Protein AF-0000000083947382 (afdb_homodimer)

Organism: NCBI:txid28139

Secondary structure (DSSP, 8-state):
--EEEEEEEEE-THHHHTTTPPP-BGGGTEETTEEHHHHSSHHHHHH-HHHHHHHHHHHHHHHTT----HHHHHHHHGGGTEEEEEEEE---S-HHHHHT---EEETTEEEEEEEESS-TT-EEE-SS---TT-B-TTSSBEEEEE--TTS--TTHHHHHHHHHT-SEEEEES--S-STTGGGGGGGS-TTS-EEEE-SSPPP---SS-EEEE-S-HHHHHHHHHHHHHHHHHT-/--EEEEEEEEE-THHHHTTTPPP-BGGGTEETTEEHHHHSSHHHHHH-HHHHHHHHHHHHHHHTT----HHHHHHHHGGGTEEEEEEEE---S-HHHHHT---EEETTEEEEEEEESS-TT-EEE-SS---TT-B-TTSSBEEEEE--TTS--TTHHHHHHHHHT-SEEEEES--S-STTGGGGGGGS-TTS-EEEE-SSPPP---SS-EEEE-S-HHHHHHHHHHHHHHHHHT-

Solvent-accessible surface area (backbone atoms only — not comparable to full-atom values): 24370 Å² total; per-residue (Å²): 132,58,40,82,54,27,35,32,37,37,35,21,40,38,45,40,37,79,31,71,41,80,49,74,37,69,73,64,45,31,42,91,89,32,52,42,56,53,54,39,24,65,64,17,40,73,74,36,46,66,59,25,35,51,53,52,35,50,54,42,54,48,55,78,76,44,55,58,36,53,20,33,39,36,58,24,51,44,54,77,50,23,72,37,53,38,36,38,27,54,38,35,71,63,40,50,53,72,34,55,40,84,40,75,45,51,43,33,29,35,55,55,27,25,17,21,72,80,45,76,85,48,65,43,86,26,92,61,78,68,48,92,80,41,54,37,97,86,69,31,49,46,37,72,28,53,54,30,48,44,42,55,49,84,42,46,64,62,48,49,55,52,40,51,62,34,51,33,38,37,38,30,15,52,68,60,75,56,70,54,67,38,38,52,77,75,52,44,53,56,80,32,44,35,38,39,31,17,69,75,62,54,69,78,90,66,85,31,54,73,47,79,42,75,24,49,27,46,71,40,38,36,63,48,48,51,50,53,50,27,68,72,70,73,99,132,58,40,80,54,28,34,31,38,38,34,22,40,38,46,39,37,78,33,72,42,79,49,73,38,70,74,65,45,32,43,91,90,32,50,43,55,54,53,38,24,64,63,17,40,73,73,35,46,64,58,27,37,51,52,51,34,51,54,42,55,45,54,76,74,42,54,57,39,51,20,33,36,36,58,25,52,44,53,75,49,24,72,38,51,38,36,38,27,54,38,35,71,64,40,50,54,74,32,55,41,84,42,74,46,49,42,33,28,35,56,54,26,26,17,21,71,80,43,76,82,48,64,43,85,25,93,60,78,68,50,93,81,41,53,36,98,86,68,31,50,46,37,72,29,56,54,30,48,42,42,55,50,84,43,46,64,62,48,49,56,51,41,50,62,34,50,31,39,38,39,31,14,51,67,61,73,56,68,53,68,38,38,51,76,75,51,45,54,56,81,31,42,35,37,40,32,16,68,74,62,55,68,76,88,66,86,32,54,73,45,78,42,76,24,48,27,47,72,40,38,36,62,49,48,51,52,53,50,26,68,73,71,73,98

Radius of gyration: 23.51 Å; Cα contacts (8 Å, |Δi|>4): 1035; chains: 2; bounding box: 47×74×56 Å

Structure (mmCIF, N/CA/C/O backbone):
data_AF-0000000083947382-model_v1
#
loop_
_entity.id
_entity.type
_entity.pdbx_description
1 polymer 'NAD-dependent protein deacylase'
#
loop_
_atom_site.group_PDB
_atom_site.id
_atom_site.type_symbol
_atom_site.label_atom_id
_atom_site.label_alt_id
_atom_site.label_comp_id
_atom_site.label_asym_id
_atom_site.label_entity_id
_atom_site.label_seq_id
_atom_site.pdbx_PDB_ins_code
_atom_site.Cartn_x
_atom_site.Cartn_y
_atom_site.Cartn_z
_atom_site.occupancy
_atom_site.B_iso_or_equiv
_atom_site.auth_seq_id
_atom_site.auth_comp_id
_atom_site.auth_asym_id
_atom_site.auth_atom_id
_atom_site.pdbx_PDB_model_num
ATOM 1 N N . MET A 1 1 ? -13.328 35.75 18.078 1 81.12 1 MET A N 1
ATOM 2 C CA . MET A 1 1 ? -13.414 34.406 18.609 1 81.12 1 MET A CA 1
ATOM 3 C C . MET A 1 1 ? -13.141 33.375 17.516 1 81.12 1 MET A C 1
ATOM 5 O O . MET A 1 1 ? -13.586 33.531 16.375 1 81.12 1 MET A O 1
ATOM 9 N N . LYS A 1 2 ? -12.273 32.406 17.859 1 91.06 2 LYS A N 1
ATOM 10 C CA . LYS A 1 2 ? -11.953 31.391 16.844 1 91.06 2 LYS A CA 1
ATOM 11 C C . LYS A 1 2 ? -13.148 30.484 16.562 1 91.06 2 LYS A C 1
ATOM 13 O O . LYS A 1 2 ? -13.977 30.266 17.453 1 91.06 2 LYS A O 1
ATOM 18 N N . SER A 1 3 ? -13.227 30.172 15.32 1 93.88 3 SER A N 1
ATOM 19 C CA . SER A 1 3 ? -14.25 29.203 14.953 1 93.88 3 SER A CA 1
ATOM 20 C C . SER A 1 3 ? -14.062 27.875 15.703 1 93.88 3 SER A C 1
ATOM 22 O O . SER A 1 3 ? -12.93 27.438 15.914 1 93.88 3 SER A O 1
ATOM 24 N N . GLN A 1 4 ? -15.148 27.234 16.078 1 94.44 4 GLN A N 1
ATOM 25 C CA . GLN A 1 4 ? -15.102 25.953 16.797 1 94.44 4 GLN A CA 1
ATOM 26 C C . GLN A 1 4 ? -15.062 24.781 15.828 1 94.44 4 GLN A C 1
ATOM 28 O O . GLN A 1 4 ? -14.945 23.625 16.25 1 94.44 4 GLN A O 1
ATOM 33 N N . LYS A 1 5 ? -15.156 25.094 14.578 1 97 5 LYS A N 1
ATOM 34 C CA . LYS A 1 5 ? -15.078 24.031 13.57 1 97 5 LYS A CA 1
ATOM 35 C C . LYS A 1 5 ? -13.703 23.359 13.586 1 97 5 LYS A C 1
ATOM 37 O O . LYS A 1 5 ? -12.68 24.047 13.742 1 97 5 LYS A O 1
ATOM 42 N N . LYS A 1 6 ? -13.734 22.047 13.438 1 98.25 6 LYS A N 1
ATOM 43 C CA . LYS A 1 6 ? -12.492 21.281 13.367 1 98.25 6 LYS A CA 1
ATOM 44 C C . LYS A 1 6 ? -12 21.172 11.922 1 98.25 6 LYS A C 1
ATOM 46 O O . LYS A 1 6 ? -12.695 20.625 11.062 1 98.25 6 LYS A O 1
ATOM 51 N N . VAL A 1 7 ? -10.766 21.656 11.703 1 98.69 7 VAL A N 1
ATOM 52 C CA . VAL A 1 7 ? -10.125 21.562 10.391 1 98.69 7 VAL A CA 1
ATOM 53 C C . VAL A 1 7 ? -9.086 20.438 10.406 1 98.69 7 VAL A C 1
ATOM 55 O O . VAL A 1 7 ? -8.188 20.438 11.258 1 98.69 7 VAL A O 1
ATOM 58 N N . VAL A 1 8 ? -9.242 19.5 9.547 1 98.94 8 VAL A N 1
ATOM 59 C CA . VAL A 1 8 ? -8.227 18.453 9.391 1 98.94 8 VAL A CA 1
ATOM 60 C C . VAL A 1 8 ? -7.523 18.625 8.047 1 98.94 8 VAL A C 1
ATOM 62 O O . VAL A 1 8 ? -8.172 18.703 7.004 1 98.94 8 VAL A O 1
ATOM 65 N N . VAL A 1 9 ? -6.211 18.781 8.094 1 98.94 9 VAL A N 1
ATOM 66 C CA . VAL A 1 9 ? -5.367 18.906 6.906 1 98.94 9 VAL A CA 1
ATOM 67 C C . VAL A 1 9 ? -4.602 17.594 6.684 1 98.94 9 VAL A C 1
ATOM 69 O O . VAL A 1 9 ? -3.764 17.219 7.504 1 98.94 9 VAL A O 1
ATOM 72 N N . PHE A 1 10 ? -4.906 16.922 5.605 1 98.88 10 PHE A N 1
ATOM 73 C CA . PHE A 1 10 ? -4.277 15.648 5.238 1 98.88 10 PHE A CA 1
ATOM 74 C C . PHE A 1 10 ? -3.236 15.859 4.145 1 98.88 10 PHE A C 1
ATOM 76 O O . PHE A 1 10 ? -3.566 16.281 3.039 1 98.88 10 PHE A O 1
ATOM 83 N N . THR A 1 11 ? -1.948 15.562 4.5 1 98.75 11 THR A N 1
ATOM 84 C CA . THR A 1 11 ? -0.912 15.93 3.541 1 98.75 11 THR A CA 1
ATOM 85 C C . THR A 1 11 ? -0.05 14.719 3.191 1 98.75 11 THR A C 1
ATOM 87 O O . THR A 1 11 ? 0.007 13.75 3.953 1 98.75 11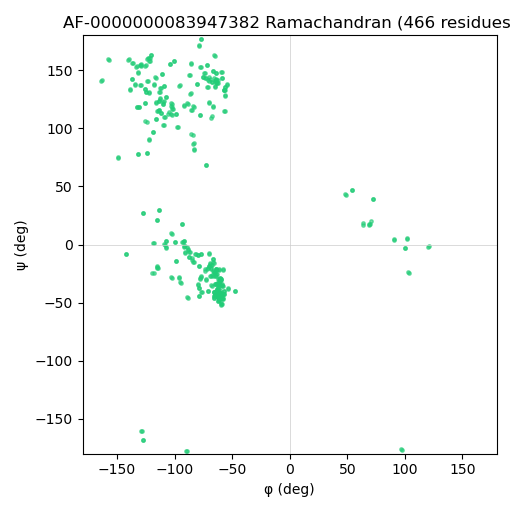 THR A O 1
ATOM 90 N N . GLY A 1 12 ? 0.521 14.758 2.023 1 96.75 12 GLY A N 1
ATOM 91 C CA . GLY A 1 12 ? 1.534 13.828 1.555 1 96.75 12 GLY A CA 1
ATOM 92 C C . GLY A 1 12 ? 2.771 14.516 1.007 1 96.75 12 GLY A C 1
ATOM 93 O O . GLY A 1 12 ? 3.043 15.672 1.337 1 96.75 12 GLY A O 1
ATOM 94 N N . ALA A 1 13 ? 3.527 13.758 0.221 1 95 13 ALA A N 1
ATOM 95 C CA . ALA A 1 13 ? 4.844 14.219 -0.217 1 95 13 ALA A CA 1
ATOM 96 C C . ALA A 1 13 ? 4.73 15.508 -1.024 1 95 13 ALA A C 1
ATOM 98 O O . ALA A 1 13 ? 5.629 16.359 -0.987 1 95 13 ALA A O 1
ATOM 99 N N . GLY A 1 14 ? 3.613 15.703 -1.694 1 96.19 14 GLY A N 1
ATOM 100 C CA . GLY A 1 14 ? 3.428 16.891 -2.498 1 96.19 14 GLY A CA 1
ATOM 101 C 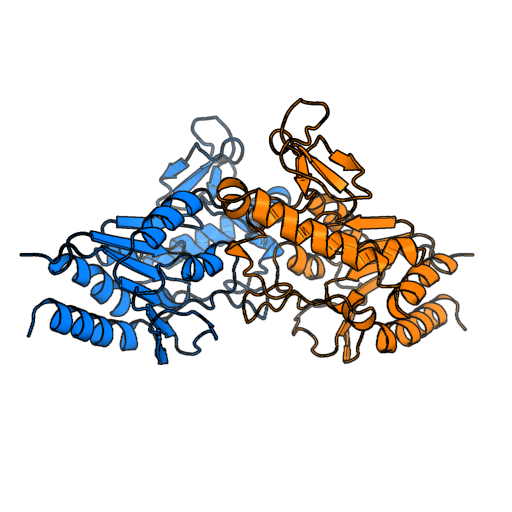C . GLY A 1 14 ? 3.408 18.172 -1.674 1 96.19 14 GLY A C 1
ATOM 102 O O . GLY A 1 14 ? 3.715 19.25 -2.184 1 96.19 14 GLY A O 1
ATOM 103 N N . MET A 1 15 ? 3.059 18.094 -0.45 1 98.06 15 MET A N 1
ATOM 104 C CA . MET A 1 15 ? 3.053 19.234 0.459 1 98.06 15 MET A CA 1
ATOM 105 C C . MET A 1 15 ? 4.441 19.844 0.566 1 98.06 15 MET A C 1
ATOM 107 O O . MET A 1 15 ? 4.574 21.062 0.706 1 98.06 15 MET A O 1
ATOM 111 N N . SER A 1 16 ? 5.441 18.969 0.491 1 97.81 16 SER A N 1
ATOM 112 C CA . SER A 1 16 ? 6.797 19.422 0.776 1 97.81 16 SER A CA 1
ATOM 113 C C . SER A 1 16 ? 7.629 19.516 -0.5 1 97.81 16 SER A C 1
ATOM 115 O O . SER A 1 16 ? 8.812 19.859 -0.452 1 97.81 16 SER A O 1
ATOM 117 N N . ALA A 1 17 ? 6.965 19.234 -1.636 1 95.62 17 ALA A N 1
ATOM 118 C CA . ALA A 1 17 ? 7.699 19.25 -2.9 1 95.62 17 ALA A CA 1
ATOM 119 C C . ALA A 1 17 ? 8.273 20.641 -3.189 1 95.62 17 ALA A C 1
ATOM 121 O O . ALA A 1 17 ? 9.438 20.766 -3.578 1 95.62 17 ALA A O 1
ATOM 122 N N . ASP A 1 18 ? 7.484 21.641 -2.904 1 97.12 18 ASP A N 1
ATOM 123 C CA . ASP A 1 18 ? 7.895 23 -3.184 1 97.12 18 ASP A CA 1
ATOM 124 C C . ASP A 1 18 ? 9.031 23.438 -2.258 1 97.12 18 ASP A C 1
ATOM 126 O O . ASP A 1 18 ? 9.68 24.469 -2.494 1 97.12 18 ASP A O 1
ATOM 130 N N . SER A 1 19 ? 9.258 22.734 -1.201 1 97.5 19 SER A N 1
ATOM 131 C CA . SER A 1 19 ? 10.344 23.031 -0.276 1 97.5 19 SER A CA 1
ATOM 132 C C . SER A 1 19 ? 11.641 22.344 -0.709 1 97.5 19 SER A C 1
ATOM 134 O O . SER A 1 19 ? 12.688 22.547 -0.089 1 97.5 19 SER A O 1
ATOM 136 N N . GLY A 1 20 ? 11.531 21.516 -1.749 1 93.88 20 GLY A N 1
ATOM 137 C CA . GLY A 1 20 ? 12.711 20.828 -2.244 1 93.88 20 GLY A CA 1
ATOM 138 C C . GLY A 1 20 ? 12.789 19.391 -1.794 1 93.88 20 GLY A C 1
ATOM 139 O O . GLY A 1 20 ? 13.812 18.719 -1.991 1 93.88 20 GLY A O 1
ATOM 140 N N . VAL A 1 21 ? 11.781 18.891 -1.135 1 91.94 21 VAL A N 1
ATOM 141 C CA . VAL A 1 21 ? 11.742 17.5 -0.717 1 91.94 21 VAL A CA 1
ATOM 142 C C . VAL A 1 21 ? 11.172 16.641 -1.841 1 91.94 21 VAL A C 1
ATOM 144 O O . VAL A 1 21 ? 10.109 16.953 -2.389 1 91.94 21 VAL A O 1
ATOM 147 N N . SER A 1 22 ? 11.844 15.562 -2.197 1 86.62 22 SER A N 1
ATOM 148 C CA . SER A 1 22 ? 11.422 14.695 -3.297 1 86.62 22 SER A CA 1
ATOM 149 C C . SER A 1 22 ? 10.164 13.914 -2.936 1 86.62 22 SER A C 1
ATOM 151 O O . SER A 1 22 ? 10.008 13.477 -1.797 1 86.62 22 SER A O 1
ATOM 153 N N . THR A 1 23 ? 9.328 13.797 -3.91 1 81.38 23 THR A N 1
ATOM 154 C CA . THR A 1 23 ? 8.125 12.984 -3.723 1 81.38 23 THR A CA 1
ATOM 155 C C . THR A 1 23 ? 8.406 11.516 -4.027 1 81.38 23 THR A C 1
ATOM 157 O O . THR A 1 23 ? 9.461 11.18 -4.578 1 81.38 23 THR A O 1
ATOM 160 N N . PHE A 1 24 ? 7.516 10.688 -3.385 1 70.5 24 PHE A N 1
ATOM 161 C CA . PHE A 1 24 ? 7.555 9.266 -3.703 1 70.5 24 PHE A CA 1
ATOM 162 C C . PHE A 1 24 ? 7.109 9.016 -5.141 1 70.5 24 PHE A C 1
ATOM 164 O O . PHE A 1 24 ? 6.074 9.531 -5.57 1 70.5 24 PHE A O 1
ATOM 171 N N . ARG A 1 25 ? 8.062 8.625 -5.914 1 56.25 25 ARG A N 1
ATOM 172 C CA . ARG A 1 25 ? 7.652 8.32 -7.277 1 56.25 25 ARG A CA 1
ATOM 173 C C . ARG A 1 25 ? 7.117 6.891 -7.379 1 56.25 25 ARG A C 1
ATOM 175 O O . ARG A 1 25 ? 7.891 5.938 -7.441 1 56.25 25 ARG A O 1
ATOM 182 N N . ASP A 1 26 ? 5.805 6.816 -7.09 1 53.47 26 ASP A N 1
ATOM 183 C CA . ASP A 1 26 ? 5.109 5.535 -7.07 1 53.47 26 ASP A CA 1
ATOM 184 C C . ASP A 1 26 ? 5.434 4.715 -8.32 1 53.47 26 ASP A C 1
ATOM 186 O O . ASP A 1 26 ? 5.707 3.516 -8.227 1 53.47 26 ASP A O 1
ATOM 190 N N . ALA A 1 27 ? 5.496 5.477 -9.461 1 50.5 27 ALA A N 1
ATOM 191 C CA . ALA A 1 27 ? 5.5 4.723 -10.711 1 50.5 27 ALA A CA 1
ATOM 192 C C . ALA A 1 27 ? 6.816 3.971 -10.898 1 50.5 27 ALA A C 1
ATOM 194 O O . ALA A 1 27 ? 6.852 2.916 -11.539 1 50.5 27 ALA A O 1
ATOM 195 N N . ASP A 1 28 ? 7.723 4.426 -10.18 1 60.16 28 ASP A N 1
ATOM 196 C CA . ASP A 1 28 ? 9.016 3.803 -10.453 1 60.16 28 ASP A CA 1
ATOM 197 C C . ASP A 1 28 ? 9.547 3.08 -9.219 1 60.16 28 ASP A C 1
ATOM 199 O O . ASP A 1 28 ? 10.602 2.443 -9.273 1 60.16 28 ASP A O 1
ATOM 203 N N . GLY A 1 29 ? 8.742 3.141 -8.227 1 65.06 29 GLY A N 1
ATOM 204 C CA . GLY A 1 29 ? 9.18 2.477 -7.012 1 65.06 29 GLY A CA 1
ATOM 205 C C . GLY A 1 29 ? 10.438 3.09 -6.418 1 65.06 29 GLY A C 1
ATOM 206 O O . GLY A 1 29 ? 11.195 2.412 -5.719 1 65.06 29 GLY A O 1
ATOM 207 N N . LEU A 1 30 ? 10.727 4.254 -6.809 1 68.44 30 LEU A N 1
ATOM 208 C CA . LEU A 1 30 ? 11.945 4.898 -6.344 1 68.44 30 LEU A CA 1
ATOM 209 C C . LEU A 1 30 ? 11.625 6.043 -5.387 1 68.44 30 LEU A C 1
ATOM 211 O O . LEU A 1 30 ? 10.625 6.738 -5.555 1 68.44 30 LEU A O 1
ATOM 215 N N . TRP A 1 31 ? 12.414 6.047 -4.336 1 72.81 31 TRP A N 1
ATOM 216 C CA . TRP A 1 31 ? 12.461 7.199 -3.443 1 72.81 31 TRP A CA 1
ATOM 217 C C . TRP A 1 31 ? 13.891 7.711 -3.279 1 72.81 31 TRP A C 1
ATOM 219 O O . TRP A 1 31 ? 14.773 6.969 -2.84 1 72.81 31 TRP A O 1
ATOM 229 N N . GLU A 1 32 ? 14.086 8.977 -3.631 1 74.19 32 GLU A N 1
ATOM 230 C CA . GLU A 1 32 ? 15.414 9.586 -3.574 1 74.19 32 GLU A CA 1
ATOM 231 C C . GLU A 1 32 ? 16.453 8.703 -4.246 1 74.19 32 GLU A C 1
ATOM 233 O O . GLU A 1 32 ? 17.5 8.391 -3.652 1 74.19 32 GLU A O 1
ATOM 238 N N . ASN A 1 33 ? 16.109 8.156 -5.363 1 76.88 33 ASN A N 1
ATOM 239 C CA . ASN A 1 33 ? 16.984 7.355 -6.211 1 76.88 33 ASN A CA 1
ATOM 240 C C . ASN A 1 33 ? 17.328 6.016 -5.562 1 76.88 33 ASN A C 1
ATOM 242 O O . ASN A 1 33 ? 18.375 5.434 -5.844 1 76.88 33 ASN A O 1
ATOM 246 N N . HIS A 1 34 ? 16.609 5.633 -4.625 1 85.44 34 HIS A N 1
ATOM 247 C CA . HIS A 1 34 ? 16.734 4.316 -4.016 1 85.44 34 HIS A CA 1
ATOM 248 C C . HIS A 1 34 ? 15.461 3.5 -4.211 1 85.44 34 HIS A C 1
ATOM 250 O O . HIS A 1 34 ? 14.359 4.043 -4.152 1 85.44 34 HIS A O 1
ATOM 256 N N . ARG A 1 35 ? 15.719 2.25 -4.398 1 83.94 35 ARG A N 1
ATOM 257 C CA . ARG A 1 35 ? 14.555 1.364 -4.469 1 83.94 35 ARG A CA 1
ATOM 258 C C . ARG A 1 35 ? 13.914 1.195 -3.096 1 83.94 35 ARG A C 1
ATOM 260 O O . ARG A 1 35 ? 14.609 0.999 -2.098 1 83.94 35 ARG A O 1
ATOM 267 N N . ILE A 1 36 ? 12.57 1.28 -3.08 1 84.81 36 ILE A N 1
ATOM 268 C CA . ILE A 1 36 ? 11.789 1.13 -1.857 1 84.81 36 ILE A CA 1
ATOM 269 C C . ILE A 1 36 ? 12.148 -0.183 -1.169 1 84.81 36 ILE A C 1
ATOM 271 O O . ILE A 1 36 ? 12.367 -0.215 0.044 1 84.81 36 ILE A O 1
ATOM 275 N N . GLU A 1 37 ? 12.375 -1.195 -1.893 1 84 37 GLU A N 1
ATOM 276 C CA . GLU A 1 37 ? 12.633 -2.535 -1.372 1 84 37 GLU A CA 1
ATOM 277 C C . GLU A 1 37 ? 13.969 -2.598 -0.642 1 84 37 GLU A C 1
ATOM 279 O O . GLU A 1 37 ? 14.203 -3.496 0.168 1 84 37 GLU A O 1
ATOM 284 N N . ASP A 1 38 ? 14.781 -1.612 -0.911 1 87.88 38 ASP A N 1
ATOM 285 C CA . ASP A 1 38 ? 16.125 -1.658 -0.346 1 87.88 38 ASP A CA 1
ATOM 286 C C . ASP A 1 38 ? 16.219 -0.801 0.915 1 87.88 38 ASP A C 1
ATOM 288 O O . ASP A 1 38 ? 17.172 -0.928 1.687 1 87.88 38 ASP A O 1
ATOM 292 N N . VAL A 1 39 ? 15.219 0.047 1.11 1 91.88 39 VAL A N 1
ATOM 293 C CA . VAL A 1 39 ? 15.477 0.993 2.191 1 91.88 39 VAL A CA 1
ATOM 294 C C . VAL A 1 39 ? 14.195 1.239 2.979 1 91.88 39 VAL A C 1
ATOM 296 O O . VAL A 1 39 ? 14.219 1.876 4.035 1 91.88 39 VAL A O 1
ATOM 299 N N . CYS A 1 40 ? 13.055 0.747 2.539 1 92.81 40 CYS A N 1
ATOM 300 C CA . CYS A 1 40 ? 11.789 1.139 3.156 1 92.81 40 CYS A CA 1
ATOM 301 C C . CYS A 1 40 ? 10.977 -0.086 3.561 1 92.81 40 CYS A C 1
ATOM 303 O O . CYS A 1 40 ? 9.75 -0.041 3.576 1 92.81 40 CYS A O 1
ATOM 305 N N . THR A 1 41 ? 11.664 -1.209 3.846 1 91.38 41 THR A N 1
ATOM 306 C CA . THR A 1 41 ? 10.969 -2.416 4.273 1 91.38 41 THR A CA 1
ATOM 307 C C . THR A 1 41 ? 11.695 -3.078 5.438 1 91.38 41 THR A C 1
ATOM 309 O O . THR A 1 41 ? 12.898 -2.879 5.617 1 91.38 41 THR A O 1
ATOM 312 N N . PRO A 1 42 ? 10.93 -3.869 6.223 1 92.38 42 PRO A N 1
ATOM 313 C CA . PRO A 1 42 ? 11.602 -4.617 7.289 1 92.38 42 PRO A CA 1
ATOM 314 C C . PRO A 1 42 ? 12.664 -5.578 6.754 1 92.38 42 PRO A C 1
ATOM 316 O O . PRO A 1 42 ? 13.688 -5.797 7.402 1 92.38 42 PRO A O 1
ATOM 319 N N . GLN A 1 43 ? 12.406 -6.121 5.648 1 88.31 43 GLN A N 1
ATOM 320 C CA . GLN A 1 43 ? 13.352 -7.051 5.035 1 88.31 43 GLN A CA 1
ATOM 321 C C . GLN A 1 43 ? 14.641 -6.34 4.629 1 88.31 43 GLN A C 1
ATOM 323 O O . GLN A 1 43 ? 15.727 -6.902 4.754 1 88.31 43 GLN A O 1
ATOM 328 N N . ALA A 1 44 ? 14.461 -5.129 4.078 1 91.5 44 ALA A N 1
ATOM 329 C CA . ALA A 1 44 ? 15.648 -4.328 3.775 1 91.5 44 ALA A CA 1
ATOM 330 C C . ALA A 1 44 ? 16.484 -4.102 5.023 1 91.5 44 ALA A C 1
ATOM 332 O O . ALA A 1 44 ? 17.719 -4.219 4.984 1 91.5 44 ALA A O 1
ATOM 333 N N . TRP A 1 45 ? 15.859 -3.803 6.145 1 96 45 TRP A N 1
ATOM 334 C CA . TRP A 1 45 ? 16.547 -3.59 7.418 1 96 45 TRP A CA 1
ATOM 335 C C . TRP A 1 45 ? 17.266 -4.852 7.867 1 96 45 TRP A C 1
ATOM 337 O O . TRP A 1 45 ? 18.422 -4.793 8.289 1 96 45 TRP A O 1
ATOM 347 N N . ALA A 1 46 ? 16.609 -5.945 7.773 1 93.25 46 ALA A N 1
ATOM 348 C CA . ALA A 1 46 ? 17.203 -7.215 8.18 1 93.25 46 ALA A CA 1
ATOM 349 C C . ALA A 1 46 ? 18.406 -7.551 7.312 1 93.25 46 ALA A C 1
ATOM 351 O O . ALA A 1 46 ? 19.422 -8.062 7.812 1 93.25 46 ALA A O 1
ATOM 352 N N . ARG A 1 47 ? 18.328 -7.258 6.07 1 91.75 47 ARG A N 1
ATOM 353 C CA . ARG A 1 47 ? 19.344 -7.652 5.105 1 91.75 47 ARG A CA 1
ATOM 354 C C . ARG A 1 47 ? 20.547 -6.727 5.176 1 91.75 47 ARG A C 1
ATOM 356 O O . ARG A 1 47 ? 21.703 -7.184 5.113 1 91.75 47 ARG A O 1
ATOM 363 N N . ASN A 1 48 ? 20.281 -5.426 5.254 1 95.56 48 ASN A N 1
ATOM 364 C CA . ASN A 1 48 ? 21.359 -4.438 5.207 1 95.56 48 ASN A CA 1
ATOM 365 C C . ASN A 1 48 ? 21.016 -3.197 6.027 1 95.56 48 ASN A C 1
ATOM 367 O O . ASN A 1 48 ? 20.781 -2.125 5.465 1 95.56 48 ASN A O 1
ATOM 371 N N . PRO A 1 49 ? 21.094 -3.334 7.348 1 97.62 49 PRO A N 1
ATOM 372 C CA . PRO A 1 49 ? 20.719 -2.209 8.211 1 97.62 49 PRO A CA 1
ATOM 373 C C . PRO A 1 49 ? 21.578 -0.971 7.961 1 97.62 49 PRO A C 1
ATOM 375 O O . PRO A 1 49 ? 21.094 0.156 8.109 1 97.62 49 PRO A O 1
ATOM 378 N N . GLN A 1 50 ? 22.812 -1.172 7.562 1 97.56 50 GLN A N 1
ATOM 379 C CA . GLN A 1 50 ? 23.672 -0.033 7.285 1 97.56 50 GLN A CA 1
ATOM 380 C C . GLN A 1 50 ? 23.125 0.818 6.145 1 97.56 50 GLN A C 1
ATOM 382 O O . GLN A 1 50 ? 23.094 2.047 6.242 1 97.56 50 GLN A O 1
ATOM 387 N N . ALA A 1 51 ? 22.703 0.146 5.078 1 96.44 51 ALA A N 1
ATOM 388 C CA . ALA A 1 51 ? 22.156 0.86 3.928 1 96.44 51 ALA A CA 1
ATOM 389 C C . ALA A 1 51 ? 20.891 1.632 4.312 1 96.44 51 ALA A C 1
ATOM 391 O O . ALA A 1 51 ? 20.688 2.76 3.855 1 96.44 51 ALA A O 1
ATOM 392 N N . VAL A 1 52 ? 20.078 1.021 5.117 1 97.56 52 VAL A N 1
ATOM 393 C CA . VAL A 1 52 ? 18.844 1.664 5.559 1 97.56 52 VAL A CA 1
ATOM 394 C C . VAL A 1 52 ? 19.172 2.875 6.426 1 97.56 52 VAL A C 1
ATOM 396 O O . VAL A 1 52 ? 18.625 3.959 6.227 1 97.56 52 VAL A O 1
ATOM 399 N N . LEU A 1 53 ? 20.109 2.709 7.316 1 98.06 53 LEU A N 1
ATOM 400 C CA . LEU A 1 53 ? 20.516 3.814 8.172 1 98.06 53 LEU A CA 1
ATOM 401 C C . LEU A 1 53 ? 21.109 4.953 7.34 1 98.06 53 LEU A C 1
ATOM 403 O O . LEU A 1 53 ? 20.766 6.121 7.555 1 98.06 53 LEU A O 1
ATOM 407 N N . ASP A 1 54 ? 21.922 4.598 6.387 1 97.44 54 ASP A N 1
ATOM 408 C CA . ASP A 1 54 ? 22.531 5.613 5.527 1 97.44 54 ASP A CA 1
ATOM 409 C C . ASP A 1 54 ? 21.453 6.398 4.77 1 97.44 54 ASP A C 1
ATOM 411 O O . ASP A 1 54 ? 21.562 7.621 4.641 1 97.44 54 ASP A O 1
ATOM 415 N N . PHE A 1 55 ? 20.516 5.715 4.273 1 97.19 55 PHE A N 1
ATOM 416 C CA . PHE A 1 55 ? 19.438 6.328 3.508 1 97.19 55 PHE A CA 1
ATOM 417 C C . PHE A 1 55 ? 18.688 7.348 4.355 1 97.19 55 PHE A C 1
ATOM 419 O O . PHE A 1 55 ? 18.531 8.5 3.955 1 97.19 55 PHE A O 1
ATOM 426 N N . TYR A 1 56 ? 18.266 6.973 5.508 1 97 56 TYR A N 1
ATOM 427 C CA . TYR A 1 56 ? 17.438 7.848 6.328 1 97 56 TYR A CA 1
ATOM 428 C C . TYR A 1 56 ? 18.281 8.922 7.004 1 97 56 TYR A C 1
ATOM 430 O O . TYR A 1 56 ? 17.797 10.023 7.277 1 97 56 TYR A O 1
ATOM 438 N N . ASN A 1 57 ? 19.562 8.617 7.25 1 97.38 57 ASN A N 1
ATOM 439 C CA . ASN A 1 57 ? 20.484 9.672 7.688 1 97.38 57 ASN A CA 1
ATOM 440 C C . ASN A 1 57 ? 20.594 10.781 6.645 1 97.38 57 ASN A C 1
ATOM 442 O O . ASN A 1 57 ? 20.625 11.961 6.992 1 97.38 57 ASN A O 1
ATOM 446 N N . ALA A 1 58 ? 20.688 10.352 5.441 1 95.56 58 ALA A N 1
ATOM 447 C CA . ALA A 1 58 ? 20.766 11.336 4.363 1 95.56 58 ALA A CA 1
ATOM 448 C C . ALA A 1 58 ? 19.484 12.164 4.285 1 95.56 58 ALA A C 1
ATOM 450 O O . ALA A 1 58 ? 19.547 13.375 4.059 1 95.56 58 ALA A O 1
ATOM 451 N N . ARG A 1 59 ? 18.344 11.531 4.422 1 94.5 59 ARG A N 1
ATOM 452 C CA . ARG A 1 59 ? 17.078 12.266 4.441 1 94.5 59 ARG A CA 1
ATOM 453 C C . ARG A 1 59 ? 17.047 13.258 5.602 1 94.5 59 ARG A C 1
ATOM 455 O O . ARG A 1 59 ? 16.594 14.391 5.441 1 94.5 59 ARG A O 1
ATOM 462 N N . ARG A 1 60 ? 17.516 12.789 6.75 1 95.44 60 ARG A N 1
ATOM 463 C CA . ARG A 1 60 ? 17.562 13.641 7.934 1 95.44 60 ARG A CA 1
ATOM 464 C C . ARG A 1 60 ? 18.453 14.859 7.699 1 95.44 60 ARG A C 1
ATOM 466 O O . ARG A 1 60 ? 18.078 15.984 8.047 1 95.44 60 ARG A O 1
ATOM 473 N N . ALA A 1 61 ? 19.531 14.602 7.129 1 95.31 61 ALA A N 1
ATOM 474 C CA . ALA A 1 61 ? 20.453 15.688 6.832 1 95.31 61 ALA A CA 1
ATOM 475 C C . ALA A 1 61 ? 19.828 16.688 5.867 1 95.31 61 ALA A C 1
ATOM 477 O O . ALA A 1 61 ? 20.031 17.906 6 1 95.31 61 ALA A O 1
ATOM 478 N N . GLN A 1 62 ? 19.109 16.203 4.98 1 94.06 62 GLN A N 1
ATOM 479 C CA . GLN A 1 62 ? 18.453 17.062 3.99 1 94.06 62 GLN A CA 1
ATOM 480 C C . GLN A 1 62 ? 17.438 17.984 4.645 1 94.06 62 GLN A C 1
ATOM 482 O O . GLN A 1 62 ? 17.156 19.078 4.129 1 94.06 62 GLN A O 1
ATOM 487 N N . LEU A 1 63 ? 16.891 17.578 5.766 1 94.81 63 LEU A N 1
ATOM 488 C CA . LEU A 1 63 ? 15.906 18.406 6.469 1 94.81 63 LEU A CA 1
ATOM 489 C C . LEU A 1 63 ? 16.516 19.75 6.875 1 94.81 63 LEU A C 1
ATOM 491 O O . LEU A 1 63 ? 15.805 20.75 6.973 1 94.81 63 LEU A O 1
ATOM 495 N N . ASP A 1 64 ? 17.781 19.719 7.086 1 95 64 ASP A N 1
ATOM 496 C CA . ASP A 1 64 ? 18.453 20.938 7.512 1 95 64 ASP A CA 1
ATOM 497 C C . ASP A 1 64 ? 18.656 21.891 6.34 1 95 64 ASP A C 1
ATOM 499 O O . ASP A 1 64 ? 19.016 23.062 6.535 1 95 64 ASP A O 1
ATOM 503 N N . GLU A 1 65 ? 18.359 21.406 5.152 1 96.25 65 GLU A N 1
ATOM 504 C CA . GLU A 1 65 ? 18.625 22.203 3.951 1 96.25 65 GLU A CA 1
ATOM 505 C C . GLU A 1 65 ? 17.328 22.734 3.346 1 96.25 65 GLU A C 1
ATOM 507 O O . GLU A 1 65 ? 17.344 23.438 2.338 1 96.25 65 GLU A O 1
ATOM 512 N N . VAL A 1 66 ? 16.25 22.359 3.943 1 97.31 66 VAL A N 1
ATOM 513 C CA . VAL A 1 66 ? 14.969 22.766 3.385 1 97.31 66 VAL A CA 1
ATOM 514 C C . VAL A 1 66 ? 14.18 23.562 4.422 1 97.31 66 VAL A C 1
ATOM 516 O O . VAL A 1 66 ? 14.484 23.516 5.617 1 97.31 66 VAL A O 1
ATOM 519 N N . GLU A 1 67 ? 13.195 24.328 3.932 1 98.38 67 GLU A N 1
ATOM 520 C CA . GLU A 1 67 ? 12.344 25.172 4.777 1 98.38 67 GLU A CA 1
ATOM 521 C C . GLU A 1 67 ? 10.875 25 4.418 1 98.38 67 GLU A C 1
ATOM 523 O O . GLU A 1 67 ? 10.547 24.625 3.291 1 98.38 67 GLU A O 1
ATOM 528 N N . PRO A 1 68 ? 10.039 25.25 5.441 1 98.75 68 PRO A N 1
ATOM 529 C CA . PRO A 1 68 ? 8.617 25.25 5.094 1 98.75 68 PRO A CA 1
ATOM 530 C C . PRO A 1 68 ? 8.289 26.203 3.955 1 98.75 68 PRO A C 1
ATOM 532 O O . PRO A 1 68 ? 8.875 27.297 3.869 1 98.75 68 PRO A O 1
ATOM 535 N N . ASN A 1 69 ? 7.449 25.797 3.037 1 98.75 69 ASN A N 1
ATOM 536 C CA . ASN A 1 69 ? 6.98 26.688 1.972 1 98.75 69 ASN A CA 1
ATOM 537 C C . ASN A 1 69 ? 5.707 27.422 2.375 1 98.75 69 ASN A C 1
ATOM 539 O O . ASN A 1 69 ? 5.254 27.312 3.514 1 98.75 69 ASN A O 1
ATOM 543 N N . ALA A 1 70 ? 5.172 28.219 1.456 1 98.81 70 ALA A N 1
ATOM 544 C CA . ALA A 1 70 ? 4.012 29.062 1.736 1 98.81 70 ALA A CA 1
ATOM 545 C C . ALA A 1 70 ? 2.797 28.203 2.109 1 98.81 70 ALA A C 1
ATOM 547 O O . ALA A 1 70 ? 1.964 28.625 2.916 1 98.81 70 ALA A O 1
ATOM 548 N N . GLY A 1 71 ? 2.748 26.984 1.561 1 98.88 71 GLY A N 1
ATOM 549 C CA . GLY A 1 71 ? 1.657 26.094 1.909 1 98.88 71 GLY A CA 1
ATOM 550 C C . GLY A 1 71 ? 1.669 25.672 3.369 1 98.88 71 GLY A C 1
ATOM 551 O O . GLY A 1 71 ? 0.633 25.703 4.035 1 98.88 71 GLY A O 1
ATOM 552 N N . HIS A 1 72 ? 2.828 25.297 3.854 1 98.94 72 HIS A N 1
ATOM 553 C CA . HIS A 1 72 ? 2.961 24.938 5.262 1 98.94 72 HIS A CA 1
ATOM 554 C C . HIS A 1 72 ? 2.541 26.094 6.164 1 98.94 72 HIS A C 1
ATOM 556 O O . HIS A 1 72 ? 1.795 25.906 7.129 1 98.94 72 HIS A O 1
ATOM 562 N N . ARG A 1 73 ? 3.045 27.297 5.84 1 98.88 73 ARG A N 1
ATOM 563 C CA . ARG A 1 73 ? 2.764 28.469 6.652 1 98.88 73 ARG A CA 1
ATOM 564 C C . ARG A 1 73 ? 1.277 28.812 6.633 1 98.88 73 ARG A C 1
ATOM 566 O O . ARG A 1 73 ? 0.714 29.219 7.648 1 98.88 73 ARG A O 1
ATOM 573 N N . ALA A 1 74 ? 0.676 28.672 5.457 1 98.88 74 ALA A N 1
ATOM 574 C CA . ALA A 1 74 ? -0.761 28.906 5.352 1 98.88 74 ALA A CA 1
ATOM 575 C C . ALA A 1 74 ? -1.543 27.953 6.242 1 98.88 74 ALA A C 1
ATOM 577 O O . ALA A 1 74 ? -2.479 28.359 6.938 1 98.88 74 ALA A O 1
ATOM 578 N N . VAL A 1 75 ? -1.173 26.672 6.27 1 98.88 75 VAL A N 1
ATOM 579 C CA . VAL A 1 75 ? -1.832 25.672 7.094 1 98.88 75 VAL A CA 1
ATOM 580 C C . VAL A 1 75 ? -1.696 26.047 8.57 1 98.88 75 VAL A C 1
ATOM 582 O O . VAL A 1 75 ? -2.678 26.016 9.312 1 98.88 75 VAL A O 1
ATOM 585 N N . ALA A 1 76 ? -0.48 26.375 8.93 1 98.81 76 ALA A N 1
ATOM 586 C CA . ALA A 1 76 ? -0.261 26.797 10.312 1 98.81 76 ALA A CA 1
ATOM 587 C C . ALA A 1 76 ? -1.117 28 10.664 1 98.81 76 ALA A C 1
ATOM 589 O O . ALA A 1 76 ? -1.607 28.125 11.789 1 98.81 76 ALA A O 1
ATOM 590 N N . GLY A 1 77 ? -1.294 28.891 9.68 1 98.31 77 GLY A N 1
ATOM 591 C CA . GLY A 1 77 ? -2.053 30.125 9.867 1 98.31 77 GLY A CA 1
ATOM 592 C C . GLY A 1 77 ? -3.518 29.875 10.18 1 98.31 77 GLY A C 1
ATOM 593 O O . GLY A 1 77 ? -4.188 30.734 10.758 1 98.31 77 GLY A O 1
ATOM 594 N N . LEU A 1 78 ? -4.043 28.703 9.844 1 98.38 78 LEU A N 1
ATOM 595 C CA . LEU A 1 78 ? -5.43 28.359 10.133 1 98.38 78 LEU A CA 1
ATOM 596 C C . LEU A 1 78 ? -5.703 28.406 11.633 1 98.38 78 LEU A C 1
ATOM 598 O O . LEU A 1 78 ? -6.828 28.672 12.055 1 98.38 78 LEU A O 1
ATOM 602 N N . GLU A 1 79 ? -4.648 28.109 12.398 1 97.88 79 GLU A N 1
ATOM 603 C CA . GLU A 1 79 ? -4.809 28.016 13.844 1 97.88 79 GLU A CA 1
ATOM 604 C C . GLU A 1 79 ? -5.152 29.375 14.453 1 97.88 79 GLU A C 1
ATOM 606 O O . GLU A 1 79 ? -5.617 29.453 15.594 1 97.88 79 GLU A O 1
ATOM 611 N N . LYS A 1 80 ? -4.93 30.484 13.656 1 97.19 80 LYS A N 1
ATOM 612 C CA . LYS A 1 80 ? -5.316 31.812 14.117 1 97.19 80 LYS A CA 1
ATOM 613 C C . LYS A 1 80 ? -6.832 31.984 14.062 1 97.19 80 LYS A C 1
ATOM 615 O O . LYS A 1 80 ? -7.387 32.812 14.789 1 97.19 80 LYS A O 1
ATOM 620 N N . TYR A 1 81 ? -7.52 31.219 13.289 1 97.12 81 TYR A N 1
ATOM 621 C CA . TYR A 1 81 ? -8.938 31.469 13.023 1 97.12 81 TYR A CA 1
ATOM 622 C C . TYR A 1 81 ? -9.781 30.281 13.492 1 97.12 81 TYR A C 1
ATOM 624 O O . TYR A 1 81 ? -10.984 30.422 13.711 1 97.12 81 TYR A O 1
ATOM 632 N N . PHE A 1 82 ? -9.188 29.125 13.562 1 97.62 82 PHE A N 1
ATOM 633 C CA . PHE A 1 82 ? -9.875 27.906 13.992 1 97.62 82 PHE A CA 1
ATOM 634 C C . PHE A 1 82 ? -9.234 27.344 15.258 1 97.62 82 PHE A C 1
ATOM 636 O O . PHE A 1 82 ? -8.008 27.312 15.375 1 97.62 82 PHE A O 1
ATOM 643 N N . ASP A 1 83 ? -10.016 26.906 16.203 1 93.94 83 ASP A N 1
ATOM 644 C CA . ASP A 1 83 ? -9.508 26.406 17.484 1 93.94 83 ASP A CA 1
ATOM 645 C C . ASP A 1 83 ? -8.961 24.984 17.344 1 93.94 83 ASP A C 1
ATOM 647 O O . ASP A 1 83 ? -8.094 24.562 18.125 1 93.94 83 ASP A O 1
ATOM 651 N N . ARG A 1 84 ? -9.516 24.266 16.422 1 96.94 84 ARG A N 1
ATOM 652 C CA . ARG A 1 84 ? -9.133 22.859 16.266 1 96.94 84 ARG A CA 1
ATOM 653 C C . ARG A 1 84 ? -8.609 22.594 14.859 1 96.94 84 ARG A C 1
ATOM 655 O O . ARG A 1 84 ? -9.391 22.297 13.953 1 96.94 84 ARG A O 1
ATOM 662 N N . VAL A 1 85 ? -7.336 22.75 14.695 1 98.56 85 VAL A N 1
ATOM 663 C CA . VAL A 1 85 ? -6.672 22.422 13.445 1 98.56 85 VAL A CA 1
ATOM 664 C C . VAL A 1 85 ? -5.73 21.234 13.648 1 98.56 85 VAL A C 1
ATOM 666 O O . VAL A 1 85 ? -4.82 21.297 14.477 1 98.56 85 VAL A O 1
ATOM 669 N N . VAL A 1 86 ? -5.992 20.125 13.016 1 98.88 86 VAL A N 1
ATOM 670 C CA . VAL A 1 86 ? -5.168 18.922 13.117 1 98.88 86 VAL A CA 1
ATOM 671 C C . VAL A 1 86 ? -4.559 18.594 11.758 1 98.88 86 VAL A C 1
ATOM 673 O O . VAL A 1 86 ? -5.277 18.469 10.766 1 98.88 86 VAL A O 1
ATOM 676 N N . VAL A 1 87 ? -3.213 18.531 11.734 1 98.94 87 VAL A N 1
ATOM 677 C CA . VAL A 1 87 ? -2.52 18.062 10.539 1 98.94 87 VAL A CA 1
ATOM 678 C C . VAL A 1 87 ? -2.277 16.562 10.625 1 98.94 87 VAL A C 1
ATOM 680 O O . VAL A 1 87 ? -1.676 16.078 11.586 1 98.94 87 VAL A O 1
ATOM 683 N N . VAL A 1 88 ? -2.814 15.82 9.711 1 98.88 88 VAL A N 1
ATOM 684 C CA . VAL A 1 88 ? -2.502 14.414 9.5 1 98.88 88 VAL A CA 1
ATOM 685 C C . VAL A 1 88 ? -1.574 14.258 8.297 1 98.88 88 VAL A C 1
ATOM 687 O O . VAL A 1 88 ? -1.987 14.477 7.156 1 98.88 88 VAL A O 1
ATOM 690 N N . THR A 1 89 ? -0.345 13.859 8.547 1 98.88 89 THR A N 1
ATOM 691 C CA . THR A 1 89 ? 0.599 13.875 7.438 1 98.88 89 THR A CA 1
ATOM 692 C C . THR A 1 89 ? 1.203 12.492 7.223 1 98.88 89 THR A C 1
ATOM 694 O O . THR A 1 89 ? 1.483 11.773 8.18 1 98.88 89 THR A O 1
ATOM 697 N N . GLN A 1 90 ? 1.348 12.172 5.93 1 97.25 90 GLN A N 1
ATOM 698 C CA . GLN A 1 90 ? 2.064 10.969 5.523 1 97.25 90 GLN A CA 1
ATOM 699 C C . GLN A 1 90 ? 3.57 11.211 5.477 1 97.25 90 GLN A C 1
ATOM 701 O O . GLN A 1 90 ? 4.355 10.273 5.387 1 97.25 90 GLN A O 1
ATOM 706 N N . ASN A 1 91 ? 3.941 12.469 5.488 1 96.94 91 ASN A N 1
ATOM 707 C CA . ASN A 1 91 ? 5.352 12.844 5.402 1 96.94 91 ASN A CA 1
ATOM 708 C C . ASN A 1 91 ? 6.094 12.531 6.695 1 96.94 91 ASN A C 1
ATOM 710 O O . ASN A 1 91 ? 5.488 12.484 7.77 1 96.94 91 ASN A O 1
ATOM 714 N N . VAL A 1 92 ? 7.398 12.336 6.512 1 96.94 92 VAL A N 1
ATOM 715 C CA . VAL A 1 92 ? 8.211 12.031 7.684 1 96.94 92 VAL A CA 1
ATOM 716 C C . VAL A 1 92 ? 9.094 13.234 8.023 1 96.94 92 VAL A C 1
ATOM 718 O O . VAL A 1 92 ? 9.859 13.188 8.992 1 96.94 92 VAL A O 1
ATOM 721 N N . ASP A 1 93 ? 8.984 14.328 7.223 1 97.44 93 ASP A N 1
ATOM 722 C CA . ASP A 1 93 ? 9.703 15.555 7.543 1 97.44 93 ASP A CA 1
ATOM 723 C C . ASP A 1 93 ? 8.992 16.328 8.648 1 97.44 93 ASP A C 1
ATOM 725 O O . ASP A 1 93 ? 7.891 15.961 9.07 1 97.44 93 ASP A O 1
ATOM 729 N N . ASP A 1 94 ? 9.664 17.391 9.133 1 98.12 94 ASP A N 1
ATOM 730 C CA . ASP A 1 94 ? 9.102 18.156 10.242 1 98.12 94 ASP A CA 1
ATOM 731 C C . ASP A 1 94 ? 8.734 19.562 9.805 1 98.12 94 ASP A C 1
ATOM 733 O O . ASP A 1 94 ? 8.781 20.5 10.609 1 98.12 94 ASP A O 1
ATOM 737 N N . LEU A 1 95 ? 8.383 19.688 8.523 1 98.75 95 LEU A N 1
ATOM 738 C CA . LEU A 1 95 ? 8.195 21.031 7.992 1 98.75 95 LEU A CA 1
ATOM 739 C C . LEU A 1 95 ? 6.902 21.656 8.523 1 98.75 95 LEU A C 1
ATOM 741 O O . LEU A 1 95 ? 6.824 22.875 8.719 1 98.75 95 LEU A O 1
ATOM 745 N N . HIS A 1 96 ? 5.891 20.812 8.812 1 98.88 96 HIS A N 1
ATOM 746 C CA . HIS A 1 96 ? 4.668 21.344 9.414 1 98.88 96 HIS A CA 1
ATOM 747 C C . HIS A 1 96 ? 4.953 21.969 10.781 1 98.88 96 HIS A C 1
ATOM 749 O O . HIS A 1 96 ? 4.473 23.062 11.078 1 98.88 96 HIS A O 1
ATOM 755 N N . GLU A 1 97 ? 5.738 21.281 11.602 1 98.56 97 GLU A N 1
ATOM 756 C CA . GLU A 1 97 ? 6.125 21.797 12.914 1 98.56 97 GLU A CA 1
ATOM 757 C C . GLU A 1 97 ? 6.891 23.109 12.789 1 98.56 97 GLU A C 1
ATOM 759 O O . GLU A 1 97 ? 6.59 24.078 13.484 1 98.56 97 GLU A O 1
ATOM 764 N N . ARG A 1 98 ? 7.773 23.125 11.883 1 98.56 98 ARG A N 1
ATOM 765 C CA . ARG A 1 98 ? 8.625 24.297 11.711 1 98.56 98 ARG A CA 1
ATOM 766 C C . ARG A 1 98 ? 7.836 25.484 11.18 1 98.56 98 ARG A C 1
ATOM 768 O O . ARG A 1 98 ? 8.195 26.625 11.422 1 98.56 98 ARG A O 1
ATOM 775 N N . ALA A 1 99 ? 6.781 25.156 10.477 1 98.75 99 ALA A N 1
ATOM 776 C CA . ALA A 1 99 ? 5.926 26.234 9.953 1 98.75 99 ALA A CA 1
ATOM 777 C C . ALA A 1 99 ? 5.016 26.781 11.047 1 98.75 99 ALA A C 1
ATOM 779 O O . ALA A 1 99 ? 4.418 27.844 10.883 1 98.75 99 ALA A O 1
ATOM 780 N N . GLY A 1 100 ? 4.836 26.016 12.133 1 98.69 100 GLY A N 1
ATOM 781 C CA . GLY A 1 100 ? 4.078 26.547 13.258 1 98.69 100 GLY A CA 1
ATOM 782 C C . GLY A 1 100 ? 2.85 25.719 13.586 1 98.69 100 GLY A C 1
ATOM 783 O O . GLY A 1 100 ? 2.135 26.016 14.547 1 98.69 100 GLY A O 1
ATOM 784 N N . SER A 1 101 ? 2.566 24.656 12.828 1 98.75 101 SER A N 1
ATOM 785 C CA . SER A 1 101 ? 1.451 23.781 13.195 1 98.75 101 SER A CA 1
ATOM 786 C C . SER A 1 101 ? 1.688 23.125 14.547 1 98.75 101 SER A C 1
ATOM 788 O O . SER A 1 101 ? 2.807 22.703 14.852 1 98.75 101 SER A O 1
ATOM 790 N N . THR A 1 102 ? 0.603 23 15.344 1 98.44 102 THR A N 1
ATOM 791 C CA . THR A 1 102 ? 0.832 22.578 16.719 1 98.44 102 THR A CA 1
ATOM 792 C C . THR A 1 102 ? 0.199 21.203 16.969 1 98.44 102 THR A C 1
ATOM 794 O O . THR A 1 102 ? 0.499 20.562 17.984 1 98.44 102 THR A O 1
ATOM 797 N N . ARG A 1 103 ? -0.69 20.766 16.25 1 98.5 103 ARG A N 1
ATOM 798 C CA . ARG A 1 103 ? -1.328 19.453 16.359 1 98.5 103 ARG A CA 1
ATOM 799 C C . ARG A 1 103 ? -1.107 18.625 15.102 1 98.5 103 ARG A C 1
ATOM 801 O O . ARG A 1 10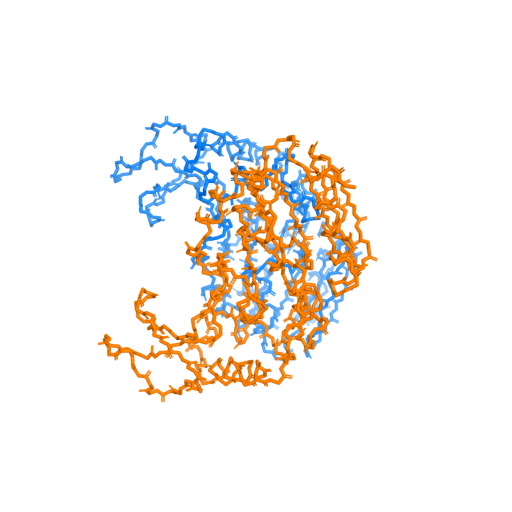3 ? -1.861 18.75 14.133 1 98.5 103 ARG A O 1
ATOM 808 N N . ILE A 1 104 ? -0.081 17.766 15.188 1 98.81 104 ILE A N 1
ATOM 809 C CA . ILE A 1 104 ? 0.318 17.016 14.008 1 98.81 104 ILE A CA 1
ATOM 810 C C . ILE A 1 104 ? 0.317 15.516 14.32 1 98.81 104 ILE A C 1
ATOM 812 O O . ILE A 1 104 ? 0.831 15.094 15.359 1 98.81 104 ILE A O 1
ATOM 816 N N . ILE A 1 105 ? -0.272 14.719 13.5 1 98.75 105 ILE A N 1
ATOM 817 C CA . ILE A 1 105 ? -0.224 13.266 13.539 1 98.75 105 ILE A CA 1
ATOM 818 C C . ILE A 1 105 ? 0.616 12.742 12.375 1 98.75 105 ILE A C 1
ATOM 820 O O . ILE A 1 105 ? 0.211 12.844 11.219 1 98.75 105 ILE A O 1
ATOM 824 N N . HIS A 1 106 ? 1.786 12.211 12.68 1 98.75 106 HIS A N 1
ATOM 825 C CA . HIS A 1 106 ? 2.637 11.586 11.672 1 98.75 106 HIS A CA 1
ATOM 826 C C . HIS A 1 106 ? 2.254 10.125 11.461 1 98.75 106 HIS A C 1
ATOM 828 O O . HIS A 1 106 ? 2.51 9.281 12.32 1 98.75 106 HIS A O 1
ATOM 834 N N . LEU A 1 107 ? 1.795 9.836 10.258 1 97.88 107 LEU A N 1
ATOM 835 C CA . LEU A 1 107 ? 1.3 8.484 10 1 97.88 107 LEU A CA 1
ATOM 836 C C . LEU A 1 107 ? 2.453 7.523 9.758 1 97.88 107 LEU A C 1
ATOM 838 O O . LEU A 1 107 ? 2.359 6.34 10.086 1 97.88 107 LEU A O 1
ATOM 842 N N . HIS A 1 108 ? 3.516 8.039 9.117 1 97 108 HIS A N 1
ATOM 843 C CA . HIS A 1 108 ? 4.535 7.117 8.625 1 97 108 HIS A CA 1
ATOM 844 C C . HIS A 1 108 ? 5.863 7.328 9.344 1 97 108 HIS A C 1
ATOM 846 O O . HIS A 1 108 ? 6.922 6.973 8.82 1 97 108 HIS A O 1
ATOM 852 N N . GLY A 1 109 ? 5.789 7.969 10.57 1 97.81 109 GLY A N 1
ATOM 853 C CA . GLY A 1 109 ? 6.996 8.156 11.359 1 97.81 109 GLY A CA 1
ATOM 854 C C . GLY A 1 109 ? 7.617 9.531 11.18 1 97.81 109 GLY A C 1
ATOM 855 O O . GLY A 1 109 ? 7.023 10.414 10.555 1 97.81 109 GLY A O 1
ATOM 856 N N . GLU A 1 110 ? 8.75 9.703 11.828 1 98.25 110 GLU A N 1
ATOM 857 C CA . GLU A 1 110 ? 9.43 10.992 11.859 1 98.25 110 GLU A CA 1
ATOM 858 C C . GLU A 1 110 ? 10.938 10.828 11.695 1 98.25 110 GLU A C 1
ATOM 860 O O . GLU A 1 110 ? 11.562 10.023 12.391 1 98.25 110 GLU A O 1
ATOM 865 N N . LEU A 1 111 ? 11.492 11.664 10.828 1 97.56 111 LEU A N 1
ATOM 866 C CA . LEU A 1 111 ? 12.906 11.539 10.492 1 97.56 111 LEU A CA 1
ATOM 867 C C . LEU A 1 111 ? 13.781 11.891 11.695 1 97.56 111 LEU A C 1
ATOM 869 O O . LEU A 1 111 ? 14.883 11.352 11.844 1 97.56 111 LEU A O 1
ATOM 873 N N . ARG A 1 112 ? 13.312 12.703 12.609 1 97.81 112 ARG A N 1
ATOM 874 C CA . ARG A 1 112 ? 14.148 13.188 13.711 1 97.81 112 ARG A CA 1
ATOM 875 C C . ARG A 1 112 ? 13.992 12.305 14.938 1 97.81 112 ARG A C 1
ATOM 877 O O . ARG A 1 112 ? 14.32 12.719 16.047 1 97.81 112 ARG A O 1
ATOM 884 N N . LYS A 1 113 ? 13.5 11.156 14.789 1 98.44 113 LYS A N 1
ATOM 885 C CA . LYS A 1 113 ? 13.391 10.156 15.844 1 98.44 11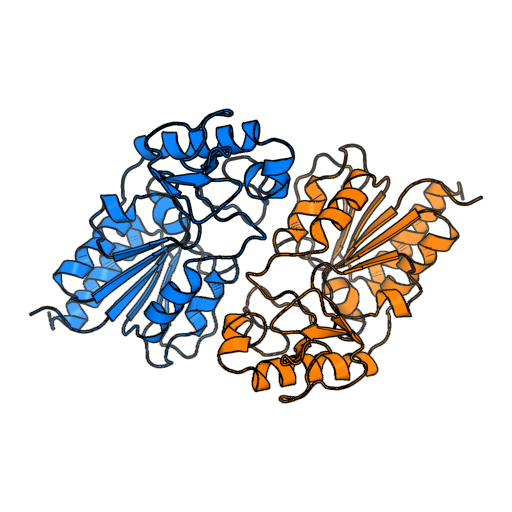3 LYS A CA 1
ATOM 886 C C . LYS A 1 113 ? 13.945 8.812 15.391 1 98.44 113 LYS A C 1
ATOM 888 O O . LYS A 1 113 ? 14.07 8.562 14.188 1 98.44 113 LYS A O 1
ATOM 893 N N . ALA A 1 114 ? 14.383 8.008 16.281 1 98.56 114 ALA A N 1
ATOM 894 C CA . ALA A 1 114 ? 14.766 6.605 16.109 1 98.56 114 ALA A CA 1
ATOM 895 C C . ALA A 1 114 ? 13.984 5.703 17.062 1 98.56 114 ALA A C 1
ATOM 897 O O . ALA A 1 114 ? 13.367 6.184 18.016 1 98.56 114 ALA A O 1
ATOM 898 N N . ARG A 1 115 ? 13.945 4.465 16.719 1 98.5 115 ARG A N 1
ATOM 899 C CA . ARG A 1 115 ? 13.273 3.516 17.609 1 98.5 115 ARG A CA 1
ATOM 900 C C . ARG A 1 115 ? 14.055 2.207 17.703 1 98.5 115 ARG A C 1
ATOM 902 O O . ARG A 1 115 ? 14.891 1.916 16.844 1 98.5 115 ARG A O 1
ATOM 909 N N . SER A 1 116 ? 13.758 1.491 18.797 1 98.38 116 SER A N 1
ATOM 910 C CA . SER A 1 116 ? 14.375 0.183 18.984 1 98.38 116 SER A CA 1
ATOM 911 C C . SER A 1 116 ? 13.914 -0.799 17.906 1 98.38 116 SER A C 1
ATOM 913 O O . SER A 1 116 ? 12.727 -0.836 17.562 1 98.38 116 SER A O 1
ATOM 915 N N . GLU A 1 117 ? 14.836 -1.596 17.328 1 97.44 117 GLU A N 1
ATOM 916 C CA . GLU A 1 117 ? 14.445 -2.623 16.375 1 97.44 117 GLU A CA 1
ATOM 917 C C . GLU A 1 117 ? 13.672 -3.75 17.047 1 97.44 117 GLU A C 1
ATOM 919 O O . GLU A 1 117 ? 12.961 -4.512 16.391 1 97.44 117 GLU A O 1
ATOM 924 N N . ARG A 1 118 ? 13.852 -3.877 18.406 1 96.19 118 ARG A N 1
ATOM 925 C CA . ARG A 1 118 ? 13.219 -4.945 19.172 1 96.19 118 ARG A CA 1
ATOM 926 C C . ARG A 1 118 ? 11.844 -4.523 19.656 1 96.19 118 ARG A C 1
ATOM 928 O O . ARG A 1 118 ? 10.875 -5.285 19.562 1 96.19 118 ARG A O 1
ATOM 935 N N . ASP A 1 119 ? 11.656 -3.338 20.219 1 96.75 119 ASP A N 1
ATOM 936 C CA . ASP A 1 119 ? 10.43 -2.787 20.766 1 96.75 119 ASP A CA 1
ATOM 937 C C . ASP A 1 119 ? 10.086 -1.447 20.125 1 96.75 119 ASP A C 1
ATOM 939 O O . ASP A 1 119 ? 10.688 -0.423 20.453 1 96.75 119 ASP A O 1
ATOM 943 N N . PRO A 1 120 ? 9.125 -1.44 19.281 1 95.56 120 PRO A N 1
ATOM 944 C CA . PRO A 1 120 ? 8.812 -0.233 18.516 1 95.56 120 PRO A CA 1
ATOM 945 C C . PRO A 1 120 ? 8.297 0.906 19.391 1 95.56 120 PRO A C 1
ATOM 947 O O . PRO A 1 120 ? 8.18 2.043 18.938 1 95.56 120 PRO A O 1
ATOM 950 N N . THR A 1 121 ? 7.953 0.611 20.641 1 96 121 THR A N 1
ATOM 951 C CA . THR A 1 121 ? 7.434 1.649 21.516 1 96 121 THR A CA 1
ATOM 952 C C . THR A 1 121 ? 8.578 2.416 22.188 1 96 121 THR A C 1
ATOM 954 O O . THR A 1 121 ? 8.359 3.469 22.781 1 96 121 THR A O 1
ATOM 957 N N . VAL A 1 122 ? 9.727 1.86 22.047 1 97.88 122 VAL A N 1
ATOM 958 C CA . VAL A 1 122 ? 10.906 2.559 22.547 1 97.88 122 VAL A CA 1
ATOM 959 C C . VAL A 1 122 ? 11.414 3.537 21.484 1 97.88 122 VAL A C 1
ATOM 961 O O . VAL A 1 122 ? 12.18 3.158 20.594 1 97.88 122 VAL A O 1
ATOM 964 N N . ILE A 1 123 ? 11.023 4.738 21.562 1 98.31 123 ILE A N 1
ATOM 965 C CA . ILE A 1 123 ? 11.344 5.797 20.609 1 98.31 123 ILE A CA 1
ATOM 966 C C . ILE A 1 123 ? 12.242 6.836 21.281 1 98.31 123 ILE A C 1
ATOM 968 O O . ILE A 1 123 ? 12 7.234 22.422 1 98.31 123 ILE A O 1
ATOM 972 N N . VAL A 1 124 ? 13.25 7.238 20.625 1 98.25 124 VAL A N 1
ATOM 973 C CA . VAL A 1 124 ? 14.172 8.227 21.156 1 98.25 124 VAL A CA 1
ATOM 974 C C . VAL A 1 124 ? 14.375 9.352 20.141 1 98.25 124 VAL A C 1
ATOM 976 O O . VAL A 1 124 ? 14.195 9.148 18.938 1 98.25 124 VAL A O 1
ATOM 979 N N . PRO A 1 125 ? 14.742 10.547 20.703 1 97.38 125 PRO A N 1
ATOM 980 C CA . PRO A 1 125 ? 15.117 11.602 19.766 1 97.38 125 PRO A CA 1
ATOM 981 C C . PRO A 1 125 ? 16.375 11.258 18.953 1 97.38 125 PRO A C 1
ATOM 983 O O . PRO A 1 125 ? 17.281 10.625 19.469 1 97.38 125 PRO A O 1
ATOM 986 N N . ALA A 1 126 ? 16.391 11.617 17.703 1 95.5 126 ALA A N 1
ATOM 987 C CA . ALA A 1 126 ? 17.531 11.469 16.812 1 95.5 126 ALA A CA 1
ATOM 988 C C . ALA A 1 126 ? 17.797 12.758 16.047 1 95.5 126 ALA A C 1
ATOM 990 O O . ALA A 1 126 ? 17.547 12.836 14.836 1 95.5 126 ALA A O 1
ATOM 991 N N . PRO A 1 127 ? 18.391 13.703 16.672 1 91.25 127 PRO A N 1
ATOM 992 C CA . PRO A 1 127 ? 18.672 14.969 16 1 91.25 127 PRO A CA 1
ATOM 993 C C . PRO A 1 127 ? 19.781 14.844 14.953 1 91.25 127 PRO A C 1
ATOM 995 O O . PRO A 1 127 ? 19.891 15.688 14.062 1 91.25 127 PRO A O 1
ATOM 998 N N . GLY A 1 128 ? 20.609 13.82 15.055 1 92.94 128 GLY A N 1
ATOM 999 C CA . GLY A 1 128 ? 21.672 13.516 14.102 1 92.94 128 GLY A CA 1
ATOM 1000 C C . GLY A 1 128 ? 21.625 12.086 13.594 1 92.94 128 GLY A C 1
ATOM 1001 O O . GLY A 1 128 ? 20.609 11.398 13.75 1 92.94 128 GLY A O 1
ATOM 1002 N N . PRO A 1 129 ? 22.703 11.719 12.938 1 96.75 129 PRO A N 1
ATOM 1003 C CA . PRO A 1 129 ? 22.719 10.391 12.328 1 96.75 129 PRO A CA 1
ATOM 1004 C C . PRO A 1 129 ? 22.641 9.266 13.367 1 96.75 129 PRO A C 1
ATOM 1006 O O . PRO A 1 129 ? 23.141 9.43 14.484 1 96.75 129 PRO A O 1
ATOM 1009 N N . THR A 1 130 ? 21.953 8.25 13.047 1 97.5 130 THR A N 1
ATOM 1010 C CA . THR A 1 130 ? 21.969 6.984 13.773 1 97.5 130 THR A CA 1
ATOM 1011 C C . THR A 1 130 ? 22.922 5.996 13.125 1 97.5 130 THR A C 1
ATOM 1013 O O . THR A 1 130 ? 22.953 5.859 11.898 1 97.5 130 THR A O 1
ATOM 1016 N N . TYR A 1 131 ? 23.703 5.312 13.898 1 97.88 131 TYR A N 1
ATOM 1017 C CA . TYR A 1 131 ? 24.703 4.391 13.375 1 97.88 131 TYR A CA 1
ATOM 1018 C C . TYR A 1 131 ? 24.469 2.977 13.898 1 97.88 131 TYR A C 1
ATOM 1020 O O . TYR A 1 131 ? 23.75 2.781 14.883 1 97.88 131 TYR A O 1
ATOM 1028 N N . LEU A 1 132 ? 25.062 2.004 13.062 1 97.88 132 LEU A N 1
ATOM 1029 C CA . LEU A 1 132 ? 25.094 0.652 13.609 1 97.88 132 LEU A CA 1
ATOM 1030 C C . LEU A 1 132 ? 25.812 0.626 14.945 1 97.88 132 LEU A C 1
ATOM 1032 O O . LEU A 1 132 ? 26.875 1.234 15.094 1 97.88 132 LEU A O 1
ATOM 1036 N N . GLY A 1 133 ? 25.234 -0.011 15.914 1 97.75 133 GLY A N 1
ATOM 1037 C CA . GLY A 1 133 ? 25.812 -0.036 17.25 1 97.75 133 GLY A CA 1
ATOM 1038 C C . GLY A 1 133 ? 25.109 0.896 18.219 1 97.75 133 GLY A C 1
ATOM 1039 O O . GLY A 1 133 ? 25.25 0.75 19.438 1 97.75 133 GLY A O 1
ATOM 1040 N N . ASP A 1 134 ? 24.453 1.935 17.641 1 98.06 134 ASP A N 1
ATOM 1041 C CA . ASP A 1 134 ? 23.641 2.779 18.516 1 98.06 134 ASP A CA 1
ATOM 1042 C C . ASP A 1 134 ? 22.453 2.002 19.078 1 98.06 134 ASP A C 1
ATOM 1044 O O . ASP A 1 134 ? 21.594 1.521 18.328 1 98.06 134 ASP A O 1
ATOM 1048 N N . LYS A 1 135 ? 22.422 1.886 20.375 1 97.81 135 LYS A N 1
ATOM 1049 C CA . LYS A 1 135 ? 21.406 1.059 21.016 1 97.81 135 LYS A CA 1
ATOM 1050 C C . LYS A 1 135 ? 20.406 1.915 21.781 1 97.81 135 LYS A C 1
ATOM 1052 O O . LYS A 1 135 ? 20.766 2.971 22.312 1 97.81 135 LYS A O 1
ATOM 1057 N N . GLY A 1 136 ? 19.156 1.501 21.844 1 96.88 136 GLY A N 1
ATOM 1058 C CA . GLY A 1 136 ? 18.141 2.135 22.672 1 96.88 136 GLY A CA 1
ATOM 1059 C C . GLY A 1 136 ? 18.266 1.769 24.141 1 96.88 136 GLY A C 1
ATOM 1060 O O . GLY A 1 136 ? 19.156 1.008 24.516 1 96.88 136 GLY A O 1
ATOM 1061 N N . PRO A 1 137 ? 17.391 2.387 24.891 1 97.69 137 PRO A N 1
ATOM 1062 C CA . PRO A 1 137 ? 17.391 2.102 26.328 1 97.69 137 PRO A CA 1
ATOM 1063 C C . PRO A 1 137 ? 17.172 0.623 26.641 1 97.69 137 PRO A C 1
ATOM 1065 O O . PRO A 1 137 ? 17.531 0.152 27.719 1 97.69 137 PRO A O 1
ATOM 1068 N N . ASP A 1 138 ? 16.625 -0.108 25.75 1 97.69 138 ASP A N 1
ATOM 1069 C CA . ASP A 1 138 ? 16.344 -1.525 25.969 1 97.69 138 ASP A CA 1
ATOM 1070 C C . ASP A 1 138 ? 17.531 -2.385 25.516 1 97.69 138 ASP A C 1
ATOM 1072 O O . ASP A 1 138 ? 17.453 -3.615 25.562 1 97.69 138 ASP A O 1
ATOM 1076 N N . GLY A 1 139 ? 18.562 -1.773 25 1 97.94 139 GLY A N 1
ATOM 1077 C CA . GLY A 1 139 ? 19.781 -2.475 24.641 1 97.94 139 GLY A CA 1
ATOM 1078 C C . GLY A 1 139 ? 19.781 -2.982 23.219 1 97.94 139 GLY A C 1
ATOM 1079 O O . GLY A 1 139 ? 20.75 -3.617 22.781 1 97.94 139 GLY A O 1
ATOM 1080 N N . ALA A 1 140 ? 18.812 -2.699 22.469 1 98.19 140 ALA A N 1
ATOM 1081 C CA . ALA A 1 140 ? 18.719 -3.182 21.094 1 98.19 140 ALA A CA 1
ATOM 1082 C C . ALA A 1 140 ? 19.141 -2.105 20.094 1 98.19 140 ALA A C 1
ATOM 1084 O O . ALA A 1 140 ? 19.141 -0.916 20.422 1 98.19 140 ALA A O 1
ATOM 1085 N N . GLN A 1 141 ? 19.531 -2.498 18.906 1 98.5 141 GLN A N 1
ATOM 1086 C CA . GLN A 1 141 ? 19.906 -1.6 17.828 1 98.5 141 GLN A CA 1
ATOM 1087 C C . GLN A 1 141 ? 18.781 -0.626 17.484 1 98.5 141 GLN A C 1
ATOM 1089 O O . GLN A 1 141 ? 17.609 -1.017 17.422 1 98.5 141 GLN A O 1
ATOM 1094 N N . LEU A 1 142 ? 19.188 0.66 17.359 1 98.56 142 LEU A N 1
ATOM 1095 C CA . LEU A 1 142 ? 18.234 1.672 16.922 1 98.56 142 LEU A CA 1
ATOM 1096 C C . LEU A 1 142 ? 18.062 1.649 15.414 1 98.56 142 LEU A C 1
ATOM 1098 O O . LEU A 1 142 ? 19.031 1.492 14.672 1 98.56 142 LEU A O 1
ATOM 1102 N N . ARG A 1 143 ? 16.844 1.773 14.938 1 98.5 143 ARG A N 1
ATOM 1103 C CA . ARG A 1 143 ? 16.5 1.979 13.531 1 98.5 143 ARG A CA 1
ATOM 1104 C C . ARG A 1 143 ? 15.734 3.281 13.344 1 98.5 143 ARG A C 1
ATOM 1106 O O . ARG A 1 143 ? 15.289 3.893 14.312 1 98.5 143 ARG A O 1
ATOM 1113 N N . PRO A 1 144 ? 15.656 3.773 12.062 1 98.19 144 PRO A N 1
ATOM 1114 C CA . PRO A 1 144 ? 14.844 4.973 11.859 1 98.19 144 PRO A CA 1
ATOM 1115 C C . PRO A 1 144 ? 13.406 4.805 12.344 1 98.19 144 PRO A C 1
ATOM 1117 O O . PRO A 1 144 ? 12.82 3.73 12.195 1 98.19 144 PRO A O 1
ATOM 1120 N N . HIS A 1 145 ? 12.883 5.828 13.055 1 98.38 145 HIS A N 1
ATOM 1121 C CA . HIS A 1 145 ? 11.477 5.809 13.438 1 98.38 145 HIS A CA 1
ATOM 1122 C C . HIS A 1 145 ? 10.578 6.066 12.234 1 98.38 145 HIS A C 1
ATOM 1124 O O . HIS A 1 145 ? 9.938 7.117 12.148 1 98.38 145 HIS A O 1
ATOM 1130 N N . ILE A 1 146 ? 10.547 5.133 11.344 1 97.62 146 ILE A N 1
ATOM 1131 C CA . ILE A 1 146 ? 9.805 5.141 10.094 1 97.62 146 ILE A CA 1
ATOM 1132 C C . ILE A 1 146 ? 8.93 3.891 10 1 97.62 146 ILE A C 1
ATOM 1134 O O . ILE A 1 146 ? 9.367 2.797 10.367 1 97.62 146 ILE A O 1
ATOM 1138 N N . VAL A 1 147 ? 7.73 4.109 9.633 1 96.06 147 VAL A N 1
ATOM 1139 C CA . VAL A 1 147 ? 6.875 2.965 9.328 1 96.06 147 VAL A CA 1
ATOM 1140 C C . VAL A 1 147 ? 7.227 2.414 7.945 1 96.06 147 VAL A C 1
ATOM 1142 O O . VAL A 1 147 ? 6.977 3.064 6.926 1 96.06 147 VAL A O 1
ATOM 1145 N N . PHE A 1 148 ? 7.793 1.234 7.949 1 94.56 148 PHE A N 1
ATOM 1146 C CA . PHE A 1 148 ? 8.172 0.577 6.707 1 94.56 148 PHE A CA 1
ATOM 1147 C C . PHE A 1 148 ? 6.949 -0.029 6.02 1 94.56 148 PHE A C 1
ATOM 1149 O O . PHE A 1 148 ? 5.945 -0.315 6.672 1 94.56 148 PHE A O 1
ATOM 1156 N N . PHE A 1 149 ? 7.059 -0.132 4.652 1 89.88 149 PHE A N 1
ATOM 1157 C CA . PHE A 1 149 ? 6.031 -0.883 3.938 1 89.88 149 PHE A CA 1
ATOM 1158 C C . PHE A 1 149 ? 5.918 -2.301 4.484 1 89.88 149 PHE A C 1
ATOM 1160 O O . PHE A 1 149 ? 6.922 -3 4.625 1 89.88 149 PHE A O 1
ATOM 1167 N N . GLY A 1 150 ? 4.668 -2.611 4.797 1 85.44 150 GLY A N 1
ATOM 1168 C CA . GLY A 1 150 ? 4.445 -3.924 5.383 1 85.44 150 GLY A CA 1
ATOM 1169 C C . GLY A 1 150 ? 4.297 -3.887 6.891 1 85.44 150 GLY A C 1
ATOM 1170 O O . GLY A 1 150 ? 4.047 -4.918 7.523 1 85.44 150 GLY A O 1
ATOM 1171 N N . GLU A 1 151 ? 4.445 -2.736 7.418 1 90.25 151 GLU A N 1
ATOM 1172 C CA . GLU A 1 151 ? 4.254 -2.562 8.859 1 90.25 151 GLU A CA 1
ATOM 1173 C C . GLU A 1 151 ? 2.918 -1.888 9.156 1 90.25 151 GLU A C 1
ATOM 1175 O O . GLU A 1 151 ? 2.367 -1.184 8.305 1 90.25 151 GLU A O 1
ATOM 1180 N N . ALA A 1 152 ? 2.465 -2.166 10.375 1 88.81 152 ALA A N 1
ATOM 1181 C CA . ALA A 1 152 ? 1.266 -1.471 10.836 1 88.81 152 ALA A CA 1
ATOM 1182 C C . ALA A 1 152 ? 1.53 0.022 11.008 1 88.81 152 ALA A C 1
ATOM 1184 O O . ALA A 1 152 ? 2.66 0.431 11.281 1 88.81 152 ALA A O 1
ATOM 1185 N N . VAL A 1 153 ? 0.492 0.82 10.805 1 93.44 153 VAL A N 1
ATOM 1186 C CA . VAL A 1 153 ? 0.573 2.264 10.992 1 93.44 153 VAL A CA 1
ATOM 1187 C C . VAL A 1 153 ? 0.03 2.633 12.375 1 93.44 153 VAL A C 1
ATOM 1189 O O . VAL A 1 153 ? -1.185 2.74 12.562 1 93.44 153 VAL A O 1
ATOM 1192 N N . PRO A 1 154 ? 0.86 2.881 13.32 1 93.94 154 PRO A N 1
ATOM 1193 C CA . PRO A 1 154 ? 0.432 3.016 14.719 1 93.94 154 PRO A CA 1
ATOM 1194 C C . PRO A 1 154 ? -0.517 4.195 14.93 1 93.94 154 PRO A C 1
ATOM 1196 O O . PRO A 1 154 ? -1.442 4.105 15.742 1 93.94 154 PRO A O 1
ATOM 1199 N N . GLU A 1 155 ? -0.355 5.246 14.211 1 96.38 155 GLU A N 1
ATOM 1200 C CA . GLU A 1 155 ? -1.098 6.477 14.469 1 96.38 155 GLU A CA 1
ATOM 1201 C C . GLU A 1 155 ? -2.393 6.52 13.664 1 96.38 155 GLU A C 1
ATOM 1203 O O . GLU A 1 155 ? -3.109 7.523 13.68 1 96.38 155 GLU A O 1
ATOM 1208 N N . TYR A 1 156 ? -2.662 5.445 12.938 1 95 156 TYR A N 1
ATOM 1209 C CA . TYR A 1 156 ? -3.805 5.453 12.031 1 95 156 TYR A CA 1
ATOM 1210 C C . TYR A 1 156 ? -5.105 5.68 12.797 1 95 156 TYR A C 1
ATOM 1212 O O . TYR A 1 156 ? -5.969 6.441 12.352 1 95 156 TYR A O 1
ATOM 1220 N N . GLU A 1 157 ? -5.285 5.008 13.961 1 93.12 157 GLU A N 1
ATOM 1221 C CA . GLU A 1 157 ? -6.523 5.141 14.727 1 93.12 157 GLU A CA 1
ATOM 1222 C C . GLU A 1 157 ? -6.73 6.578 15.195 1 93.12 157 GLU A C 1
ATOM 1224 O O . GLU A 1 157 ? -7.848 7.098 15.148 1 93.12 157 GLU A O 1
ATOM 1229 N N . ARG A 1 158 ? -5.684 7.184 15.625 1 96.75 158 ARG A N 1
ATOM 1230 C CA . ARG A 1 158 ? -5.766 8.586 16.031 1 96.75 158 ARG A CA 1
ATOM 1231 C C . ARG A 1 158 ? -6.16 9.477 14.859 1 96.75 158 ARG A C 1
ATOM 1233 O O . ARG A 1 158 ? -6.988 10.375 15.008 1 96.75 158 ARG A O 1
ATOM 1240 N N . ALA A 1 159 ? -5.59 9.234 13.711 1 97.88 159 ALA A N 1
ATOM 1241 C CA . ALA A 1 159 ? -5.93 9.977 12.5 1 97.88 159 ALA A CA 1
ATOM 1242 C C . ALA A 1 159 ? -7.391 9.773 12.117 1 97.88 159 ALA A C 1
ATOM 1244 O O . ALA A 1 159 ? -8.086 10.727 11.758 1 97.88 159 ALA A O 1
ATOM 1245 N N . LEU A 1 160 ? -7.781 8.547 12.227 1 95.06 160 LEU A N 1
ATOM 1246 C CA . LEU A 1 160 ? -9.156 8.188 11.906 1 95.06 160 LEU A CA 1
ATOM 1247 C C . LEU A 1 160 ? -10.141 8.969 12.781 1 95.06 160 LEU A C 1
ATOM 1249 O O . LEU A 1 160 ? -11.125 9.508 12.281 1 95.06 160 LEU A O 1
ATOM 1253 N N . GLU A 1 161 ? -9.875 9.031 14.031 1 96.38 161 GLU A N 1
ATOM 1254 C CA . GLU A 1 161 ? -10.719 9.781 14.961 1 96.38 161 GLU A CA 1
ATOM 1255 C C . GLU A 1 161 ? -10.773 11.258 14.586 1 96.38 161 GLU A C 1
ATOM 1257 O O . GLU A 1 161 ? -11.852 11.867 14.586 1 96.38 161 GLU A O 1
ATOM 1262 N N . ALA A 1 162 ? -9.656 11.797 14.242 1 98.06 162 ALA A N 1
ATOM 1263 C CA . ALA A 1 162 ? -9.602 13.195 13.836 1 98.06 162 ALA A CA 1
ATOM 1264 C C . ALA A 1 162 ? -10.445 13.438 12.586 1 98.06 162 ALA A C 1
ATOM 1266 O O . ALA A 1 162 ? -11.203 14.406 12.516 1 98.06 162 ALA A O 1
ATOM 1267 N N . VAL A 1 163 ? -10.367 12.57 11.656 1 97.94 163 VAL A N 1
ATOM 1268 C CA . VAL A 1 163 ? -11.023 12.719 10.359 1 97.94 163 VAL A CA 1
ATOM 1269 C C . VAL A 1 163 ? -12.531 12.57 10.531 1 97.94 163 VAL A C 1
ATOM 1271 O O . VAL A 1 163 ? -13.305 13.336 9.953 1 97.94 163 VAL A O 1
ATOM 1274 N N . ARG A 1 164 ? -12.93 11.664 11.344 1 96.06 164 ARG A N 1
ATOM 1275 C CA . ARG A 1 164 ? -14.352 11.398 11.539 1 96.06 164 ARG A CA 1
ATOM 1276 C C . ARG A 1 164 ? -15.047 12.594 12.188 1 96.06 164 ARG A C 1
ATOM 1278 O O . ARG A 1 164 ? -16.234 12.812 11.969 1 96.06 164 ARG A O 1
ATOM 1285 N N . ASP A 1 165 ? -14.289 13.391 12.883 1 97.06 165 ASP A N 1
ATOM 1286 C CA . ASP A 1 165 ? -14.844 14.531 13.602 1 97.06 165 ASP A CA 1
ATOM 1287 C C . ASP A 1 165 ? -14.578 15.836 12.844 1 97.06 165 ASP A C 1
ATOM 1289 O O . ASP A 1 165 ? -14.836 16.922 13.367 1 97.06 165 ASP A O 1
ATOM 1293 N N . ALA A 1 166 ? -14.109 15.773 11.672 1 98.5 166 ALA A N 1
ATOM 1294 C CA . ALA A 1 166 ? -13.727 16.969 10.914 1 98.5 166 ALA A CA 1
ATOM 1295 C C . ALA A 1 166 ? -14.953 17.734 10.438 1 98.5 166 ALA A C 1
ATOM 1297 O O . ALA A 1 166 ? -15.969 17.125 10.078 1 98.5 166 ALA A O 1
ATOM 1298 N N . ASP A 1 167 ? -14.812 19.047 10.453 1 98.56 167 ASP A N 1
ATOM 1299 C CA . ASP A 1 167 ? -15.812 19.922 9.852 1 98.56 167 ASP A CA 1
ATOM 1300 C C . ASP A 1 167 ? -15.344 20.453 8.5 1 98.56 167 ASP A C 1
ATOM 1302 O O . ASP A 1 167 ? -16.156 20.828 7.652 1 98.56 167 ASP A O 1
ATOM 1306 N N . LEU A 1 168 ? -14.117 20.562 8.312 1 98.69 168 LEU A N 1
ATOM 1307 C CA . LEU A 1 168 ? -13.43 20.938 7.078 1 98.69 168 LEU A CA 1
ATOM 1308 C C . LEU A 1 168 ? -12.25 20 6.816 1 98.69 168 LEU A C 1
ATOM 1310 O O . LEU A 1 168 ? -11.539 19.625 7.75 1 98.69 168 LEU A O 1
ATOM 1314 N N . PHE A 1 169 ? -12.086 19.594 5.578 1 98.81 169 PHE A N 1
ATOM 1315 C CA . PHE A 1 169 ? -11.039 18.625 5.266 1 98.81 169 PHE A CA 1
ATOM 1316 C C . PHE A 1 169 ? -10.234 19.078 4.051 1 98.81 169 PHE A C 1
ATOM 1318 O O . PHE A 1 169 ? -10.789 19.234 2.961 1 98.81 169 PHE A O 1
ATOM 1325 N N . LEU A 1 170 ? -8.938 19.297 4.25 1 98.88 170 LEU A N 1
ATOM 1326 C CA . LEU A 1 170 ? -8.031 19.703 3.182 1 98.88 170 LEU A CA 1
ATOM 1327 C C . LEU A 1 170 ? -7.059 18.578 2.842 1 98.88 170 LEU A C 1
ATOM 1329 O O . LEU A 1 170 ? -6.324 18.094 3.711 1 98.88 170 LEU A O 1
ATOM 1333 N N . VAL A 1 171 ? -7.09 18.141 1.589 1 98.62 171 VAL A N 1
ATOM 1334 C CA . VAL A 1 171 ? -6.148 17.141 1.079 1 98.62 171 VAL A CA 1
ATOM 1335 C C . VAL A 1 171 ? -5.078 17.844 0.239 1 98.62 171 VAL A C 1
ATOM 1337 O O . VAL A 1 171 ? -5.383 18.438 -0.794 1 98.62 171 VAL A O 1
ATOM 1340 N N . ILE A 1 172 ? -3.812 17.719 0.695 1 98.69 172 ILE A N 1
ATOM 1341 C CA . ILE A 1 172 ? -2.781 18.516 0.037 1 98.69 172 ILE A CA 1
ATOM 1342 C C . ILE A 1 172 ? -1.597 17.625 -0.33 1 98.69 172 ILE A C 1
ATOM 1344 O O . ILE A 1 172 ? -0.945 17.047 0.549 1 98.69 172 ILE A O 1
ATOM 1348 N N . GLY A 1 173 ? -1.35 17.547 -1.618 1 97.25 173 GLY A N 1
ATOM 1349 C CA . GLY A 1 173 ? -0.093 17 -2.092 1 97.25 173 GLY A CA 1
ATOM 1350 C C . GLY A 1 173 ? -0.004 15.492 -1.919 1 97.25 173 GLY A C 1
ATOM 1351 O O . GLY A 1 173 ? 1.051 14.969 -1.559 1 97.25 173 GLY A O 1
ATOM 1352 N N . THR A 1 174 ? -1.039 14.758 -2.131 1 94.69 174 THR A N 1
ATOM 1353 C CA . THR A 1 174 ? -1.025 13.305 -2.021 1 94.69 174 THR A CA 1
ATOM 1354 C C . THR A 1 174 ? -1.788 12.672 -3.182 1 94.69 174 THR A C 1
ATOM 1356 O O . THR A 1 174 ? -2.82 13.188 -3.611 1 94.69 174 THR A O 1
ATOM 1359 N N . SER A 1 175 ? -1.253 11.562 -3.643 1 88.19 175 SER A N 1
ATOM 1360 C CA . SER A 1 175 ? -1.908 10.805 -4.703 1 88.19 175 SER A CA 1
ATOM 1361 C C . SER A 1 175 ? -3.045 9.953 -4.156 1 88.19 175 SER A C 1
ATOM 1363 O O . SER A 1 175 ? -3.83 9.391 -4.918 1 88.19 175 SER A O 1
ATOM 1365 N N . LEU A 1 176 ? -3.188 9.836 -2.879 1 89.19 176 LEU A N 1
ATOM 1366 C CA . LEU A 1 176 ? -4.188 8.992 -2.225 1 89.19 176 LEU A CA 1
ATOM 1367 C C . LEU A 1 176 ? -4.102 7.555 -2.721 1 89.19 176 LEU A C 1
ATOM 1369 O O . LEU A 1 176 ? -5.125 6.934 -3.021 1 89.19 176 LEU A O 1
ATOM 1373 N N . ALA A 1 177 ? -2.854 7.074 -2.748 1 82.06 177 ALA A N 1
ATOM 1374 C CA . ALA A 1 177 ? -2.646 5.75 -3.332 1 82.06 177 ALA A CA 1
ATOM 1375 C C . ALA A 1 177 ? -2.152 4.762 -2.281 1 82.06 177 ALA A C 1
ATOM 1377 O O . ALA A 1 177 ? -2.285 3.547 -2.453 1 82.06 177 ALA A O 1
ATOM 1378 N N . VAL A 1 178 ? -1.645 5.289 -1.217 1 85.88 178 VAL A N 1
ATOM 1379 C CA . VAL A 1 178 ? -1.007 4.41 -0.243 1 85.88 178 VAL A CA 1
ATOM 1380 C C . VAL A 1 178 ? -1.975 4.117 0.9 1 85.88 178 VAL A C 1
ATOM 1382 O O . VAL A 1 178 ? -2.303 5.004 1.689 1 85.88 178 VAL A O 1
ATOM 1385 N N . TYR A 1 179 ? -2.348 2.865 0.922 1 87.62 179 TYR A N 1
ATOM 1386 C CA . TYR A 1 179 ? -3.236 2.436 1.996 1 87.62 179 TYR A CA 1
ATOM 1387 C C . TYR A 1 179 ? -2.441 2.004 3.223 1 87.62 179 TYR A C 1
ATOM 1389 O O . TYR A 1 179 ? -1.325 1.494 3.098 1 87.62 179 TYR A O 1
ATOM 1397 N N . PRO A 1 180 ? -3.033 2.277 4.422 1 89.81 180 PRO A N 1
ATOM 1398 C CA . PRO A 1 180 ? -4.426 2.654 4.676 1 89.81 180 PRO A CA 1
ATOM 1399 C C . PRO A 1 180 ? -4.641 4.164 4.66 1 89.81 180 PRO A C 1
ATOM 1401 O O . PRO A 1 180 ? -5.781 4.633 4.711 1 89.81 180 PRO A O 1
ATOM 1404 N N . ALA A 1 181 ? -3.635 4.934 4.57 1 92.62 181 ALA A N 1
ATOM 1405 C CA . ALA A 1 181 ? -3.752 6.387 4.672 1 92.62 181 ALA A CA 1
ATOM 1406 C C . ALA A 1 181 ? -4.723 6.934 3.629 1 92.62 181 ALA A C 1
ATOM 1408 O O . ALA A 1 181 ? -5.551 7.793 3.936 1 92.62 181 ALA A O 1
ATOM 1409 N N . ALA A 1 182 ? -4.68 6.41 2.467 1 90.44 182 ALA A N 1
ATOM 1410 C CA . ALA A 1 182 ? -5.504 6.871 1.355 1 90.44 182 ALA A CA 1
ATOM 1411 C C . ALA A 1 182 ? -6.988 6.711 1.671 1 90.44 182 ALA A C 1
ATOM 1413 O O . ALA A 1 182 ? -7.832 7.402 1.096 1 90.44 182 ALA A O 1
ATOM 1414 N N . GLY A 1 183 ? -7.312 5.852 2.594 1 89.62 183 GLY A N 1
ATOM 1415 C CA . GLY A 1 183 ? -8.703 5.562 2.906 1 89.62 183 GLY A CA 1
ATOM 1416 C C . GLY A 1 183 ? -9.328 6.574 3.842 1 89.62 183 GLY A C 1
ATOM 1417 O O . GLY A 1 183 ? -10.555 6.613 3.998 1 89.62 183 GLY A O 1
ATOM 1418 N N . LEU A 1 184 ? -8.555 7.43 4.363 1 94.06 184 LEU A N 1
ATOM 1419 C CA . LEU A 1 184 ? -9.031 8.375 5.367 1 94.06 184 LEU A CA 1
ATOM 1420 C C . LEU A 1 184 ? -10.086 9.305 4.781 1 94.06 184 LEU A C 1
ATOM 1422 O O . LEU A 1 184 ? -11.047 9.672 5.469 1 94.06 184 LEU A O 1
ATOM 1426 N N . ILE A 1 185 ? -9.945 9.648 3.5 1 94.19 185 ILE A N 1
ATOM 1427 C CA . ILE A 1 185 ? -10.852 10.594 2.855 1 94.19 185 ILE A CA 1
ATOM 1428 C C . ILE A 1 185 ? -12.266 10.023 2.822 1 94.19 185 ILE A C 1
ATOM 1430 O O . ILE A 1 185 ? -13.242 10.766 2.768 1 94.19 185 ILE A O 1
ATOM 1434 N N . TYR A 1 186 ? -12.43 8.758 2.941 1 90 186 TYR A N 1
ATOM 1435 C CA . TYR A 1 186 ? -13.734 8.102 2.834 1 90 186 TYR A CA 1
ATOM 1436 C C . TYR A 1 186 ? -14.383 7.949 4.203 1 90 186 TYR A C 1
ATOM 1438 O O . TYR A 1 186 ? -15.469 7.379 4.324 1 90 186 TYR A O 1
ATOM 1446 N N . GLN A 1 187 ? -13.758 8.422 5.203 1 92.44 187 GLN A N 1
ATOM 1447 C CA . GLN A 1 187 ? -14.258 8.305 6.574 1 92.44 187 GLN A CA 1
ATOM 1448 C C . GLN A 1 187 ? -14.945 9.594 7.02 1 92.44 187 GLN A C 1
ATOM 1450 O O . GLN A 1 187 ? -15.398 9.695 8.164 1 92.44 187 GLN A O 1
ATOM 1455 N N . LEU A 1 188 ? -14.992 10.523 6.074 1 95.88 188 LEU A N 1
ATOM 1456 C CA . LEU A 1 188 ? -15.609 11.812 6.363 1 95.88 188 LEU A CA 1
ATOM 1457 C C . LEU A 1 188 ? -17.125 11.695 6.387 1 95.88 188 LEU A C 1
ATOM 1459 O O . LEU A 1 188 ? -17.703 10.922 5.621 1 95.88 188 LEU A O 1
ATOM 1463 N N . ARG A 1 189 ? -17.688 12.477 7.309 1 96.44 189 ARG A N 1
ATOM 1464 C CA . ARG A 1 189 ? -19.125 12.672 7.164 1 96.44 189 ARG A CA 1
ATOM 1465 C C . ARG A 1 189 ? -19.469 13.297 5.812 1 96.44 189 ARG A C 1
ATOM 1467 O O . ARG A 1 189 ? -18.719 14.141 5.312 1 96.44 189 ARG A O 1
ATOM 1474 N N . PRO A 1 190 ? -20.625 12.992 5.219 1 95.19 190 PRO A N 1
ATOM 1475 C CA . PRO A 1 190 ? -20.938 13.367 3.834 1 95.19 190 PRO A CA 1
ATOM 1476 C C . PRO A 1 190 ? -21.047 14.875 3.641 1 95.19 190 PRO A C 1
ATOM 1478 O O . PRO A 1 190 ? -20.859 15.375 2.529 1 95.19 190 PRO A O 1
ATOM 1481 N N . GLU A 1 191 ? -21.312 15.547 4.629 1 97.56 191 GLU A N 1
ATOM 1482 C CA . GLU A 1 191 ? -21.562 16.984 4.492 1 97.56 191 GLU A CA 1
ATOM 1483 C C . GLU A 1 191 ? -20.266 17.781 4.582 1 97.56 191 GLU A C 1
ATOM 1485 O O . GLU A 1 191 ? -20.25 18.984 4.293 1 97.56 191 GLU A O 1
ATOM 1490 N N . VAL A 1 192 ? -19.188 17.156 4.977 1 98.5 192 VAL A N 1
ATOM 1491 C CA . VAL A 1 192 ? -17.938 17.859 5.195 1 98.5 192 VAL A CA 1
ATOM 1492 C C . VAL A 1 192 ? -17.344 18.312 3.857 1 98.5 192 VAL A C 1
ATOM 1494 O O . VAL A 1 192 ? -17.125 17.484 2.965 1 98.5 192 VAL A O 1
ATOM 1497 N N . PRO A 1 193 ? -17.094 19.656 3.666 1 98.5 193 PRO A N 1
ATOM 1498 C CA . PRO A 1 193 ? -16.438 20.094 2.434 1 98.5 193 PRO A CA 1
ATOM 1499 C C . PRO A 1 193 ? -14.984 19.625 2.348 1 98.5 193 PRO A C 1
ATOM 1501 O O . PRO A 1 193 ? -14.281 19.609 3.357 1 98.5 193 PRO A O 1
ATOM 1504 N N . VAL A 1 194 ? -14.617 19.234 1.166 1 98.56 194 VAL A N 1
ATOM 1505 C CA . VAL A 1 194 ? -13.273 18.719 0.911 1 98.56 194 VAL A CA 1
ATOM 1506 C C . VAL A 1 194 ? -12.594 19.547 -0.173 1 98.56 194 VAL A C 1
ATOM 1508 O O . VAL A 1 194 ? -13.211 19.875 -1.191 1 98.56 194 VAL A O 1
ATOM 1511 N N . TRP A 1 195 ? -11.383 20 0.057 1 98.75 195 TRP A N 1
ATOM 1512 C CA . TRP A 1 195 ? -10.523 20.609 -0.948 1 98.75 195 TRP A CA 1
ATOM 1513 C C . TRP A 1 195 ? -9.312 19.734 -1.237 1 98.75 195 TRP A C 1
ATOM 1515 O O . TRP A 1 195 ? -8.656 19.25 -0.314 1 98.75 195 TRP A O 1
ATOM 1525 N N . LEU A 1 196 ? -9.055 19.5 -2.49 1 98.5 196 LEU A N 1
ATOM 1526 C CA . LEU A 1 196 ? -7.906 18.734 -2.939 1 98.5 196 LEU A CA 1
ATOM 1527 C C . LEU A 1 196 ? -6.934 19.609 -3.727 1 98.5 196 LEU A C 1
ATOM 1529 O O . LEU A 1 196 ? -7.297 20.156 -4.77 1 98.5 196 LEU A O 1
ATOM 1533 N N . VAL A 1 197 ? -5.738 19.781 -3.17 1 98.62 197 VAL A N 1
ATOM 1534 C CA . VAL A 1 197 ? -4.711 20.609 -3.807 1 98.62 197 VAL A CA 1
ATOM 1535 C C . VAL A 1 197 ? -3.557 19.719 -4.27 1 98.62 197 VAL A C 1
ATOM 1537 O O . VAL A 1 197 ? -2.846 19.141 -3.445 1 98.62 197 VAL A O 1
ATOM 1540 N N . ASP A 1 198 ? -3.383 19.609 -5.52 1 98.06 198 ASP A N 1
ATOM 1541 C CA . ASP A 1 198 ? -2.309 18.859 -6.148 1 98.06 198 ASP A CA 1
ATOM 1542 C C . ASP A 1 198 ? -2.139 19.25 -7.613 1 98.06 198 ASP A C 1
ATOM 1544 O O . ASP A 1 198 ? -3.123 19.484 -8.32 1 98.06 198 ASP A O 1
ATOM 1548 N N . PRO A 1 199 ? -0.816 19.328 -8.086 1 96.88 199 PRO A N 1
ATOM 1549 C CA . PRO A 1 199 ? -0.656 19.641 -9.516 1 96.88 199 PRO A CA 1
ATOM 1550 C C . PRO A 1 199 ? -1.29 18.578 -10.414 1 96.88 199 PRO A C 1
ATOM 1552 O O . PRO A 1 199 ? -1.703 18.891 -11.539 1 96.88 199 PRO A O 1
ATOM 1555 N N . LYS A 1 200 ? -1.311 17.375 -10.008 1 93.06 200 LYS A N 1
ATOM 1556 C CA . LYS A 1 200 ? -1.963 16.234 -10.656 1 93.06 200 LYS A CA 1
ATOM 1557 C C . LYS A 1 200 ? -2.934 15.547 -9.711 1 93.06 200 LYS A C 1
ATOM 1559 O O . LYS A 1 200 ? -2.658 14.445 -9.227 1 93.06 200 LYS A O 1
ATOM 1564 N N . PRO A 1 201 ? -4.09 16.156 -9.57 1 92.94 201 PRO A N 1
ATOM 1565 C CA . PRO A 1 201 ? -5.008 15.68 -8.531 1 92.94 201 PRO A CA 1
ATOM 1566 C C . PRO A 1 201 ? -5.473 14.242 -8.766 1 92.94 201 PRO A C 1
ATOM 1568 O O . PRO A 1 201 ? -5.711 13.844 -9.906 1 92.94 201 PRO A O 1
ATOM 1571 N N . ALA A 1 202 ? -5.52 13.547 -7.664 1 87.56 202 ALA A N 1
ATOM 1572 C CA . ALA A 1 202 ? -6.098 12.203 -7.715 1 87.56 202 ALA A CA 1
ATOM 1573 C C . ALA A 1 202 ? -7.582 12.258 -8.078 1 87.56 202 ALA A C 1
ATOM 1575 O O . ALA A 1 202 ? -8.273 13.227 -7.742 1 87.56 202 ALA A O 1
ATOM 1576 N N . ARG A 1 203 ? -8.016 11.25 -8.773 1 84.25 203 ARG A N 1
ATOM 1577 C CA . ARG A 1 203 ? -9.445 11.109 -9.008 1 84.25 203 ARG A CA 1
ATOM 1578 C C . ARG A 1 203 ? -10.133 10.43 -7.828 1 84.25 203 ARG A C 1
ATOM 1580 O O . ARG A 1 203 ? -9.742 9.336 -7.426 1 84.25 203 ARG A O 1
ATOM 1587 N N . VAL A 1 204 ? -11.047 11.172 -7.227 1 85.5 204 VAL A N 1
ATOM 1588 C CA . VAL A 1 204 ? -11.758 10.609 -6.086 1 85.5 204 VAL A CA 1
ATOM 1589 C C . VAL A 1 204 ? -13.266 10.781 -6.273 1 85.5 204 VAL A C 1
ATOM 1591 O O . VAL A 1 204 ? -13.719 11.789 -6.816 1 85.5 204 VAL A O 1
ATOM 1594 N N . THR A 1 205 ? -14.031 9.742 -5.949 1 84.44 205 THR A N 1
ATOM 1595 C CA . THR A 1 205 ? -15.484 9.805 -5.93 1 84.44 205 THR A CA 1
ATOM 1596 C C . THR A 1 205 ? -16.016 9.742 -4.5 1 84.44 205 THR A C 1
ATOM 1598 O O . THR A 1 205 ? -15.977 8.688 -3.865 1 84.44 205 THR A O 1
ATOM 1601 N N . ILE A 1 206 ? -16.406 10.859 -3.99 1 87.94 206 ILE A N 1
ATOM 1602 C CA . ILE A 1 206 ? -16.938 10.977 -2.637 1 87.94 206 ILE A CA 1
ATOM 1603 C C . ILE A 1 206 ? -18.219 11.789 -2.654 1 87.94 206 ILE A C 1
ATOM 1605 O O . ILE A 1 206 ? -18.438 12.602 -3.557 1 87.94 206 ILE A O 1
ATOM 1609 N N . PRO A 1 207 ? -19.125 11.477 -1.754 1 91.88 207 PRO A N 1
ATOM 1610 C CA . PRO A 1 207 ? -20.375 12.242 -1.708 1 91.88 207 PRO A CA 1
ATOM 1611 C C . PRO A 1 207 ? -20.188 13.672 -1.21 1 91.88 207 PRO A C 1
ATOM 1613 O O . PRO A 1 207 ? -21.078 14.5 -1.325 1 91.88 207 PRO A O 1
ATOM 1616 N N . ASN A 1 208 ? -19 13.977 -0.743 1 96.88 208 ASN A N 1
ATOM 1617 C CA . ASN A 1 208 ? -18.703 15.273 -0.157 1 96.88 208 ASN A CA 1
ATOM 1618 C C . ASN A 1 208 ? -18.594 16.359 -1.224 1 96.88 208 ASN A C 1
ATOM 1620 O O . ASN A 1 208 ? -18.25 16.078 -2.369 1 96.88 208 ASN A O 1
ATOM 1624 N N . PRO A 1 209 ? -19.016 17.656 -0.832 1 97.69 209 PRO A N 1
ATOM 1625 C CA . PRO A 1 209 ? -18.641 18.766 -1.729 1 97.69 209 PRO A CA 1
ATOM 1626 C C . PRO A 1 209 ? -17.141 18.844 -1.964 1 97.69 209 PRO A C 1
ATOM 1628 O O . PRO A 1 209 ? -16.375 19.094 -1.027 1 97.69 209 PRO A O 1
ATOM 1631 N N . LEU A 1 210 ? -16.766 18.609 -3.189 1 97.62 210 LEU A N 1
ATOM 1632 C CA . LEU A 1 210 ? -15.344 18.5 -3.52 1 97.62 210 LEU A CA 1
ATOM 1633 C C . LEU A 1 210 ? -14.914 19.656 -4.426 1 97.62 210 LEU A C 1
ATOM 1635 O O . LEU A 1 210 ? -15.539 19.906 -5.457 1 97.62 210 LEU A O 1
ATOM 1639 N N . THR A 1 211 ? -13.914 20.391 -3.984 1 98.06 211 THR A N 1
ATOM 1640 C CA . THR A 1 211 ? -13.25 21.406 -4.805 1 98.06 211 THR A CA 1
ATOM 1641 C C . THR A 1 211 ? -11.812 20.984 -5.105 1 98.06 211 THR A C 1
ATOM 1643 O O . THR A 1 211 ? -11.039 20.703 -4.191 1 98.06 211 THR A O 1
ATOM 1646 N N . VAL A 1 212 ? -11.469 20.953 -6.379 1 98.19 212 VAL A N 1
ATOM 1647 C CA . VAL A 1 212 ? -10.133 20.547 -6.793 1 98.19 212 VAL A CA 1
ATOM 1648 C C . VAL A 1 212 ? -9.336 21.766 -7.266 1 98.19 212 VAL A C 1
ATOM 1650 O O . VAL A 1 212 ? -9.828 22.562 -8.07 1 98.19 212 VAL A O 1
ATOM 1653 N N . ILE A 1 213 ? -8.219 21.922 -6.711 1 98.38 213 ILE A N 1
ATOM 1654 C CA . ILE A 1 213 ? -7.289 22.984 -7.082 1 98.38 213 ILE A CA 1
ATOM 1655 C C . ILE A 1 213 ? -6.008 22.375 -7.652 1 98.38 213 ILE A C 1
ATOM 1657 O O . ILE A 1 213 ? -5.188 21.828 -6.91 1 98.38 213 ILE A O 1
ATOM 1661 N N . ALA A 1 214 ? -5.797 22.5 -9 1 98 214 ALA A N 1
ATOM 1662 C CA . ALA A 1 214 ? -4.637 21.922 -9.68 1 98 214 ALA A CA 1
ATOM 1663 C C . ALA A 1 214 ? -3.422 22.844 -9.562 1 98 214 ALA A C 1
ATOM 1665 O O . ALA A 1 214 ? -3.109 23.594 -10.484 1 98 214 ALA A O 1
ATOM 1666 N N . ALA A 1 215 ? -2.775 22.75 -8.453 1 98.31 215 ALA A N 1
ATOM 1667 C CA . ALA A 1 215 ? -1.624 23.609 -8.172 1 98.31 215 ALA A CA 1
ATOM 1668 C C . ALA A 1 215 ? -0.72 22.969 -7.117 1 98.31 215 ALA A C 1
ATOM 1670 O O . ALA A 1 215 ? -1.124 22.031 -6.426 1 98.31 215 ALA A O 1
ATOM 1671 N N . GLY A 1 216 ? 0.498 23.406 -7.09 1 97.69 216 GLY A N 1
ATOM 1672 C CA . GLY A 1 216 ? 1.377 23.016 -6 1 97.69 216 GLY A CA 1
ATOM 1673 C C . GLY A 1 216 ? 0.931 23.562 -4.652 1 97.69 216 GLY A C 1
ATOM 1674 O O . GLY A 1 216 ? 0.103 24.469 -4.586 1 97.69 216 GLY A O 1
ATOM 1675 N N . ALA A 1 217 ? 1.461 22.969 -3.607 1 98.44 217 ALA A N 1
ATOM 1676 C CA . ALA A 1 217 ? 1.066 23.359 -2.256 1 98.44 217 ALA A CA 1
ATOM 1677 C C . ALA A 1 217 ? 1.381 24.828 -1.995 1 98.44 217 ALA A C 1
ATOM 1679 O O . ALA A 1 217 ? 0.541 25.562 -1.475 1 98.44 217 ALA A O 1
ATOM 1680 N N . ALA A 1 218 ? 2.531 25.281 -2.395 1 98.69 218 ALA A N 1
ATOM 1681 C CA . ALA A 1 218 ? 2.98 26.641 -2.102 1 98.69 218 ALA A CA 1
ATOM 1682 C C . ALA A 1 218 ? 2.086 27.672 -2.787 1 98.69 218 ALA A C 1
ATOM 1684 O O . ALA A 1 218 ? 1.86 28.766 -2.25 1 98.69 218 ALA A O 1
ATOM 1685 N N . SER A 1 219 ? 1.597 27.344 -3.949 1 98.62 219 SER A N 1
ATOM 1686 C CA . SER A 1 219 ? 0.816 28.312 -4.715 1 98.62 219 SER A CA 1
ATOM 1687 C C . SER A 1 219 ? -0.679 28.109 -4.484 1 98.62 219 SER A C 1
ATOM 1689 O O . SER A 1 219 ? -1.449 29.078 -4.543 1 98.62 219 SER A O 1
ATOM 1691 N N . GLY A 1 220 ? -1.112 26.938 -4.184 1 98.81 220 GLY A N 1
ATOM 1692 C CA . GLY A 1 220 ? -2.533 26.641 -4.141 1 98.81 220 GLY A CA 1
ATOM 1693 C C . GLY A 1 220 ? -3.129 26.766 -2.752 1 98.81 220 GLY A C 1
ATOM 1694 O O . GLY A 1 220 ? -4.305 27.094 -2.6 1 98.81 220 GLY A O 1
ATOM 1695 N N . VAL A 1 221 ? -2.379 26.469 -1.717 1 98.88 221 VAL A N 1
ATOM 1696 C CA . VAL A 1 221 ? -2.918 26.344 -0.366 1 98.88 221 VAL A CA 1
ATOM 1697 C C . VAL A 1 221 ? -3.18 27.734 0.218 1 98.88 221 VAL A C 1
ATOM 1699 O O . VAL A 1 221 ? -4.23 27.969 0.82 1 98.88 221 VAL A O 1
ATOM 1702 N N . PRO A 1 222 ? -2.283 28.75 0.008 1 98.81 222 PRO A N 1
ATOM 1703 C CA . PRO A 1 222 ? -2.508 30.062 0.629 1 98.81 222 PRO A CA 1
ATOM 1704 C C . PRO A 1 222 ? -3.824 30.703 0.193 1 98.81 222 PRO A C 1
ATOM 1706 O O . PRO A 1 222 ? -4.645 31.062 1.037 1 98.81 222 PRO A O 1
ATOM 1709 N N . PRO A 1 223 ? -4.094 30.781 -1.166 1 98.69 223 PRO A N 1
ATOM 1710 C CA . PRO A 1 223 ? -5.387 31.359 -1.538 1 98.69 223 PRO A CA 1
ATOM 1711 C C . PRO A 1 223 ? -6.57 30.547 -1.02 1 98.69 223 PRO A C 1
ATOM 1713 O O . PRO A 1 223 ? -7.617 31.125 -0.696 1 98.69 223 PRO A O 1
ATOM 1716 N N . LEU A 1 224 ? -6.426 29.266 -0.958 1 98.62 224 LEU A N 1
ATOM 1717 C CA . LEU A 1 224 ? -7.492 28.406 -0.434 1 98.62 224 LEU A CA 1
ATOM 1718 C C . LEU A 1 224 ? -7.777 28.734 1.028 1 98.62 224 LEU A C 1
ATOM 1720 O O . LEU A 1 224 ? -8.938 28.891 1.421 1 98.62 224 LEU A O 1
ATOM 1724 N N . VAL A 1 225 ? -6.75 28.812 1.805 1 98.5 225 VAL A N 1
ATOM 1725 C CA . VAL A 1 225 ? -6.887 29.109 3.227 1 98.5 225 VAL A CA 1
ATOM 1726 C C . VAL A 1 225 ? -7.555 30.469 3.406 1 98.5 225 VAL A C 1
ATOM 1728 O O . VAL A 1 225 ? -8.438 30.625 4.258 1 98.5 225 VAL A O 1
ATOM 1731 N N . GLU A 1 226 ? -7.148 31.438 2.582 1 97.69 226 GLU A N 1
ATOM 1732 C CA . GLU A 1 226 ? -7.766 32.75 2.639 1 97.69 226 GLU A CA 1
ATOM 1733 C C . GLU A 1 226 ? -9.273 32.688 2.396 1 97.69 226 GLU A C 1
ATOM 1735 O O . GLU A 1 226 ? -10.055 33.312 3.098 1 97.69 226 GLU A O 1
ATOM 1740 N N . ARG A 1 227 ? -9.617 31.891 1.437 1 97.62 227 ARG A N 1
ATOM 1741 C CA . ARG A 1 227 ? -11.031 31.734 1.102 1 97.62 227 ARG A CA 1
ATOM 1742 C C . ARG A 1 227 ? -11.797 31.094 2.248 1 97.62 227 ARG A C 1
ATOM 1744 O O . ARG A 1 227 ? -12.914 31.5 2.57 1 97.62 227 ARG A O 1
ATOM 1751 N N . ILE A 1 228 ? -11.203 30.078 2.832 1 97.44 228 ILE A N 1
ATOM 1752 C CA . ILE A 1 228 ? -11.844 29.344 3.92 1 97.44 228 ILE A CA 1
ATOM 1753 C C . ILE A 1 228 ? -12.031 30.266 5.121 1 97.44 228 ILE A C 1
ATOM 1755 O O . ILE A 1 228 ? -13.109 30.312 5.723 1 97.44 228 ILE A O 1
ATOM 1759 N N . VAL A 1 229 ? -11.016 31.031 5.426 1 96.81 229 VAL A N 1
ATOM 1760 C CA . VAL A 1 229 ? -11.055 31.953 6.562 1 96.81 229 VAL A CA 1
ATOM 1761 C C . VAL A 1 229 ? -12.094 33.031 6.316 1 96.81 229 VAL A C 1
ATOM 1763 O O . VAL A 1 229 ? -12.875 33.375 7.211 1 96.81 229 VAL A O 1
ATOM 1766 N N . ALA A 1 230 ? -12.109 33.562 5.074 1 95.75 230 ALA A N 1
ATOM 1767 C CA . ALA A 1 230 ? -13.078 34.594 4.723 1 95.75 230 ALA A CA 1
ATOM 1768 C C . ALA A 1 230 ? -14.508 34.094 4.875 1 95.75 230 ALA A C 1
ATOM 1770 O O . ALA A 1 230 ? -15.383 34.812 5.352 1 95.75 230 ALA A O 1
ATOM 1771 N N . ALA A 1 231 ? -14.727 32.875 4.496 1 93.81 231 ALA A N 1
ATOM 1772 C CA . ALA A 1 231 ? -16.062 32.281 4.574 1 93.81 231 ALA A CA 1
ATOM 1773 C C . ALA A 1 231 ? -16.484 32.094 6.027 1 93.81 231 ALA A C 1
ATOM 1775 O O . ALA A 1 231 ? -17.672 32.219 6.355 1 93.81 231 ALA A O 1
ATOM 1776 N N . GLU A 1 232 ? -15.5 31.766 6.844 1 90.31 232 GLU A N 1
ATOM 1777 C CA . GLU A 1 232 ? -15.797 31.5 8.25 1 90.31 232 GLU A CA 1
ATOM 1778 C C . GLU A 1 232 ? -15.969 32.812 9.031 1 90.31 232 GLU A C 1
ATOM 1780 O O . GLU A 1 232 ? -16.797 32.875 9.945 1 90.31 232 GLU A O 1
ATOM 1785 N N . THR A 1 233 ? -15.195 33.812 8.711 1 85.19 233 THR A N 1
ATOM 1786 C CA . THR A 1 233 ? -15.195 35.062 9.477 1 85.19 233 THR A CA 1
ATOM 1787 C C . THR A 1 233 ? -16.172 36.062 8.883 1 85.19 233 THR A C 1
ATOM 1789 O O . THR A 1 233 ? -16.5 37.062 9.516 1 85.19 233 THR A O 1
ATOM 1792 N N . GLY A 1 234 ? -16.859 35.812 7.828 1 79 234 GLY A N 1
ATOM 1793 C CA . GLY A 1 234 ? -17.797 36.75 7.207 1 79 234 GLY A CA 1
ATOM 1794 C C . GLY A 1 234 ? -17.125 37.938 6.543 1 79 234 GLY A C 1
ATOM 1795 O O . GLY A 1 234 ? -17.734 39 6.418 1 79 234 GLY A O 1
ATOM 1796 N N . GLU A 1 235 ? -15.891 37.875 6.266 1 71.31 235 GLU A N 1
ATOM 1797 C CA . GLU A 1 235 ? -15.211 39 5.621 1 71.31 235 GLU A CA 1
ATOM 1798 C C . GLU A 1 235 ? -15.148 38.781 4.105 1 71.31 235 GLU A C 1
ATOM 1800 O O . GLU A 1 235 ? -15.125 37.656 3.619 1 71.31 235 GLU A O 1
ATOM 1805 N N . MET B 1 1 ? 13.664 -35.25 -19.125 1 81.31 1 MET B N 1
ATOM 1806 C CA . MET B 1 1 ? 14.016 -34.75 -17.797 1 81.31 1 MET B CA 1
ATOM 1807 C C . MET B 1 1 ? 13.609 -33.281 -17.641 1 81.31 1 MET B C 1
ATOM 1809 O O . MET B 1 1 ? 13.758 -32.5 -18.562 1 81.31 1 MET B O 1
ATOM 1813 N N . LYS B 1 2 ? 12.953 -33.031 -16.469 1 91.06 2 LYS B N 1
ATOM 1814 C CA . LYS B 1 2 ? 12.516 -31.641 -16.266 1 91.06 2 LYS B CA 1
ATOM 1815 C C . LYS B 1 2 ? 13.703 -30.719 -16.031 1 91.06 2 LYS B C 1
ATOM 1817 O O . LYS B 1 2 ? 14.742 -31.141 -15.508 1 91.06 2 LYS B O 1
ATOM 1822 N N . SER B 1 3 ? 13.539 -29.547 -16.562 1 93.94 3 SER B N 1
ATOM 1823 C CA . SER B 1 3 ? 14.547 -28.531 -16.281 1 93.94 3 SER B CA 1
ATOM 1824 C C . SER B 1 3 ? 14.672 -28.266 -14.789 1 93.94 3 SER B C 1
ATOM 1826 O O . SER B 1 3 ? 13.672 -28.266 -14.062 1 93.94 3 SER B O 1
ATOM 1828 N N . GLN B 1 4 ? 15.875 -28.016 -14.312 1 94.44 4 GLN B N 1
ATOM 1829 C CA . GLN B 1 4 ? 16.141 -27.75 -12.898 1 94.44 4 GLN B CA 1
ATOM 1830 C C . GLN B 1 4 ? 16 -26.25 -12.586 1 94.44 4 GLN B C 1
ATOM 1832 O O . GLN B 1 4 ? 16.109 -25.844 -11.422 1 94.44 4 GLN B O 1
ATOM 1837 N N . LYS B 1 5 ? 15.773 -25.5 -13.609 1 96.94 5 LYS B N 1
ATOM 1838 C CA . LYS B 1 5 ? 15.57 -24.062 -13.406 1 96.94 5 LYS B CA 1
ATOM 1839 C C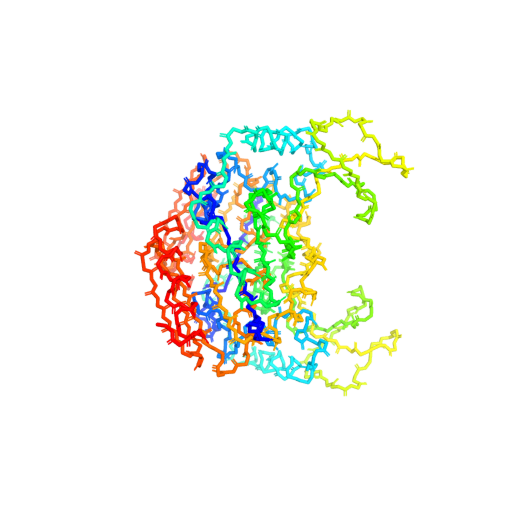 . LYS B 1 5 ? 14.32 -23.797 -12.586 1 96.94 5 LYS B C 1
ATOM 1841 O O . LYS B 1 5 ? 13.297 -24.453 -12.766 1 96.94 5 LYS B O 1
ATOM 1846 N N . LYS B 1 6 ? 14.461 -22.828 -11.672 1 98.25 6 LYS B N 1
ATOM 1847 C CA . LYS B 1 6 ? 13.32 -22.406 -10.852 1 98.25 6 LYS B CA 1
ATOM 1848 C C . LYS B 1 6 ? 12.523 -21.297 -11.539 1 98.25 6 LYS B C 1
ATOM 1850 O O . LYS B 1 6 ? 13.062 -20.234 -11.812 1 98.25 6 LYS B O 1
ATOM 1855 N N . VAL B 1 7 ? 11.227 -21.578 -11.773 1 98.69 7 VAL B N 1
ATOM 1856 C CA . VAL B 1 7 ? 10.312 -20.594 -12.352 1 98.69 7 VAL B CA 1
ATOM 1857 C C . VAL B 1 7 ? 9.43 -20 -11.258 1 98.69 7 VAL B C 1
ATOM 1859 O O . VAL B 1 7 ? 8.766 -20.734 -10.523 1 98.69 7 VAL B O 1
ATOM 1862 N N . VAL B 1 8 ? 9.492 -18.719 -11.094 1 98.94 8 VAL B N 1
ATOM 1863 C CA . VAL B 1 8 ? 8.586 -18.047 -10.172 1 98.94 8 VAL B CA 1
ATOM 1864 C C . VAL B 1 8 ? 7.574 -17.219 -10.961 1 98.94 8 VAL B C 1
ATOM 1866 O O . VAL B 1 8 ? 7.953 -16.406 -11.812 1 98.94 8 VAL B O 1
ATOM 1869 N N . VAL B 1 9 ? 6.297 -17.484 -10.742 1 98.94 9 VAL B N 1
ATOM 1870 C CA . VAL B 1 9 ? 5.191 -16.766 -11.367 1 98.94 9 VAL B CA 1
ATOM 1871 C C . VAL B 1 9 ? 4.539 -15.836 -10.344 1 98.94 9 VAL B C 1
ATOM 1873 O O . VAL B 1 9 ? 3.955 -16.297 -9.359 1 98.94 9 VAL B O 1
ATOM 1876 N N . PHE B 1 10 ? 4.668 -14.547 -10.547 1 98.81 10 PHE B N 1
ATOM 1877 C CA . PHE B 1 10 ? 4.109 -13.523 -9.672 1 98.81 10 PHE B CA 1
ATOM 1878 C C . PHE B 1 10 ? 2.828 -12.945 -10.258 1 98.81 10 PHE B C 1
ATOM 1880 O O . PHE B 1 10 ? 2.85 -12.344 -11.336 1 98.81 10 PHE B O 1
ATOM 1887 N N . THR B 1 11 ? 1.696 -13.164 -9.523 1 98.75 11 THR B N 1
ATOM 1888 C CA . THR B 1 11 ? 0.433 -12.789 -10.148 1 98.75 11 THR B CA 1
ATOM 1889 C C . THR B 1 11 ? -0.35 -11.836 -9.25 1 98.75 11 THR B C 1
ATOM 1891 O O . THR B 1 11 ? -0.126 -11.797 -8.031 1 98.75 11 THR B O 1
ATOM 1894 N N . GLY B 1 12 ? -1.184 -11.047 -9.867 1 96.69 12 GLY B N 1
ATOM 1895 C CA . GLY B 1 12 ? -2.172 -10.203 -9.211 1 96.69 12 GLY B CA 1
ATOM 1896 C C . GLY B 1 12 ? -3.566 -10.367 -9.781 1 96.69 12 GLY B C 1
ATOM 1897 O O . GLY B 1 12 ? -3.879 -11.391 -10.391 1 96.69 12 GLY B O 1
ATOM 1898 N N . ALA B 1 13 ? -4.395 -9.375 -9.516 1 94.88 13 ALA B N 1
ATOM 1899 C CA . ALA B 1 13 ? -5.816 -9.477 -9.828 1 94.88 13 ALA B CA 1
ATOM 1900 C C . ALA B 1 13 ? -6.031 -9.688 -11.328 1 94.88 13 ALA B C 1
ATOM 1902 O O . ALA B 1 13 ? -6.984 -10.359 -11.734 1 94.88 13 ALA B O 1
ATOM 1903 N N . GLY B 1 14 ? -5.125 -9.172 -12.141 1 96.12 14 GLY B N 1
ATOM 1904 C CA . GLY B 1 14 ? -5.258 -9.32 -13.578 1 96.12 14 GLY B CA 1
ATOM 1905 C C . GLY B 1 14 ? -5.191 -10.758 -14.047 1 96.12 14 GLY B C 1
ATOM 1906 O O . GLY B 1 14 ? -5.723 -11.102 -15.102 1 96.12 14 GLY B O 1
ATOM 1907 N N . MET B 1 15 ? -4.562 -11.594 -13.312 1 98.06 15 MET B N 1
ATOM 1908 C CA . MET B 1 15 ? -4.473 -13.016 -13.625 1 98.06 15 MET B CA 1
ATOM 1909 C C . MET B 1 15 ? -5.859 -13.648 -13.703 1 98.06 15 MET B C 1
ATOM 1911 O O . MET B 1 15 ? -6.09 -14.547 -14.508 1 98.06 15 MET B O 1
ATOM 1915 N N . SER B 1 16 ? -6.75 -13.133 -12.859 1 97.75 16 SER B N 1
ATOM 1916 C CA . SER B 1 16 ? -8.047 -13.789 -12.719 1 97.75 16 SER B CA 1
ATOM 1917 C C . SER B 1 16 ? -9.148 -12.977 -13.383 1 97.75 16 SER B C 1
ATOM 1919 O O . SER B 1 16 ? -10.32 -13.352 -13.328 1 97.75 16 SER B O 1
ATOM 1921 N N . ALA B 1 17 ? -8.75 -11.859 -14.016 1 95.5 17 ALA B N 1
ATOM 1922 C CA . ALA B 1 17 ? -9.75 -10.992 -14.625 1 95.5 17 ALA B CA 1
ATOM 1923 C C . ALA B 1 17 ? -10.516 -11.727 -15.727 1 95.5 17 ALA B C 1
ATOM 1925 O O . ALA B 1 17 ? -11.742 -11.633 -15.797 1 95.5 17 ALA B O 1
ATOM 1926 N N . ASP B 1 18 ? -9.797 -12.492 -16.484 1 97.06 18 ASP B N 1
ATOM 1927 C CA . ASP B 1 18 ? -10.406 -13.211 -17.594 1 97.06 18 ASP B CA 1
ATOM 1928 C C . ASP B 1 18 ? -11.336 -14.312 -17.094 1 97.06 18 ASP B C 1
ATOM 1930 O O . ASP B 1 18 ? -12.133 -14.859 -17.859 1 97.06 18 ASP B O 1
ATOM 1934 N N . SER B 1 19 ? -11.234 -14.688 -15.875 1 97.5 19 SER B N 1
ATOM 1935 C CA . SER B 1 19 ? -12.109 -15.695 -15.281 1 97.5 19 SER B CA 1
ATOM 1936 C C . SER B 1 19 ? -13.383 -15.062 -14.734 1 97.5 19 SER B C 1
ATOM 1938 O O . SER B 1 19 ? -14.281 -15.773 -14.258 1 97.5 19 SER B O 1
ATOM 1940 N N . GLY B 1 20 ? -13.43 -13.734 -14.758 1 93.81 20 GLY B N 1
ATOM 1941 C CA . GLY B 1 20 ? -14.609 -13.047 -14.273 1 93.81 20 GLY B CA 1
ATOM 1942 C C . GLY B 1 20 ? -14.43 -12.469 -12.883 1 93.81 20 GLY B C 1
ATOM 1943 O O . GLY B 1 20 ? -15.391 -12.008 -12.266 1 93.81 20 GLY B O 1
ATOM 1944 N N . VAL B 1 21 ? -13.25 -12.555 -12.336 1 91.88 21 VAL B N 1
ATOM 1945 C CA . VAL B 1 21 ? -12.969 -11.969 -11.031 1 91.88 21 VAL B CA 1
ATOM 1946 C C . VAL B 1 21 ? -12.586 -10.5 -11.195 1 91.88 21 VAL B C 1
ATOM 1948 O O . VAL B 1 21 ? -11.719 -10.164 -12.016 1 91.88 21 VAL B O 1
ATOM 1951 N N . SER B 1 22 ? -13.195 -9.609 -10.438 1 86.62 22 SER B N 1
ATOM 1952 C CA . SER B 1 22 ? -12.953 -8.172 -10.555 1 86.62 22 SER B CA 1
ATOM 1953 C C . SER B 1 22 ? -11.57 -7.805 -10.031 1 86.62 22 SER B C 1
ATOM 1955 O O . SER B 1 22 ? -11.102 -8.367 -9.039 1 86.62 22 SER B O 1
ATOM 1957 N N . THR B 1 23 ? -10.977 -6.895 -10.727 1 81 23 THR B N 1
ATOM 1958 C CA . THR B 1 23 ? -9.688 -6.391 -10.281 1 81 23 THR B CA 1
ATOM 1959 C C . THR B 1 23 ? -9.867 -5.254 -9.273 1 81 23 THR B C 1
ATOM 1961 O O . THR B 1 23 ? -10.969 -4.738 -9.109 1 81 23 THR B O 1
ATOM 1964 N N . PHE B 1 24 ? -8.773 -5.133 -8.469 1 69.75 24 PHE B N 1
ATOM 1965 C CA . PHE B 1 24 ? -8.719 -3.994 -7.559 1 69.75 24 PHE B CA 1
ATOM 1966 C C . PHE B 1 24 ? -8.562 -2.691 -8.336 1 69.75 24 PHE B C 1
ATOM 1968 O O . PHE B 1 24 ? -7.699 -2.578 -9.203 1 69.75 24 PHE B O 1
ATOM 1975 N N . ARG B 1 25 ? -9.633 -1.967 -8.328 1 56.5 25 ARG B N 1
ATOM 1976 C CA . ARG B 1 25 ? -9.492 -0.69 -9.016 1 56.5 25 ARG B CA 1
ATOM 1977 C C . ARG B 1 25 ? -8.859 0.359 -8.109 1 56.5 25 ARG B C 1
ATOM 1979 O O . ARG B 1 25 ? -9.539 0.941 -7.262 1 56.5 25 ARG B O 1
ATOM 1986 N N . ASP B 1 26 ? -7.504 0.34 -8.156 1 53.41 26 ASP B N 1
ATOM 1987 C CA . ASP B 1 26 ? -6.699 1.235 -7.332 1 53.41 26 ASP B CA 1
ATOM 1988 C C . ASP B 1 26 ? -7.215 2.672 -7.418 1 53.41 26 ASP B C 1
ATOM 1990 O O . ASP B 1 26 ? -7.332 3.357 -6.402 1 53.41 26 ASP B O 1
ATOM 1994 N N . ALA B 1 27 ? -7.605 3.051 -8.688 1 50.19 27 ALA B N 1
ATOM 1995 C CA . ALA B 1 27 ? -7.809 4.484 -8.891 1 50.19 27 ALA B CA 1
ATOM 1996 C C . ALA B 1 27 ? -9.055 4.973 -8.148 1 50.19 27 ALA B C 1
ATOM 1998 O O . ALA B 1 27 ? -9.125 6.133 -7.742 1 50.19 27 ALA B O 1
ATOM 1999 N N . ASP B 1 28 ? -9.828 4.047 -7.852 1 59.84 28 ASP B N 1
ATOM 2000 C CA . ASP B 1 28 ? -11.078 4.523 -7.266 1 59.84 28 ASP B CA 1
ATOM 2001 C C . ASP B 1 28 ? -11.242 4.012 -5.84 1 59.84 28 ASP B C 1
ATOM 2003 O O . ASP B 1 28 ? -12.211 4.359 -5.156 1 59.84 28 ASP B O 1
ATOM 2007 N N . GLY B 1 29 ? -10.25 3.32 -5.465 1 64.62 29 GLY B N 1
ATOM 2008 C CA . GLY B 1 29 ? -10.336 2.791 -4.113 1 64.62 29 GLY B CA 1
ATOM 2009 C C . GLY B 1 29 ? -11.477 1.811 -3.926 1 64.62 29 GLY B C 1
ATOM 2010 O O . GLY B 1 29 ? -11.977 1.631 -2.812 1 64.62 29 GLY B O 1
ATOM 2011 N N . LEU B 1 30 ? -11.977 1.333 -4.969 1 68.31 30 LEU B N 1
ATOM 2012 C CA . LEU B 1 30 ? -13.117 0.434 -4.891 1 68.31 30 LEU B CA 1
ATOM 2013 C C . LEU B 1 30 ? -12.719 -0.995 -5.238 1 68.31 30 LEU B C 1
ATOM 2015 O O . LEU B 1 30 ? -11.859 -1.209 -6.102 1 68.31 30 LEU B O 1
ATOM 2019 N N . TRP B 1 31 ? -13.242 -1.878 -4.414 1 72.69 31 TRP B N 1
ATOM 2020 C CA . TRP B 1 31 ? -13.203 -3.303 -4.727 1 72.69 31 TRP B CA 1
ATOM 2021 C C . TRP B 1 31 ? -14.602 -3.908 -4.676 1 72.69 31 TRP B C 1
ATOM 2023 O O . TRP B 1 31 ? -15.273 -3.859 -3.643 1 72.69 31 TRP B O 1
ATOM 2033 N N . GLU B 1 32 ? -15.016 -4.477 -5.801 1 73.75 32 GLU B N 1
ATOM 2034 C CA . GLU B 1 32 ? -16.359 -5.059 -5.922 1 73.75 32 GLU B CA 1
ATOM 2035 C C . GLU B 1 32 ? -17.422 -4.094 -5.41 1 73.75 32 GLU B C 1
ATOM 2037 O O . GLU B 1 32 ? -18.25 -4.461 -4.57 1 73.75 32 GLU B O 1
ATOM 2042 N N . ASN B 1 33 ? -17.281 -2.859 -5.766 1 76.44 33 ASN B N 1
ATOM 2043 C CA . ASN B 1 33 ? -18.234 -1.802 -5.473 1 76.44 33 ASN B CA 1
ATOM 2044 C C . ASN B 1 33 ? -18.266 -1.467 -3.982 1 76.44 33 ASN B C 1
ATOM 2046 O O . ASN B 1 33 ? -19.281 -1.002 -3.465 1 76.44 33 ASN B O 1
ATOM 2050 N N . HIS B 1 34 ? -17.312 -1.864 -3.291 1 85.31 34 HIS B N 1
ATOM 2051 C CA . HIS B 1 34 ? -17.141 -1.49 -1.892 1 85.31 34 HIS B CA 1
ATOM 2052 C C . HIS B 1 34 ? -15.867 -0.681 -1.692 1 85.31 34 HIS B C 1
ATOM 2054 O O . HIS B 1 34 ? -14.844 -0.957 -2.328 1 85.31 34 HIS B O 1
ATOM 2060 N N . ARG B 1 35 ? -16.016 0.243 -0.802 1 83.62 35 ARG B N 1
ATOM 2061 C CA . ARG B 1 35 ? -14.812 0.989 -0.443 1 83.62 35 ARG B CA 1
ATOM 2062 C C . ARG B 1 35 ? -13.852 0.125 0.37 1 83.62 35 ARG B C 1
ATOM 2064 O O . ARG B 1 35 ? -14.273 -0.583 1.288 1 83.62 35 ARG B O 1
ATOM 2071 N N . ILE B 1 36 ? -12.57 0.198 0.007 1 84.75 36 ILE B N 1
ATOM 2072 C CA . ILE B 1 36 ? -11.516 -0.548 0.685 1 84.75 36 ILE B CA 1
ATOM 2073 C C . ILE B 1 36 ? -11.562 -0.268 2.186 1 84.75 36 ILE B C 1
ATOM 2075 O O . ILE B 1 36 ? -11.492 -1.192 2.998 1 84.75 36 ILE B O 1
ATOM 2079 N N . GLU B 1 37 ? -11.828 0.913 2.564 1 83.94 37 GLU B N 1
ATOM 2080 C CA . GLU B 1 37 ? -11.812 1.349 3.957 1 83.94 37 GLU B CA 1
ATOM 2081 C C . GLU B 1 37 ? -12.938 0.688 4.758 1 83.94 37 GLU B C 1
ATOM 2083 O O . GLU B 1 37 ? -12.875 0.628 5.984 1 83.94 37 GLU B O 1
ATOM 2088 N N . ASP B 1 38 ? -13.883 0.175 4.031 1 87.88 38 ASP B N 1
ATOM 2089 C CA . ASP B 1 38 ? -15.047 -0.37 4.719 1 87.88 38 ASP B CA 1
ATOM 2090 C C . ASP B 1 38 ? -14.945 -1.888 4.855 1 87.88 38 ASP B C 1
ATOM 2092 O O . ASP B 1 38 ? -15.68 -2.498 5.637 1 87.88 38 ASP B O 1
ATOM 2096 N N . VAL B 1 39 ? -14.023 -2.475 4.109 1 91.94 39 VAL B N 1
ATOM 2097 C CA . VAL B 1 39 ? -14.125 -3.932 4.105 1 91.94 39 VAL B CA 1
ATOM 2098 C C . VAL B 1 39 ? -12.727 -4.543 4.102 1 91.94 39 VAL B C 1
ATOM 2100 O O . VAL B 1 39 ? -12.57 -5.758 4.27 1 91.94 39 VAL B O 1
ATOM 2103 N N . CYS B 1 40 ? -11.672 -3.768 3.949 1 92.81 40 CYS B N 1
ATOM 2104 C CA . CYS B 1 40 ? -10.352 -4.348 3.738 1 92.81 40 CYS B CA 1
ATOM 2105 C C . CYS B 1 40 ? -9.344 -3.783 4.73 1 92.81 40 CYS B C 1
ATOM 2107 O O . CYS B 1 40 ? -8.156 -3.688 4.422 1 92.81 40 CYS B O 1
ATOM 2109 N N . THR B 1 41 ? -9.82 -3.346 5.902 1 91.31 41 THR B N 1
ATOM 2110 C CA . THR B 1 41 ? -8.914 -2.814 6.918 1 91.31 41 THR B CA 1
ATOM 2111 C C . THR B 1 41 ? -9.281 -3.355 8.297 1 91.31 41 THR B C 1
ATOM 2113 O O . THR B 1 41 ? -10.422 -3.756 8.531 1 91.31 41 THR B O 1
ATOM 2116 N N . PRO B 1 42 ? -8.281 -3.359 9.203 1 92.25 42 PRO B N 1
ATOM 2117 C CA . PRO B 1 42 ? -8.602 -3.758 10.578 1 92.25 42 PRO B CA 1
ATOM 2118 C C . PRO B 1 42 ? -9.648 -2.85 11.219 1 92.25 42 PRO B C 1
ATOM 2120 O O . PRO B 1 42 ? -10.461 -3.314 12.023 1 92.25 42 PRO B O 1
ATOM 2123 N N . GLN B 1 43 ? -9.602 -1.639 10.898 1 88.38 43 GLN B N 1
ATOM 2124 C CA . GLN B 1 43 ? -10.555 -0.68 11.445 1 88.38 43 GLN B CA 1
ATOM 2125 C C . GLN B 1 43 ? -11.969 -0.973 10.961 1 88.38 43 GLN B C 1
ATOM 2127 O O . GLN B 1 43 ? -12.93 -0.83 11.711 1 88.38 43 GLN B O 1
ATOM 2132 N N . ALA B 1 44 ? -12.055 -1.316 9.664 1 91.56 44 ALA B N 1
ATOM 2133 C CA . ALA B 1 44 ? -13.352 -1.734 9.148 1 91.56 44 ALA B CA 1
ATOM 2134 C C . ALA B 1 44 ? -13.906 -2.92 9.938 1 91.56 44 ALA B C 1
ATOM 2136 O O . ALA B 1 44 ? -15.086 -2.945 10.281 1 91.56 44 ALA B O 1
ATOM 2137 N N . TRP B 1 45 ? -13.07 -3.889 10.25 1 95.94 45 TRP B N 1
ATOM 2138 C CA . TRP B 1 45 ? -13.453 -5.062 11.023 1 95.94 45 TRP B CA 1
ATOM 2139 C C . TRP B 1 45 ? -13.914 -4.668 12.422 1 95.94 45 TRP B C 1
ATOM 2141 O O . TRP B 1 45 ? -14.945 -5.148 12.898 1 95.94 45 TRP B O 1
ATOM 2151 N N . ALA B 1 46 ? -13.188 -3.824 13.031 1 93.31 46 ALA B N 1
ATOM 2152 C CA . ALA B 1 46 ? -13.531 -3.377 14.383 1 93.31 46 ALA B CA 1
ATOM 2153 C C . ALA B 1 46 ? -14.867 -2.637 14.391 1 93.31 46 ALA B C 1
ATOM 2155 O O . ALA B 1 46 ? -15.664 -2.803 15.305 1 93.31 46 ALA B O 1
ATOM 2156 N N . ARG B 1 47 ? -15.094 -1.873 13.391 1 91.81 47 ARG B N 1
ATOM 2157 C CA . ARG B 1 47 ? -16.266 -0.998 13.336 1 91.81 47 ARG B CA 1
ATOM 2158 C C . ARG B 1 47 ? -17.516 -1.778 12.953 1 91.81 47 ARG B C 1
ATOM 2160 O O . ARG B 1 47 ? -18.594 -1.565 13.523 1 91.81 47 ARG B O 1
ATOM 2167 N N . ASN B 1 48 ? -17.375 -2.641 11.953 1 95.56 48 ASN B N 1
ATOM 2168 C CA . ASN B 1 48 ? -18.531 -3.357 11.422 1 95.56 48 ASN B CA 1
ATOM 2169 C C . ASN B 1 48 ? -18.141 -4.738 10.898 1 95.56 48 ASN B C 1
ATOM 2171 O O . ASN B 1 48 ? -18.141 -4.973 9.688 1 95.56 48 ASN B O 1
ATOM 2175 N N . PRO B 1 49 ? -17.891 -5.66 11.828 1 97.62 49 PRO B N 1
ATOM 2176 C CA . PRO B 1 49 ? -17.453 -6.996 11.414 1 97.62 49 PRO B CA 1
ATOM 2177 C C . PRO B 1 49 ? -18.484 -7.699 10.523 1 97.62 49 PRO B C 1
ATOM 2179 O O . PRO B 1 49 ? -18.109 -8.484 9.648 1 97.62 49 PRO B O 1
ATOM 2182 N N . GLN B 1 50 ? -19.719 -7.402 10.711 1 97.62 50 GLN B N 1
ATOM 2183 C CA . GLN B 1 50 ? -20.75 -8.023 9.883 1 97.62 50 GLN B CA 1
ATOM 2184 C C . GLN B 1 50 ? -20.578 -7.645 8.414 1 97.62 50 GLN B C 1
ATOM 2186 O O . GLN B 1 50 ? -20.656 -8.5 7.531 1 97.62 50 GLN B O 1
ATOM 2191 N N . ALA B 1 51 ? -20.344 -6.359 8.18 1 96.44 51 ALA B N 1
ATOM 2192 C CA . ALA B 1 51 ? -20.156 -5.887 6.809 1 96.44 51 ALA B CA 1
ATOM 2193 C C . ALA B 1 51 ? -18.938 -6.535 6.168 1 96.44 51 ALA B C 1
ATOM 2195 O O . ALA B 1 51 ? -18.969 -6.895 4.988 1 96.44 51 ALA B O 1
ATOM 2196 N N . VAL B 1 52 ? -17.891 -6.664 6.93 1 97.56 52 VAL B N 1
ATOM 2197 C CA . VAL B 1 52 ? -16.672 -7.277 6.43 1 97.56 52 VAL B CA 1
ATOM 2198 C C . VAL B 1 52 ? -16.922 -8.75 6.117 1 97.56 52 VAL B C 1
ATOM 2200 O O . VAL B 1 52 ? -16.562 -9.234 5.043 1 97.56 52 VAL B O 1
ATOM 2203 N N . LEU B 1 53 ? -17.594 -9.414 6.996 1 98.06 53 LEU B N 1
ATOM 2204 C CA . LEU B 1 53 ? -17.922 -10.82 6.777 1 98.06 53 LEU B CA 1
ATOM 2205 C C . LEU B 1 53 ? -18.797 -10.984 5.543 1 98.06 53 LEU B C 1
ATOM 2207 O O . LEU B 1 53 ? -18.547 -11.859 4.711 1 98.06 53 LEU B O 1
ATOM 2211 N N . ASP B 1 54 ? -19.781 -10.125 5.422 1 97.44 54 ASP B N 1
ATOM 2212 C CA . ASP B 1 54 ? -20.672 -10.195 4.27 1 97.44 54 ASP B CA 1
ATOM 2213 C C . ASP B 1 54 ? -19.891 -10.008 2.967 1 97.44 54 ASP B C 1
ATOM 2215 O O . ASP B 1 54 ? -20.156 -10.711 1.983 1 97.44 54 ASP B O 1
ATOM 2219 N N . PHE B 1 55 ? -19.031 -9.086 2.961 1 97.12 55 PHE B N 1
ATOM 2220 C CA . PHE B 1 55 ? -18.234 -8.789 1.781 1 97.12 55 PHE B CA 1
ATOM 2221 C C . PHE B 1 55 ? -17.422 -10 1.354 1 97.12 55 PHE B C 1
ATOM 2223 O O . PHE B 1 55 ? -17.484 -10.422 0.196 1 97.12 55 PHE B O 1
ATOM 2230 N N . TYR B 1 56 ? -16.703 -10.594 2.24 1 97 56 TYR B N 1
ATOM 2231 C CA . TYR B 1 56 ? -15.805 -11.688 1.887 1 97 56 TYR B CA 1
ATOM 2232 C C . TYR B 1 56 ? -16.578 -12.984 1.68 1 97 56 TYR B C 1
ATOM 2234 O O . TYR B 1 56 ? -16.172 -13.844 0.899 1 97 56 TYR B O 1
ATOM 2242 N N . ASN B 1 57 ? -17.734 -13.117 2.354 1 97.38 57 ASN B N 1
ATOM 2243 C CA . ASN B 1 57 ? -18.641 -14.219 2.035 1 97.38 57 ASN B CA 1
ATOM 2244 C C . ASN B 1 57 ? -19.109 -14.156 0.585 1 97.38 57 ASN B C 1
ATOM 2246 O O . ASN B 1 57 ? -19.172 -15.188 -0.093 1 97.38 57 ASN B O 1
ATOM 2250 N N . ALA B 1 58 ? -19.422 -12.984 0.199 1 95.5 58 ALA B N 1
ATOM 2251 C CA . ALA B 1 58 ? -19.859 -12.805 -1.184 1 95.5 58 ALA B CA 1
ATOM 2252 C C . ALA B 1 58 ? -18.734 -13.148 -2.16 1 95.5 58 ALA B C 1
ATOM 2254 O O . ALA B 1 58 ? -18.969 -13.766 -3.199 1 95.5 58 ALA B O 1
ATOM 2255 N N . ARG B 1 59 ? -17.516 -12.719 -1.862 1 94.31 59 ARG B N 1
ATOM 2256 C CA . ARG B 1 59 ? -16.375 -13.07 -2.699 1 94.31 59 ARG B CA 1
ATOM 2257 C C . ARG B 1 59 ? -16.188 -14.586 -2.748 1 94.31 59 ARG B C 1
ATOM 2259 O O . ARG B 1 59 ? -15.914 -15.148 -3.811 1 94.31 59 ARG B O 1
ATOM 2266 N N . ARG B 1 60 ? -16.328 -15.203 -1.576 1 95.38 60 ARG B N 1
ATOM 2267 C CA . ARG B 1 60 ? -16.188 -16.656 -1.488 1 95.38 60 ARG B CA 1
ATOM 2268 C C . ARG B 1 60 ? -17.234 -17.359 -2.352 1 95.38 60 ARG B C 1
ATOM 2270 O O . ARG B 1 60 ? -16.906 -18.297 -3.074 1 95.38 60 ARG B O 1
ATOM 2277 N N . ALA B 1 61 ? -18.391 -16.875 -2.256 1 95.25 61 ALA B N 1
ATOM 2278 C CA . ALA B 1 61 ? -19.469 -17.453 -3.055 1 95.25 61 ALA B CA 1
ATOM 2279 C C . ALA B 1 61 ? -19.188 -17.297 -4.547 1 95.25 61 ALA B C 1
ATOM 2281 O O . ALA B 1 61 ? -19.484 -18.203 -5.332 1 95.25 61 ALA B O 1
ATOM 2282 N N . GLN B 1 62 ? -18.641 -16.234 -4.879 1 94 62 GLN B N 1
ATOM 2283 C CA . GLN B 1 62 ? -18.328 -15.961 -6.277 1 94 62 GLN B CA 1
ATOM 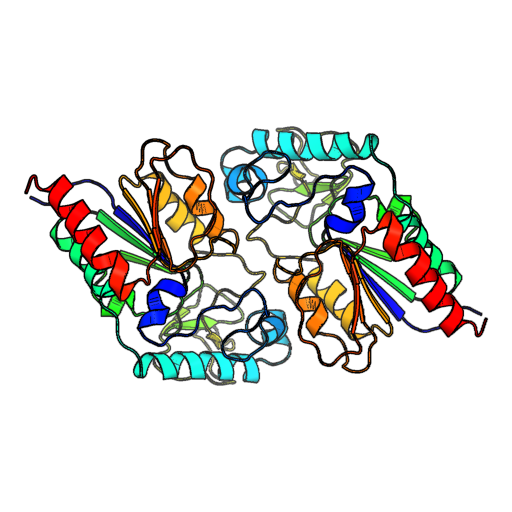2284 C C . GLN B 1 62 ? -17.297 -16.938 -6.812 1 94 62 GLN B C 1
ATOM 2286 O O . GLN B 1 62 ? -17.25 -17.219 -8.008 1 94 62 GLN B O 1
ATOM 2291 N N . LEU B 1 63 ? -16.453 -17.469 -5.953 1 94.75 63 LEU B N 1
ATOM 2292 C CA . LEU B 1 63 ? -15.438 -18.422 -6.367 1 94.75 63 LEU B CA 1
ATOM 2293 C C . LEU B 1 63 ? -16.078 -19.656 -6.996 1 94.75 63 LEU B C 1
ATOM 2295 O O . LEU B 1 63 ? -15.477 -20.297 -7.863 1 94.75 63 LEU B O 1
ATOM 2299 N N . ASP B 1 64 ? -17.25 -19.938 -6.555 1 94.88 64 ASP B N 1
ATOM 2300 C CA . ASP B 1 64 ? -17.938 -21.125 -7.059 1 94.88 64 ASP B CA 1
ATOM 2301 C C . ASP B 1 64 ? -18.5 -20.875 -8.453 1 94.88 64 ASP B C 1
ATOM 2303 O O . ASP B 1 64 ? -18.922 -21.812 -9.141 1 94.88 64 ASP B O 1
ATOM 2307 N N . GLU B 1 65 ? -18.438 -19.641 -8.883 1 96.19 65 GLU B N 1
ATOM 2308 C CA . GLU B 1 65 ? -19.047 -19.266 -10.156 1 96.19 65 GLU B CA 1
ATOM 2309 C C . GLU B 1 65 ? -17.984 -19 -11.227 1 96.19 65 GLU B C 1
ATOM 2311 O O . GLU B 1 65 ? -18.312 -18.688 -12.367 1 96.19 65 GLU B O 1
ATOM 2316 N N . VAL B 1 66 ? -16.766 -19.109 -10.828 1 97.31 66 VAL B N 1
ATOM 2317 C CA . VAL B 1 66 ? -15.703 -18.812 -11.773 1 97.31 66 VAL B CA 1
ATOM 2318 C C . VAL B 1 66 ? -14.789 -20.016 -11.922 1 97.31 66 VAL B C 1
ATOM 2320 O O . VAL B 1 66 ? -14.797 -20.922 -11.086 1 97.31 66 VAL B O 1
ATOM 2323 N N . GLU B 1 67 ? -14.031 -20.047 -13.031 1 98.38 67 GLU B N 1
ATOM 2324 C CA . GLU B 1 67 ? -13.102 -21.125 -13.344 1 98.38 67 GLU B CA 1
ATOM 2325 C C . GLU B 1 67 ? -11.742 -20.578 -13.773 1 98.38 67 GLU B C 1
ATOM 2327 O O . GLU B 1 67 ? -11.641 -19.453 -14.25 1 98.38 67 GLU B O 1
ATOM 2332 N N . PRO B 1 68 ? -10.727 -21.422 -13.531 1 98.75 68 PRO B N 1
ATOM 2333 C CA . PRO B 1 68 ? -9.43 -21.016 -14.07 1 98.75 68 PRO B CA 1
ATOM 2334 C C . PRO B 1 68 ? -9.477 -20.734 -15.57 1 98.75 68 PRO B C 1
ATOM 2336 O O . PRO B 1 68 ? -10.172 -21.422 -16.312 1 98.75 68 PRO B O 1
ATOM 2339 N N . ASN B 1 69 ? -8.836 -19.672 -16.016 1 98.75 69 ASN B N 1
ATOM 2340 C CA . ASN B 1 69 ? -8.719 -19.375 -17.438 1 98.75 69 ASN B CA 1
ATOM 2341 C C . ASN B 1 69 ? -7.477 -20.016 -18.047 1 98.75 69 ASN B C 1
ATOM 2343 O O . ASN B 1 69 ? -6.762 -20.766 -17.359 1 98.75 69 ASN B O 1
ATOM 2347 N N . ALA B 1 70 ? -7.254 -19.766 -19.328 1 98.81 70 ALA B N 1
ATOM 2348 C CA . ALA B 1 70 ? -6.16 -20.391 -20.062 1 98.81 70 ALA B CA 1
ATOM 2349 C C . ALA B 1 70 ? -4.809 -20 -19.469 1 98.81 70 ALA B C 1
ATOM 2351 O O . ALA B 1 70 ? -3.859 -20.797 -19.5 1 98.81 70 ALA B O 1
ATOM 2352 N N . GLY B 1 71 ? -4.754 -18.812 -18.891 1 98.88 71 GLY B N 1
ATOM 2353 C CA . GLY B 1 71 ? -3.523 -18.375 -18.25 1 98.88 71 GLY B CA 1
ATOM 2354 C C . GLY B 1 71 ? -3.152 -19.219 -17.031 1 98.88 71 GLY B C 1
ATOM 2355 O O . GLY B 1 71 ? -1.998 -19.625 -16.891 1 98.88 71 GLY B O 1
ATOM 2356 N N . HIS B 1 72 ? -4.121 -19.469 -16.203 1 98.94 72 HIS B N 1
ATOM 2357 C CA . HIS B 1 72 ? -3.885 -20.312 -15.039 1 98.94 72 HIS B CA 1
ATOM 2358 C C . HIS B 1 72 ? -3.395 -21.703 -15.453 1 98.94 72 HIS B C 1
ATOM 2360 O O . HIS B 1 72 ? -2.428 -22.219 -14.891 1 98.94 72 HIS B O 1
ATOM 2366 N N . ARG B 1 73 ? -4.086 -22.281 -16.438 1 98.88 73 ARG B N 1
ATOM 2367 C CA . ARG B 1 73 ? -3.75 -23.625 -16.906 1 98.88 73 ARG B CA 1
ATOM 2368 C C . ARG B 1 73 ? -2.354 -23.656 -17.516 1 98.88 73 ARG B C 1
ATOM 2370 O O . ARG B 1 73 ? -1.617 -24.625 -17.328 1 98.88 73 ARG B O 1
ATOM 2377 N N . ALA B 1 74 ? -2.031 -22.625 -18.25 1 98.88 74 ALA B N 1
ATOM 2378 C CA . ALA B 1 74 ? -0.693 -22.531 -18.828 1 98.88 74 ALA B CA 1
ATOM 2379 C C . ALA B 1 74 ? 0.374 -22.516 -17.75 1 98.88 74 ALA B C 1
ATOM 2381 O O . ALA B 1 74 ? 1.393 -23.203 -17.844 1 98.88 74 ALA B O 1
ATOM 2382 N N . VAL B 1 75 ? 0.161 -21.75 -16.688 1 98.88 75 VAL B N 1
ATOM 2383 C CA . VAL B 1 75 ? 1.098 -21.656 -15.57 1 98.88 75 VAL B CA 1
ATOM 2384 C C . VAL B 1 75 ? 1.267 -23.016 -14.914 1 98.88 75 VAL B C 1
ATOM 2386 O O . VAL B 1 75 ? 2.391 -23.453 -14.656 1 98.88 75 VAL B O 1
ATOM 2389 N N . ALA B 1 76 ? 0.134 -23.641 -14.664 1 98.81 76 ALA B N 1
ATOM 2390 C CA . ALA B 1 76 ? 0.197 -24.984 -14.086 1 98.81 76 ALA B CA 1
ATOM 2391 C C . ALA B 1 76 ? 0.974 -25.938 -14.992 1 98.81 76 ALA B C 1
ATOM 2393 O O . ALA B 1 76 ? 1.694 -26.812 -14.508 1 98.81 76 ALA B O 1
ATOM 2394 N N . GLY B 1 77 ? 0.829 -25.75 -16.312 1 98.31 77 GLY B N 1
ATOM 2395 C CA . GLY B 1 77 ? 1.477 -26.594 -17.297 1 98.31 77 GLY B CA 1
ATOM 2396 C C . GLY B 1 77 ? 2.99 -26.516 -17.25 1 98.31 77 GLY B C 1
ATOM 2397 O O . GLY B 1 77 ? 3.682 -27.438 -17.703 1 98.31 77 GLY B O 1
ATOM 2398 N N . LEU B 1 78 ? 3.541 -25.453 -16.703 1 98.38 78 LEU B N 1
ATOM 2399 C CA . LEU B 1 78 ? 4.988 -25.281 -16.594 1 98.38 78 LEU B CA 1
ATOM 2400 C C . LEU B 1 78 ? 5.594 -26.422 -15.766 1 98.38 78 LEU B C 1
ATOM 2402 O O . LEU B 1 78 ? 6.75 -26.797 -15.969 1 98.38 78 LEU B O 1
ATOM 2406 N N . GLU B 1 79 ? 4.785 -26.938 -14.828 1 97.81 79 GLU B N 1
ATOM 2407 C CA . GLU B 1 79 ? 5.285 -27.953 -13.906 1 97.81 79 GLU B CA 1
ATOM 2408 C C . GLU B 1 79 ? 5.613 -29.25 -14.641 1 97.81 79 GLU B C 1
ATOM 2410 O O . GLU B 1 79 ? 6.312 -30.109 -14.109 1 97.81 79 GLU B O 1
ATOM 2415 N N . LYS B 1 80 ? 5.098 -29.375 -15.914 1 97.12 80 LYS B N 1
ATOM 2416 C CA . LYS B 1 80 ? 5.434 -30.547 -16.734 1 97.12 80 LYS B CA 1
ATOM 2417 C C . LYS B 1 80 ? 6.871 -30.453 -17.234 1 97.12 80 LYS B C 1
ATOM 2419 O O . LYS B 1 80 ? 7.484 -31.469 -17.547 1 97.12 80 LYS B O 1
ATOM 2424 N N . TYR B 1 81 ? 7.434 -29.297 -17.297 1 97.12 81 TYR B N 1
ATOM 2425 C CA . TYR B 1 81 ? 8.719 -29.094 -17.953 1 97.12 81 TYR B CA 1
ATOM 2426 C C . TYR B 1 81 ? 9.766 -28.594 -16.984 1 97.12 81 TYR B C 1
ATOM 2428 O O . TYR B 1 81 ? 10.969 -28.719 -17.219 1 97.12 81 TYR B O 1
ATOM 2436 N N . PHE B 1 82 ? 9.336 -27.969 -15.922 1 97.62 82 PHE B N 1
ATOM 2437 C CA . PHE B 1 82 ? 10.227 -27.438 -14.898 1 97.62 82 PHE B CA 1
ATOM 2438 C C . PHE B 1 82 ? 9.969 -28.109 -13.555 1 97.62 82 PHE B C 1
ATOM 2440 O O . PHE B 1 82 ? 8.812 -28.297 -13.172 1 97.62 82 PHE B O 1
ATOM 2447 N N . ASP B 1 83 ? 10.984 -28.453 -12.82 1 94 83 ASP B N 1
ATOM 2448 C CA . ASP B 1 83 ? 10.844 -29.156 -11.547 1 94 83 ASP B CA 1
ATOM 2449 C C . ASP B 1 83 ? 10.438 -28.203 -10.43 1 94 83 ASP B C 1
ATOM 2451 O O . ASP B 1 83 ? 9.82 -28.609 -9.445 1 94 83 ASP B O 1
ATOM 2455 N N . ARG B 1 84 ? 10.836 -26.984 -10.562 1 96.88 84 ARG B N 1
ATOM 2456 C CA . ARG B 1 84 ? 10.578 -26 -9.508 1 96.88 84 ARG B CA 1
ATOM 2457 C C . ARG B 1 84 ? 9.781 -24.812 -10.055 1 96.88 84 ARG B C 1
ATOM 2459 O O . ARG B 1 84 ? 10.359 -23.859 -10.555 1 96.88 84 ARG B O 1
ATOM 2466 N N . VAL B 1 85 ? 8.484 -24.922 -9.977 1 98.56 85 VAL B N 1
ATOM 2467 C CA . VAL B 1 85 ? 7.59 -23.828 -10.336 1 98.56 85 VAL B CA 1
ATOM 2468 C C . VAL B 1 85 ? 6.855 -23.328 -9.094 1 98.56 85 VAL B C 1
ATOM 2470 O O . VAL B 1 85 ? 6.156 -24.094 -8.43 1 98.56 85 VAL B O 1
ATOM 2473 N N . VAL B 1 86 ? 7.082 -22.109 -8.695 1 98.88 86 VAL B N 1
ATOM 2474 C CA . VAL B 1 86 ? 6.438 -21.5 -7.535 1 98.88 86 VAL B CA 1
ATOM 2475 C C . VAL B 1 86 ? 5.57 -20.328 -7.977 1 98.88 86 VAL B C 1
ATOM 2477 O O . VAL B 1 86 ? 6.051 -19.422 -8.664 1 98.88 86 VAL B O 1
ATOM 2480 N N . VAL B 1 87 ? 4.27 -20.422 -7.637 1 98.94 87 VAL B N 1
ATOM 2481 C CA . VAL B 1 87 ? 3.371 -19.281 -7.863 1 98.94 87 VAL B CA 1
ATOM 2482 C C . VAL B 1 87 ? 3.316 -18.406 -6.617 1 98.94 87 VAL B C 1
ATOM 2484 O O . VAL B 1 87 ? 3.008 -18.891 -5.523 1 98.94 87 VAL B O 1
ATOM 2487 N N . VAL B 1 88 ? 3.699 -17.172 -6.738 1 98.88 88 VAL B N 1
ATOM 2488 C CA . VAL B 1 88 ? 3.5 -16.156 -5.727 1 98.88 88 VAL B CA 1
ATOM 2489 C C . VAL B 1 88 ? 2.344 -15.242 -6.133 1 98.88 88 VAL B C 1
ATOM 2491 O O . VAL B 1 88 ? 2.457 -14.469 -7.086 1 98.88 88 VAL B O 1
ATOM 2494 N N . THR B 1 89 ? 1.254 -15.305 -5.391 1 98.88 89 THR B N 1
ATOM 2495 C CA . THR B 1 89 ? 0.082 -14.578 -5.867 1 98.88 89 THR B CA 1
ATOM 2496 C C . THR B 1 89 ? -0.405 -13.594 -4.812 1 98.88 89 THR B C 1
ATOM 2498 O O . THR B 1 89 ? -0.379 -13.891 -3.615 1 98.88 89 THR B O 1
ATOM 2501 N N . GLN B 1 90 ? -0.804 -12.43 -5.328 1 97.19 90 GLN B N 1
ATOM 2502 C CA . GLN B 1 90 ? -1.461 -11.43 -4.496 1 97.19 90 GLN B CA 1
ATOM 2503 C C . GLN B 1 90 ? -2.955 -11.711 -4.367 1 97.19 90 GLN B C 1
ATOM 2505 O O . GLN B 1 90 ? -3.635 -11.125 -3.525 1 97.19 90 GLN B O 1
ATOM 2510 N N . ASN B 1 91 ? -3.449 -12.57 -5.234 1 96.88 91 ASN B N 1
ATOM 2511 C CA . ASN B 1 91 ? -4.871 -12.898 -5.246 1 96.88 91 ASN B CA 1
ATOM 2512 C C . ASN B 1 91 ? -5.258 -13.758 -4.043 1 96.88 91 ASN B C 1
ATOM 2514 O O . ASN B 1 91 ? -4.422 -14.477 -3.496 1 96.88 91 ASN B O 1
ATOM 2518 N N . VAL B 1 92 ? -6.539 -13.641 -3.715 1 96.88 92 VAL B N 1
ATOM 2519 C CA . VAL B 1 92 ? -7.023 -14.422 -2.58 1 96.88 92 VAL B CA 1
ATOM 2520 C C . VAL B 1 92 ? -7.934 -15.539 -3.074 1 96.88 92 VAL B C 1
ATOM 2522 O O . VAL B 1 92 ? -8.445 -16.328 -2.275 1 96.88 92 VAL B O 1
ATOM 2525 N N . ASP B 1 93 ? -8.125 -15.625 -4.414 1 97.38 93 ASP B N 1
ATOM 2526 C CA . ASP B 1 93 ? -8.875 -16.734 -4.988 1 97.38 93 ASP B CA 1
ATOM 2527 C C . ASP B 1 93 ? -8.016 -18 -5.066 1 97.38 93 ASP B C 1
ATOM 2529 O O . ASP B 1 93 ? -6.816 -17.953 -4.785 1 97.38 93 ASP B O 1
ATOM 2533 N N . ASP B 1 94 ? -8.664 -19.125 -5.406 1 98.12 94 ASP B N 1
ATOM 2534 C CA . ASP B 1 94 ? -7.945 -20.391 -5.438 1 98.12 94 ASP B CA 1
ATOM 2535 C C . ASP B 1 94 ? -7.844 -20.938 -6.863 1 98.12 94 ASP B C 1
ATOM 2537 O O . ASP B 1 94 ? -7.809 -22.141 -7.07 1 98.12 94 ASP B O 1
ATOM 2541 N N . LEU B 1 95 ? -7.812 -20 -7.82 1 98.75 95 LEU B N 1
ATOM 2542 C CA . LEU B 1 95 ? -7.891 -20.438 -9.211 1 98.75 95 LEU B CA 1
ATOM 2543 C C . LEU B 1 95 ? -6.586 -21.094 -9.648 1 98.75 95 LEU B C 1
ATOM 2545 O O . LEU B 1 95 ? -6.598 -22.016 -10.469 1 98.75 95 LEU B O 1
ATOM 2549 N N . HIS B 1 96 ? -5.453 -20.672 -9.078 1 98.88 96 HIS B N 1
ATOM 2550 C CA . HIS B 1 96 ? -4.191 -21.328 -9.383 1 98.88 96 HIS B CA 1
ATOM 2551 C C . HIS B 1 96 ? -4.219 -22.797 -8.961 1 98.88 96 HIS B C 1
ATOM 2553 O O . HIS B 1 96 ? -3.803 -23.672 -9.711 1 98.88 96 HIS B O 1
ATOM 2559 N N . GLU B 1 97 ? -4.707 -23.062 -7.746 1 98.56 97 GLU B N 1
ATOM 2560 C CA . GLU B 1 97 ? -4.836 -24.422 -7.246 1 98.56 97 GLU B CA 1
ATOM 2561 C C . GLU B 1 97 ? -5.746 -25.25 -8.141 1 98.56 97 GLU B C 1
ATOM 2563 O O . GLU B 1 97 ? -5.398 -26.375 -8.516 1 98.56 97 GLU B O 1
ATOM 2568 N N . ARG B 1 98 ? -6.812 -24.672 -8.5 1 98.56 98 ARG B N 1
ATOM 2569 C CA . ARG B 1 98 ? -7.805 -25.391 -9.297 1 98.56 98 ARG B CA 1
ATOM 2570 C C . ARG B 1 98 ? -7.285 -25.672 -10.703 1 98.56 98 ARG B C 1
ATOM 2572 O O . ARG B 1 98 ? -7.703 -26.641 -11.344 1 98.56 98 ARG B O 1
ATOM 2579 N N . ALA B 1 99 ? -6.398 -24.828 -11.141 1 98.75 99 ALA B N 1
ATOM 2580 C CA . ALA B 1 99 ? -5.809 -25.031 -12.461 1 98.75 99 ALA B CA 1
ATOM 2581 C C . ALA B 1 99 ? -4.734 -26.109 -12.422 1 98.75 99 ALA B C 1
ATOM 2583 O O . ALA B 1 99 ? -4.305 -26.609 -13.469 1 98.75 99 ALA B O 1
ATOM 2584 N N . GLY B 1 100 ? -4.223 -26.406 -11.211 1 98.69 100 GLY B N 1
ATOM 2585 C CA . GLY B 1 100 ? -3.289 -27.516 -11.102 1 98.69 100 GLY B CA 1
ATOM 2586 C C . GLY B 1 100 ? -1.934 -27.109 -10.562 1 98.69 100 GLY B C 1
ATOM 2587 O O . GLY B 1 100 ? -1.052 -27.953 -10.367 1 98.69 100 GLY B O 1
ATOM 2588 N N . SER B 1 101 ? -1.724 -25.828 -10.281 1 98.75 101 SER B N 1
ATOM 2589 C CA . SER B 1 101 ? -0.469 -25.422 -9.656 1 98.75 101 SER B CA 1
ATOM 2590 C C . SER B 1 101 ? -0.316 -26.031 -8.266 1 98.75 101 SER B C 1
ATOM 2592 O O . SER B 1 101 ? -1.284 -26.109 -7.508 1 98.75 101 SER B O 1
ATOM 2594 N N . THR B 1 102 ? 0.923 -26.438 -7.926 1 98.38 102 THR B N 1
ATOM 2595 C CA . THR B 1 102 ? 1.064 -27.234 -6.711 1 98.38 102 THR B CA 1
ATOM 2596 C C . THR B 1 102 ? 1.882 -26.469 -5.664 1 98.38 102 THR B C 1
ATOM 2598 O O . THR B 1 102 ? 1.891 -26.844 -4.492 1 98.38 102 THR B O 1
ATOM 2601 N N . ARG B 1 103 ? 2.625 -25.547 -5.988 1 98.44 103 ARG B N 1
ATOM 2602 C CA . ARG B 1 103 ? 3.41 -24.719 -5.074 1 98.44 103 ARG B CA 1
ATOM 2603 C C . ARG B 1 103 ? 2.996 -23.25 -5.164 1 98.44 103 ARG B C 1
ATOM 2605 O O . ARG B 1 103 ? 3.486 -22.516 -6.023 1 98.44 103 ARG B O 1
ATOM 2612 N N . ILE B 1 104 ? 2.117 -22.875 -4.23 1 98.81 104 ILE B N 1
ATOM 2613 C CA . ILE B 1 104 ? 1.541 -21.547 -4.293 1 98.81 104 ILE B CA 1
ATOM 2614 C C . ILE B 1 104 ? 1.774 -20.812 -2.971 1 98.81 104 ILE B C 1
ATOM 2616 O O . ILE B 1 104 ? 1.565 -21.391 -1.896 1 98.81 104 ILE B O 1
ATOM 2620 N N . ILE B 1 105 ? 2.248 -19.609 -2.996 1 98.75 105 ILE B N 1
ATOM 2621 C CA . ILE B 1 105 ? 2.367 -18.719 -1.858 1 98.75 105 ILE B CA 1
ATOM 2622 C C . ILE B 1 105 ? 1.342 -17.594 -1.982 1 98.75 105 ILE B C 1
ATOM 2624 O O . ILE B 1 105 ? 1.456 -16.734 -2.861 1 98.75 105 ILE B O 1
ATOM 2628 N N . HIS B 1 106 ? 0.327 -17.609 -1.127 1 98.75 106 HIS B N 1
ATOM 2629 C CA . HIS B 1 106 ? -0.659 -16.531 -1.074 1 98.75 106 HIS B CA 1
ATOM 2630 C C . HIS B 1 106 ? -0.182 -15.391 -0.188 1 98.75 106 HIS B C 1
ATOM 2632 O O . HIS B 1 106 ? -0.14 -15.523 1.037 1 98.75 106 HIS B O 1
ATOM 2638 N N . LEU B 1 107 ? 0.017 -14.242 -0.81 1 97.88 107 LEU B N 1
ATOM 2639 C CA . LEU B 1 107 ? 0.583 -13.125 -0.059 1 97.88 107 LEU B CA 1
ATOM 2640 C C . LEU B 1 107 ? -0.486 -12.438 0.786 1 97.88 107 LEU B C 1
ATOM 2642 O O . LEU B 1 107 ? -0.192 -11.922 1.865 1 97.88 107 LEU B O 1
ATOM 2646 N N . HIS B 1 108 ? -1.724 -12.406 0.248 1 97 108 HIS B N 1
ATOM 2647 C CA . HIS B 1 108 ? -2.725 -11.555 0.879 1 97 108 HIS B CA 1
ATOM 2648 C C . HIS B 1 108 ? -3.863 -12.383 1.465 1 97 108 HIS B C 1
ATOM 2650 O O . HIS B 1 108 ? -4.969 -11.875 1.665 1 97 108 HIS B O 1
ATOM 2656 N N . GLY B 1 109 ? -3.58 -13.711 1.713 1 97.81 109 GLY B N 1
ATOM 2657 C CA . GLY B 1 109 ? -4.582 -14.562 2.33 1 97.81 109 GLY B CA 1
ATOM 2658 C C . GLY B 1 109 ? -5.375 -15.375 1.322 1 97.81 109 GLY B C 1
ATOM 2659 O O . GLY B 1 109 ? -5.035 -15.406 0.138 1 97.81 109 GLY B O 1
ATOM 2660 N N . GLU B 1 110 ? -6.344 -16.094 1.852 1 98.19 110 GLU B N 1
ATOM 2661 C CA . GLU B 1 110 ? -7.133 -17.031 1.053 1 98.19 110 GLU B CA 1
ATOM 2662 C C . GLU B 1 110 ? -8.609 -16.969 1.422 1 98.19 110 GLU B C 1
ATOM 2664 O O . GLU B 1 110 ? -8.969 -17.047 2.6 1 98.19 110 GLU B O 1
ATOM 2669 N N . LEU B 1 111 ? -9.43 -16.906 0.382 1 97.56 111 LEU B N 1
ATOM 2670 C CA . LEU B 1 111 ? -10.867 -16.734 0.595 1 97.56 111 LEU B CA 1
ATOM 2671 C C . LEU B 1 111 ? -11.469 -17.969 1.268 1 97.56 111 LEU B C 1
ATOM 2673 O O . LEU B 1 111 ? -12.438 -17.859 2.023 1 97.56 111 LEU B O 1
ATOM 2677 N N . ARG B 1 112 ? -10.906 -19.125 1.104 1 97.75 112 ARG B N 1
ATOM 2678 C CA . ARG B 1 112 ? -11.508 -20.359 1.604 1 97.75 112 ARG B CA 1
ATOM 2679 C C . ARG B 1 112 ? -10.969 -20.703 2.988 1 97.75 112 ARG B C 1
ATOM 2681 O O . ARG B 1 112 ? -11.078 -21.844 3.432 1 97.75 112 ARG B O 1
ATOM 2688 N N . LYS B 1 113 ? -10.406 -19.797 3.646 1 98.38 113 LYS B N 1
ATOM 2689 C CA . LYS B 1 113 ? -9.945 -19.938 5.023 1 98.38 113 LYS B CA 1
ATOM 2690 C C . LYS B 1 113 ? -10.445 -18.797 5.891 1 98.38 113 LYS B C 1
ATOM 2692 O O . LYS B 1 113 ? -10.82 -17.734 5.375 1 98.38 113 LYS B O 1
ATOM 2697 N N . ALA B 1 114 ? -10.578 -19 7.141 1 98.56 114 ALA B N 1
ATOM 2698 C CA . ALA B 1 114 ? -10.836 -18.016 8.188 1 98.56 114 ALA B CA 1
ATOM 2699 C C . ALA B 1 114 ? -9.766 -18.062 9.273 1 98.56 114 ALA B C 1
ATOM 2701 O O . ALA B 1 114 ? -9.008 -19.031 9.359 1 98.56 114 ALA B O 1
ATOM 2702 N N . ARG B 1 115 ? -9.672 -17.016 10 1 98.5 115 ARG B N 1
ATOM 2703 C CA . ARG B 1 115 ? -8.719 -17.016 11.102 1 98.5 115 ARG B CA 1
ATOM 2704 C C . ARG B 1 115 ? -9.305 -16.312 12.328 1 98.5 115 ARG B C 1
ATOM 2706 O O . ARG B 1 115 ? -10.281 -15.562 12.219 1 98.5 115 ARG B O 1
ATOM 2713 N N . SER B 1 116 ? -8.688 -16.656 13.492 1 98.38 116 SER B N 1
ATOM 2714 C CA . SER B 1 116 ? -9.109 -16.016 14.734 1 98.38 116 SER B CA 1
ATOM 2715 C C . SER B 1 116 ? -8.797 -14.516 14.711 1 98.38 116 SER B C 1
ATOM 2717 O O . SER B 1 116 ? -7.727 -14.102 14.258 1 98.38 116 SER B O 1
ATOM 2719 N N . GLU B 1 117 ? -9.75 -13.672 15.156 1 97.5 117 GLU B N 1
ATOM 2720 C CA . GLU B 1 117 ? -9.477 -12.242 15.258 1 97.5 117 GLU B CA 1
ATOM 2721 C C . GLU B 1 117 ? -8.453 -11.953 16.359 1 97.5 117 GLU B C 1
ATOM 2723 O O . GLU B 1 117 ? -7.844 -10.883 16.375 1 97.5 117 GLU B O 1
ATOM 2728 N N . ARG B 1 118 ? -8.297 -12.914 17.312 1 96.25 118 ARG B N 1
ATOM 2729 C CA . ARG B 1 118 ? -7.398 -12.742 18.453 1 96.25 118 ARG B CA 1
ATOM 2730 C C . ARG B 1 118 ? -5.996 -13.242 18.125 1 96.25 118 ARG B C 1
ATOM 2732 O O . ARG B 1 118 ? -5.008 -12.57 18.422 1 96.25 118 ARG B O 1
ATOM 2739 N N . ASP B 1 119 ? -5.824 -14.398 17.516 1 96.75 119 ASP B N 1
ATOM 2740 C CA . ASP B 1 119 ? -4.562 -15.039 17.156 1 96.75 119 ASP B CA 1
ATOM 2741 C C . ASP B 1 119 ? -4.523 -15.375 15.672 1 96.75 119 ASP B C 1
ATOM 2743 O O . ASP B 1 119 ? -5.145 -16.344 15.227 1 96.75 119 ASP B O 1
ATOM 2747 N N . PRO B 1 120 ? -3.787 -14.648 14.93 1 95.5 120 PRO B N 1
ATOM 2748 C CA . PRO B 1 120 ? -3.789 -14.812 13.469 1 95.5 120 PRO B CA 1
ATOM 2749 C C . PRO B 1 120 ? -3.211 -16.156 13.031 1 95.5 120 PRO B C 1
ATOM 2751 O O . PRO B 1 120 ? -3.322 -16.516 11.852 1 95.5 120 PRO B O 1
ATOM 2754 N N . THR B 1 121 ? -2.572 -16.859 13.93 1 95.94 121 THR B N 1
ATOM 2755 C CA . THR B 1 121 ? -1.979 -18.141 13.562 1 95.94 121 THR B CA 1
ATOM 2756 C C . THR B 1 121 ? -3.014 -19.25 13.648 1 95.94 121 THR B C 1
ATOM 2758 O O . THR B 1 121 ? -2.773 -20.359 13.172 1 95.94 121 THR B O 1
ATOM 2761 N N . VAL B 1 122 ? -4.086 -18.922 14.258 1 97.81 122 VAL B N 1
ATOM 2762 C CA . VAL B 1 122 ? -5.191 -19.875 14.305 1 97.81 122 VAL B CA 1
ATOM 2763 C C . VAL B 1 122 ? -6.027 -19.766 13.031 1 97.81 122 VAL B C 1
ATOM 2765 O O . VAL B 1 122 ? -6.93 -18.922 12.953 1 97.81 122 VAL B O 1
ATOM 2768 N N . ILE B 1 123 ? -5.758 -20.547 12.078 1 98.31 123 ILE B N 1
ATOM 2769 C CA . ILE B 1 123 ? -6.398 -20.547 10.766 1 98.31 123 ILE B CA 1
ATOM 2770 C C . ILE B 1 123 ? -7.23 -21.812 10.594 1 98.31 123 ILE B C 1
ATOM 2772 O O . ILE B 1 123 ? -6.773 -22.906 10.93 1 98.31 123 ILE B O 1
ATOM 2776 N N . VAL B 1 124 ? -8.398 -21.672 10.117 1 98.25 124 VAL B N 1
ATOM 2777 C CA . VAL B 1 124 ? -9.273 -22.828 9.906 1 98.25 124 VAL B CA 1
ATOM 2778 C C . VAL B 1 124 ? -9.82 -22.797 8.484 1 98.25 124 VAL B C 1
ATOM 2780 O O . VAL B 1 124 ? -9.906 -21.734 7.863 1 98.25 124 VAL B O 1
ATOM 2783 N N . PRO B 1 125 ? -10.18 -24.031 8.008 1 97.31 125 PRO B N 1
ATOM 2784 C CA . PRO B 1 125 ? -10.867 -24.031 6.715 1 97.31 125 PRO B CA 1
ATOM 2785 C C . PRO B 1 125 ? -12.227 -23.344 6.77 1 97.31 125 PRO B C 1
ATOM 2787 O O . PRO B 1 125 ? -12.93 -23.422 7.785 1 97.31 125 PRO B O 1
ATOM 2790 N N . ALA B 1 126 ? -12.57 -22.609 5.73 1 95.44 126 ALA B N 1
ATOM 2791 C CA . ALA B 1 126 ? -13.875 -21.984 5.566 1 95.44 126 ALA B CA 1
ATOM 2792 C C . ALA B 1 126 ? -14.445 -22.25 4.18 1 95.44 126 ALA B C 1
ATOM 2794 O O . ALA B 1 126 ? -14.477 -21.359 3.328 1 95.44 126 ALA B O 1
ATOM 2795 N N . PRO B 1 127 ? -14.961 -23.406 3.988 1 91.12 127 PRO B N 1
ATOM 2796 C CA . PRO B 1 127 ? -15.523 -23.734 2.678 1 91.12 127 PRO B CA 1
ATOM 2797 C C . PR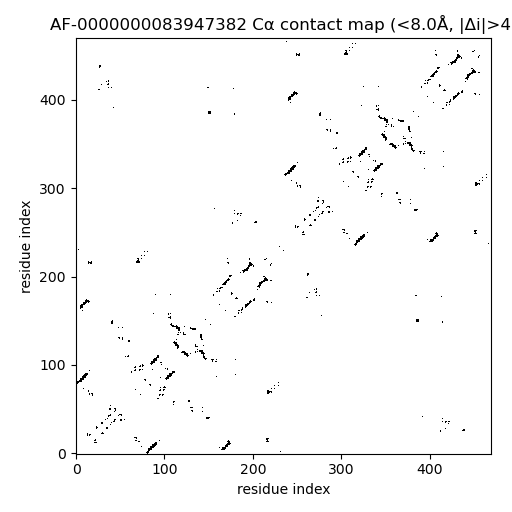O B 1 127 ? -16.828 -22.984 2.393 1 91.12 127 PRO B C 1
ATOM 2799 O O . PRO B 1 127 ? -17.234 -22.875 1.234 1 91.12 127 PRO B O 1
ATOM 2802 N N . GLY B 1 128 ? -17.5 -22.5 3.418 1 92.88 128 GLY B N 1
ATOM 2803 C CA . GLY B 1 128 ? -18.719 -21.703 3.314 1 92.88 128 GLY B CA 1
ATOM 2804 C C . GLY B 1 128 ? -18.641 -20.391 4.078 1 92.88 128 GLY B C 1
ATOM 2805 O O . GLY B 1 128 ? -17.547 -19.953 4.465 1 92.88 128 GLY B O 1
ATOM 2806 N N . PRO B 1 129 ? -19.797 -19.781 4.211 1 96.75 129 PRO B N 1
ATOM 2807 C CA . PRO B 1 129 ? -19.797 -18.453 4.848 1 96.75 129 PRO B CA 1
ATOM 2808 C C . PRO B 1 129 ? -19.375 -18.5 6.312 1 96.75 129 PRO B C 1
ATOM 2810 O O . PRO B 1 129 ? -19.594 -19.516 6.988 1 96.75 129 PRO B O 1
ATOM 2813 N N . THR B 1 130 ? -18.672 -17.531 6.727 1 97.5 130 THR B N 1
ATOM 2814 C CA . THR B 1 130 ? -18.375 -17.266 8.133 1 97.5 130 THR B CA 1
ATOM 2815 C C . THR B 1 130 ? -19.359 -16.25 8.703 1 97.5 130 THR B C 1
ATOM 2817 O O . THR B 1 130 ? -19.656 -15.234 8.062 1 97.5 130 THR B O 1
ATOM 2820 N N . TYR B 1 131 ? -19.844 -16.469 9.875 1 97.81 131 TYR B N 1
ATOM 2821 C CA . TYR B 1 131 ? -20.844 -15.586 10.484 1 97.81 131 TYR B CA 1
ATOM 2822 C C . TYR B 1 131 ? -20.344 -15.047 11.82 1 97.81 131 TYR B C 1
ATOM 2824 O O . TYR B 1 131 ? -19.391 -15.586 12.398 1 97.81 131 TYR B O 1
ATOM 2832 N N . LEU B 1 132 ? -20.984 -13.867 12.188 1 97.88 132 LEU B N 1
ATOM 2833 C CA . LEU B 1 132 ? -20.75 -13.414 13.555 1 97.88 132 LEU B CA 1
ATOM 2834 C C . LEU B 1 132 ? -21.141 -14.492 14.555 1 97.88 132 LEU B C 1
ATOM 2836 O O . LEU B 1 132 ? -22.203 -15.109 14.43 1 97.88 132 LEU B O 1
ATOM 2840 N N . GLY B 1 133 ? -20.281 -14.742 15.492 1 97.75 133 GLY B N 1
ATOM 2841 C CA . GLY B 1 133 ? -20.531 -15.797 16.469 1 97.75 133 GLY B CA 1
ATOM 2842 C C . GLY B 1 133 ? -19.734 -17.062 16.188 1 97.75 133 GLY B C 1
ATOM 2843 O O . GLY B 1 133 ? -19.562 -17.906 17.078 1 97.75 133 GLY B O 1
ATOM 2844 N N . ASP B 1 134 ? -19.344 -17.219 14.898 1 98.06 134 ASP B N 1
ATOM 2845 C CA . ASP B 1 134 ? -18.453 -18.344 14.602 1 98.06 134 ASP B CA 1
ATOM 2846 C C . ASP B 1 134 ? -17.094 -18.141 15.266 1 98.06 134 ASP B C 1
ATOM 2848 O O . ASP B 1 134 ? -16.391 -17.172 14.977 1 98.06 134 ASP B O 1
ATOM 2852 N N . LYS B 1 135 ? -16.75 -19.047 16.125 1 97.81 135 LYS B N 1
ATOM 2853 C CA . LYS B 1 135 ? -15.531 -18.891 16.922 1 97.81 135 LYS B CA 1
ATOM 2854 C C . LYS B 1 135 ? -14.477 -19.906 16.516 1 97.81 135 LYS B C 1
ATOM 2856 O O . LYS B 1 135 ? -14.82 -21.031 16.109 1 97.81 135 LYS B O 1
ATOM 2861 N N . GLY B 1 136 ? -13.211 -19.547 16.578 1 96.81 136 GLY B N 1
ATOM 2862 C CA . GLY B 1 136 ? -12.109 -20.469 16.375 1 96.81 136 GLY B CA 1
ATOM 2863 C C . GLY B 1 136 ? -11.852 -21.359 17.578 1 96.81 136 GLY B C 1
ATOM 2864 O O . GLY B 1 136 ? -12.547 -21.266 18.594 1 96.81 136 GLY B O 1
ATOM 2865 N N . PRO B 1 137 ? -10.898 -22.25 17.375 1 97.62 137 PRO B N 1
ATOM 2866 C CA . PRO B 1 137 ? -10.539 -23.156 18.469 1 97.62 137 PRO B CA 1
ATOM 2867 C C . PRO B 1 137 ? -10.102 -22.406 19.719 1 97.62 137 PRO B C 1
ATOM 2869 O O . PRO B 1 137 ? -10.156 -22.969 20.828 1 97.62 137 PRO B O 1
ATOM 2872 N N . ASP B 1 138 ? -9.688 -21.203 19.594 1 97.62 138 ASP B N 1
ATOM 2873 C CA . ASP B 1 138 ? -9.227 -20.422 20.75 1 97.62 138 ASP B CA 1
ATOM 2874 C C . ASP B 1 138 ? -10.383 -19.672 21.391 1 97.62 138 ASP B C 1
ATOM 2876 O O . ASP B 1 138 ? -10.172 -18.906 22.344 1 97.62 138 ASP B O 1
ATOM 2880 N N . GLY B 1 139 ? -11.562 -19.781 20.844 1 97.94 139 GLY B N 1
ATOM 2881 C CA . GLY B 1 139 ? -12.75 -19.188 21.438 1 97.94 139 GLY B CA 1
ATOM 2882 C C . GLY B 1 139 ? -13.023 -17.781 20.953 1 97.94 139 GLY B C 1
ATOM 2883 O O . GLY B 1 139 ? -13.984 -17.141 21.391 1 97.94 139 GLY B O 1
ATOM 2884 N N . ALA B 1 140 ? -12.289 -17.297 20.047 1 98.19 140 ALA B N 1
ATOM 2885 C CA . ALA B 1 140 ? -12.453 -15.93 19.562 1 98.19 140 ALA B CA 1
ATOM 2886 C C . ALA B 1 140 ? -13.211 -15.914 18.234 1 98.19 140 ALA B C 1
ATOM 2888 O O . ALA B 1 140 ? -13.266 -16.938 17.531 1 98.19 140 ALA B O 1
ATOM 2889 N N . GLN B 1 141 ? -13.812 -14.797 17.891 1 98.56 141 GLN B N 1
ATOM 2890 C CA . GLN B 1 141 ? -14.531 -14.594 16.625 1 98.56 141 GLN B CA 1
ATOM 2891 C C . GLN B 1 141 ? -13.625 -14.844 15.43 1 98.56 141 GLN B C 1
ATOM 2893 O O . GLN B 1 141 ? -12.469 -14.422 15.422 1 98.56 141 GLN B O 1
ATOM 2898 N N . LEU B 1 142 ? -14.18 -15.625 14.469 1 98.56 142 LEU B N 1
ATOM 2899 C CA . LEU B 1 142 ? -13.461 -15.844 13.219 1 98.56 142 LEU B CA 1
ATOM 2900 C C . LEU B 1 142 ? -13.648 -14.664 12.273 1 98.56 142 LEU B C 1
ATOM 2902 O O . LEU B 1 142 ? -14.742 -14.109 12.164 1 98.56 142 LEU B O 1
ATOM 2906 N N . ARG B 1 143 ? -12.594 -14.25 11.609 1 98.5 143 ARG B N 1
ATOM 2907 C CA . ARG B 1 143 ? -12.609 -13.281 10.516 1 98.5 143 ARG B CA 1
ATOM 2908 C C . ARG B 1 143 ? -12.047 -13.891 9.242 1 98.5 143 ARG B C 1
ATOM 2910 O O . ARG B 1 143 ? -11.453 -14.969 9.266 1 98.5 143 ARG B O 1
ATOM 2917 N N . PRO B 1 144 ? -12.328 -13.227 8.07 1 98.12 144 PRO B N 1
ATOM 2918 C CA . PRO B 1 144 ? -11.719 -13.758 6.848 1 98.12 144 PRO B CA 1
ATOM 2919 C C . PRO B 1 144 ? -10.203 -13.859 6.941 1 98.12 144 PRO B C 1
ATOM 2921 O O . PRO B 1 144 ? -9.555 -12.992 7.531 1 98.12 144 PRO B O 1
ATOM 2924 N N . HIS B 1 145 ? -9.641 -15 6.477 1 98.31 145 HIS B N 1
ATOM 2925 C CA . HIS B 1 145 ? -8.195 -15.125 6.398 1 98.31 145 HIS B CA 1
ATOM 2926 C C . HIS B 1 145 ? -7.629 -14.281 5.262 1 98.31 145 HIS B C 1
ATOM 2928 O O . HIS B 1 145 ? -7.141 -14.82 4.266 1 98.31 145 HIS B O 1
ATOM 2934 N N . ILE B 1 146 ? -7.707 -12.992 5.422 1 97.62 146 ILE B N 1
ATOM 2935 C CA . ILE B 1 146 ? -7.273 -11.969 4.477 1 97.62 146 ILE B CA 1
ATOM 2936 C C . ILE B 1 146 ? -6.316 -11 5.172 1 97.62 146 ILE B C 1
ATOM 2938 O O . ILE B 1 146 ? -6.535 -10.625 6.324 1 97.62 146 ILE B O 1
ATOM 2942 N N . VAL B 1 147 ? -5.262 -10.727 4.5 1 96.06 147 VAL B N 1
ATOM 2943 C CA . VAL B 1 147 ? -4.383 -9.672 4.988 1 96.06 147 VAL B CA 1
ATOM 2944 C C . VAL B 1 147 ? -4.98 -8.305 4.648 1 96.06 147 VAL B C 1
ATOM 2946 O O . VAL B 1 147 ? -5.055 -7.93 3.477 1 96.06 147 VAL B O 1
ATOM 2949 N N . PHE B 1 148 ? -5.398 -7.613 5.676 1 94.56 148 PHE B N 1
ATOM 2950 C CA . PHE B 1 148 ? -5.98 -6.289 5.504 1 94.56 148 PHE B CA 1
ATOM 2951 C C . PHE B 1 148 ? -4.891 -5.246 5.266 1 94.56 148 PHE B C 1
ATOM 2953 O O . PHE B 1 148 ? -3.738 -5.445 5.652 1 94.56 148 PHE B O 1
ATOM 2960 N N . PHE B 1 149 ? -5.297 -4.156 4.535 1 89.94 149 PHE B N 1
ATOM 2961 C CA . PHE B 1 149 ? -4.387 -3.021 4.43 1 89.94 149 PHE B CA 1
ATOM 2962 C C . PHE B 1 149 ? -3.998 -2.512 5.809 1 89.94 149 PHE B C 1
ATOM 2964 O O . PHE B 1 149 ? -4.859 -2.279 6.66 1 89.94 149 PHE B O 1
ATOM 2971 N N . GLY B 1 150 ? -2.688 -2.406 5.953 1 85.44 150 GLY B N 1
ATOM 2972 C CA . GLY B 1 150 ? -2.193 -1.982 7.254 1 85.44 150 GLY B CA 1
ATOM 2973 C C . GLY B 1 150 ? -1.702 -3.135 8.109 1 85.44 150 GLY B C 1
ATOM 2974 O O . GLY B 1 150 ? -1.196 -2.922 9.219 1 85.44 150 GLY B O 1
ATOM 2975 N N . GLU B 1 151 ? -1.853 -4.293 7.594 1 90.25 151 GLU B N 1
ATOM 2976 C CA . GLU B 1 151 ? -1.353 -5.477 8.297 1 90.25 151 GLU B CA 1
ATOM 2977 C C . GLU B 1 151 ? -0.065 -5.988 7.66 1 90.25 151 GLU B C 1
ATOM 2979 O O . GLU B 1 151 ? 0.195 -5.738 6.48 1 90.25 151 GLU B O 1
ATOM 2984 N N . ALA B 1 152 ? 0.689 -6.684 8.5 1 88.88 152 ALA B N 1
ATOM 2985 C CA . ALA B 1 152 ? 1.879 -7.348 7.977 1 88.88 152 ALA B CA 1
ATOM 2986 C C . ALA B 1 152 ? 1.501 -8.469 7.016 1 88.88 152 ALA B C 1
ATOM 2988 O O . ALA B 1 152 ? 0.431 -9.07 7.141 1 88.88 152 ALA B O 1
ATOM 2989 N N . VAL B 1 153 ? 2.373 -8.711 6.043 1 93.31 153 VAL B N 1
ATOM 2990 C CA . VAL B 1 153 ? 2.184 -9.797 5.09 1 93.31 153 VAL B CA 1
ATOM 2991 C C . VAL B 1 153 ? 2.986 -11.023 5.535 1 93.31 153 VAL B C 1
ATOM 2993 O O . VAL B 1 153 ? 4.195 -11.094 5.297 1 93.31 153 VAL B O 1
ATOM 2996 N N . PRO B 1 154 ? 2.369 -11.984 6.117 1 93.88 154 PRO B N 1
ATOM 2997 C CA . PRO B 1 154 ? 3.088 -13.086 6.77 1 93.88 154 PRO B CA 1
ATOM 2998 C C . PRO B 1 154 ? 3.932 -13.898 5.797 1 93.88 154 PRO B C 1
ATOM 3000 O O . PRO B 1 154 ? 5.023 -14.359 6.148 1 93.88 154 PRO B O 1
ATOM 3003 N N . GLU B 1 155 ? 3.494 -14.047 4.59 1 96.31 155 GLU B N 1
ATOM 3004 C CA . GLU B 1 155 ? 4.141 -14.953 3.645 1 96.31 155 GLU B CA 1
ATOM 3005 C C . GLU B 1 155 ? 5.203 -14.227 2.822 1 96.31 155 GLU B C 1
ATOM 3007 O O . GLU B 1 155 ? 5.789 -14.805 1.905 1 96.31 155 GLU B O 1
ATOM 3012 N N . TYR B 1 156 ? 5.418 -12.953 3.127 1 94.94 156 TYR B N 1
ATOM 3013 C CA . TYR B 1 156 ? 6.312 -12.148 2.305 1 94.94 156 TYR B CA 1
ATOM 3014 C C . TYR B 1 156 ? 7.723 -12.734 2.299 1 94.94 156 TYR B C 1
ATOM 3016 O O . TYR B 1 156 ? 8.375 -12.789 1.254 1 94.94 156 TYR B O 1
ATOM 3024 N N . GLU B 1 157 ? 8.227 -13.164 3.48 1 93 157 GLU B N 1
ATOM 3025 C CA . GLU B 1 157 ? 9.586 -13.695 3.562 1 93 157 GLU B CA 1
ATOM 3026 C C . GLU B 1 157 ? 9.742 -14.953 2.713 1 93 157 GLU B C 1
ATOM 3028 O O . GLU B 1 157 ? 10.75 -15.133 2.029 1 93 157 GLU B O 1
ATOM 3033 N N . ARG B 1 158 ? 8.766 -15.789 2.756 1 96.75 158 ARG B N 1
ATOM 3034 C CA . ARG B 1 158 ? 8.789 -16.984 1.927 1 96.75 158 ARG B CA 1
ATOM 3035 C C . ARG B 1 158 ? 8.805 -16.625 0.445 1 96.75 158 ARG B C 1
ATOM 3037 O O . ARG B 1 158 ? 9.539 -17.234 -0.338 1 96.75 158 ARG B O 1
ATOM 3044 N N . ALA B 1 159 ? 8.016 -15.664 0.056 1 97.81 159 ALA B N 1
ATOM 3045 C CA . ALA B 1 159 ? 7.984 -15.195 -1.326 1 97.81 159 ALA B CA 1
ATOM 3046 C C . ALA B 1 159 ? 9.336 -14.617 -1.74 1 97.81 159 ALA B C 1
ATOM 3048 O O . ALA B 1 159 ? 9.82 -14.883 -2.842 1 97.81 159 ALA B O 1
ATOM 3049 N N . LEU B 1 160 ? 9.867 -13.859 -0.829 1 95 160 LEU B N 1
ATOM 3050 C CA . LEU B 1 160 ? 11.164 -13.242 -1.071 1 95 160 LEU B CA 1
ATOM 3051 C C . LEU B 1 160 ? 12.227 -14.297 -1.354 1 95 160 LEU B C 1
ATOM 3053 O O . LEU B 1 160 ? 13.008 -14.156 -2.297 1 95 160 LEU B O 1
ATOM 3057 N N . GLU B 1 161 ? 12.258 -15.312 -0.563 1 96.38 161 GLU B N 1
ATOM 3058 C CA . GLU B 1 161 ? 13.211 -16.406 -0.756 1 96.38 161 GLU B CA 1
ATOM 3059 C C . GLU B 1 161 ? 13.016 -17.062 -2.119 1 96.38 161 GLU B C 1
ATOM 3061 O O . GLU B 1 161 ? 13.992 -17.344 -2.822 1 96.38 161 GLU B O 1
ATOM 3066 N N . ALA B 1 162 ? 11.789 -17.281 -2.479 1 98.06 162 ALA B N 1
ATOM 3067 C CA . ALA B 1 162 ? 11.5 -17.875 -3.775 1 98.06 162 ALA B CA 1
ATOM 3068 C C . ALA B 1 162 ? 12 -17 -4.914 1 98.06 162 ALA B C 1
ATOM 3070 O O . ALA B 1 162 ? 12.609 -17.484 -5.867 1 98.06 162 ALA B O 1
ATOM 3071 N N . VAL B 1 163 ? 11.805 -15.734 -4.812 1 97.94 163 VAL B N 1
ATOM 3072 C CA . VAL B 1 163 ? 12.125 -14.781 -5.867 1 97.94 163 VAL B CA 1
ATOM 3073 C C . VAL B 1 163 ? 13.641 -14.648 -6.004 1 97.94 163 VAL B C 1
ATOM 3075 O O . VAL B 1 163 ? 14.172 -14.617 -7.113 1 97.94 163 VAL B O 1
ATOM 3078 N N . ARG B 1 164 ? 14.305 -14.633 -4.906 1 96.06 164 ARG B N 1
ATOM 3079 C CA . ARG B 1 164 ? 15.758 -14.461 -4.91 1 96.06 164 ARG B CA 1
ATOM 3080 C C . ARG B 1 164 ? 16.453 -15.641 -5.582 1 96.06 164 ARG B C 1
ATOM 3082 O O . ARG B 1 164 ? 17.531 -15.492 -6.152 1 96.06 164 ARG B O 1
ATOM 3089 N N . ASP B 1 165 ? 15.781 -16.766 -5.59 1 97.06 165 ASP B N 1
ATOM 3090 C CA . ASP B 1 165 ? 16.375 -17.984 -6.145 1 97.06 165 ASP B CA 1
ATOM 3091 C C . ASP B 1 165 ? 15.797 -18.281 -7.531 1 97.06 165 ASP B C 1
ATOM 3093 O O . ASP B 1 165 ? 16.062 -19.344 -8.094 1 97.06 165 ASP B O 1
ATOM 3097 N N . ALA B 1 166 ? 15.07 -17.406 -8.094 1 98.5 166 ALA B N 1
ATOM 3098 C CA . ALA B 1 166 ? 14.398 -17.641 -9.367 1 98.5 166 ALA B CA 1
ATOM 3099 C C . ALA B 1 166 ? 15.398 -17.641 -10.523 1 98.5 166 ALA B C 1
ATOM 3101 O O . ALA B 1 166 ? 16.359 -16.875 -10.523 1 98.5 166 ALA B O 1
ATOM 3102 N N . ASP B 1 167 ? 15.125 -18.531 -11.484 1 98.56 167 ASP B N 1
ATOM 3103 C CA . ASP B 1 167 ? 15.859 -18.531 -12.75 1 98.56 167 ASP B CA 1
ATOM 3104 C C . ASP B 1 167 ? 15.039 -17.891 -13.859 1 98.56 167 ASP B C 1
ATOM 3106 O O . ASP B 1 167 ? 15.594 -17.406 -14.852 1 98.56 167 ASP B O 1
ATOM 3110 N N . LEU B 1 168 ? 13.797 -17.953 -13.781 1 98.69 168 LEU B N 1
ATOM 3111 C CA . LEU B 1 168 ? 12.812 -17.328 -14.656 1 98.69 168 LEU B CA 1
ATOM 3112 C C . LEU B 1 168 ? 11.711 -16.656 -13.836 1 98.69 168 LEU B C 1
ATOM 3114 O O . LEU B 1 168 ? 11.273 -17.188 -12.82 1 98.69 168 LEU B O 1
ATOM 3118 N N . PHE B 1 169 ? 11.32 -15.477 -14.25 1 98.81 169 PHE B N 1
ATOM 3119 C CA . PHE B 1 169 ? 10.336 -14.727 -13.469 1 98.81 169 PHE B CA 1
ATOM 3120 C C . PHE B 1 169 ? 9.234 -14.188 -14.367 1 98.81 169 PHE B C 1
ATOM 3122 O O . PHE B 1 169 ? 9.5 -13.398 -15.281 1 98.81 169 PHE B O 1
ATOM 3129 N N . LEU B 1 170 ? 7.996 -14.617 -14.117 1 98.88 170 LEU B N 1
ATOM 3130 C CA . LEU B 1 170 ? 6.824 -14.164 -14.867 1 98.88 170 LEU B CA 1
ATOM 3131 C C . LEU B 1 170 ? 5.934 -13.281 -13.992 1 98.88 170 LEU B C 1
ATOM 3133 O O . LEU B 1 170 ? 5.48 -13.711 -12.93 1 98.88 170 LEU B O 1
ATOM 3137 N N . VAL B 1 171 ? 5.719 -12.055 -14.438 1 98.62 171 VAL B N 1
ATOM 3138 C CA . VAL B 1 171 ? 4.793 -11.141 -13.781 1 98.62 171 VAL B CA 1
ATOM 3139 C C . VAL B 1 171 ? 3.49 -11.062 -14.578 1 98.62 171 VAL B C 1
ATOM 3141 O O . VAL B 1 171 ? 3.482 -10.633 -15.734 1 98.62 171 VAL B O 1
ATOM 3144 N N . ILE B 1 172 ? 2.381 -11.461 -13.914 1 98.69 172 ILE B N 1
ATOM 3145 C CA . ILE B 1 172 ? 1.146 -11.586 -14.68 1 98.69 172 ILE B CA 1
ATOM 3146 C C . ILE B 1 172 ? 0.012 -10.867 -13.961 1 98.69 172 ILE B C 1
ATOM 3148 O O . ILE B 1 172 ? -0.356 -11.234 -12.844 1 98.69 172 ILE B O 1
ATOM 3152 N N . GLY B 1 173 ? -0.514 -9.875 -14.641 1 97.19 173 GLY B N 1
ATOM 3153 C CA . GLY B 1 173 ? -1.778 -9.297 -14.219 1 97.19 173 GLY B CA 1
ATOM 3154 C C . GLY B 1 173 ? -1.663 -8.469 -12.953 1 97.19 173 GLY B C 1
ATOM 3155 O O . GLY B 1 173 ? -2.539 -8.523 -12.094 1 97.19 173 GLY B O 1
ATOM 3156 N N . THR B 1 174 ? -0.638 -7.719 -12.766 1 94.56 174 THR B N 1
ATOM 3157 C CA . THR B 1 174 ? -0.469 -6.867 -11.594 1 94.56 174 THR B CA 1
ATOM 3158 C C . THR B 1 174 ? 0.068 -5.496 -11.992 1 94.56 174 THR B C 1
ATOM 3160 O O . THR B 1 174 ? 0.913 -5.387 -12.883 1 94.56 174 THR B O 1
ATOM 3163 N N . SER B 1 175 ? -0.437 -4.496 -11.312 1 88.19 175 SER B N 1
ATOM 3164 C CA . SER B 1 175 ? 0.033 -3.131 -11.539 1 88.19 175 SER B CA 1
ATOM 3165 C C . SER B 1 175 ? 1.351 -2.875 -10.812 1 88.19 175 SER B C 1
ATOM 3167 O O . SER B 1 175 ? 1.991 -1.844 -11.031 1 88.19 175 SER B O 1
ATOM 3169 N N . LEU B 1 176 ? 1.797 -3.754 -9.984 1 89.19 176 LEU B N 1
ATOM 3170 C CA . LEU B 1 176 ? 3.006 -3.605 -9.18 1 89.19 176 LEU B CA 1
ATOM 3171 C C . LEU B 1 176 ? 2.967 -2.311 -8.375 1 89.19 176 LEU B C 1
ATOM 3173 O O . LEU B 1 176 ? 3.953 -1.572 -8.328 1 89.19 176 LEU B O 1
ATOM 3177 N N . ALA B 1 177 ? 1.808 -2.105 -7.73 1 82.12 177 ALA B N 1
ATOM 3178 C CA . ALA B 1 177 ? 1.62 -0.833 -7.039 1 82.12 177 ALA B CA 1
ATOM 3179 C C . ALA B 1 177 ? 1.494 -1.042 -5.531 1 82.12 177 ALA B C 1
ATOM 3181 O O . ALA B 1 177 ? 1.711 -0.114 -4.75 1 82.12 177 ALA B O 1
ATOM 3182 N N . VAL B 1 178 ? 1.193 -2.246 -5.168 1 85.94 178 VAL B N 1
ATOM 3183 C CA . VAL B 1 178 ? 0.894 -2.484 -3.76 1 85.94 178 VAL B CA 1
ATOM 3184 C C . VAL B 1 178 ? 2.125 -3.057 -3.059 1 85.94 178 VAL B C 1
ATOM 3186 O O . VAL B 1 178 ? 2.523 -4.195 -3.322 1 85.94 178 VAL B O 1
ATOM 3189 N N . TYR B 1 179 ? 2.629 -2.217 -2.193 1 87.62 179 TYR B N 1
ATOM 3190 C CA . TYR B 1 179 ? 3.779 -2.662 -1.414 1 87.62 179 TYR B CA 1
ATOM 3191 C C . TYR B 1 179 ? 3.334 -3.4 -0.158 1 87.62 179 TYR B C 1
ATOM 3193 O O . TYR B 1 179 ? 2.281 -3.098 0.407 1 87.62 179 TYR B O 1
ATOM 3201 N N . PRO B 1 180 ? 4.152 -4.426 0.228 1 89.75 180 PRO B N 1
ATOM 3202 C CA . PRO B 1 180 ? 5.516 -4.711 -0.22 1 89.75 180 PRO B CA 1
ATOM 3203 C C . PRO B 1 180 ? 5.559 -5.652 -1.422 1 89.75 180 PRO B C 1
ATOM 3205 O O . PRO B 1 180 ? 6.625 -5.875 -2.002 1 89.75 180 PRO B O 1
ATOM 3208 N N . ALA B 1 181 ? 4.477 -6.191 -1.826 1 92.62 181 ALA B N 1
ATOM 3209 C CA . ALA B 1 181 ? 4.457 -7.191 -2.891 1 92.62 181 ALA B CA 1
ATOM 3210 C C . ALA B 1 181 ? 5.098 -6.648 -4.164 1 92.62 181 ALA B C 1
ATOM 3212 O O . ALA B 1 181 ? 5.879 -7.344 -4.82 1 92.62 181 ALA B O 1
ATOM 3213 N N . ALA B 1 182 ? 4.848 -5.438 -4.469 1 90.38 182 ALA B N 1
ATOM 3214 C CA . ALA B 1 182 ? 5.348 -4.801 -5.688 1 90.38 182 ALA B CA 1
ATOM 3215 C C . ALA B 1 182 ? 6.871 -4.781 -5.711 1 90.38 182 ALA B C 1
ATOM 3217 O O . ALA B 1 182 ? 7.48 -4.707 -6.781 1 90.38 182 ALA B O 1
ATOM 3218 N N . GLY B 1 183 ? 7.484 -4.883 -4.562 1 89.69 183 GLY B N 1
ATOM 3219 C CA . GLY B 1 183 ? 8.93 -4.781 -4.469 1 89.69 183 GLY B CA 1
ATOM 3220 C C . GLY B 1 183 ? 9.641 -6.078 -4.812 1 89.69 183 GLY B C 1
ATOM 3221 O O . GLY B 1 183 ? 10.859 -6.09 -5.02 1 89.69 183 GLY B O 1
ATOM 3222 N N . LEU B 1 184 ? 8.922 -7.109 -4.977 1 94.12 184 LEU B N 1
ATOM 3223 C CA . LEU B 1 184 ? 9.508 -8.43 -5.188 1 94.12 184 LEU B CA 1
ATOM 3224 C C . LEU B 1 184 ? 10.297 -8.469 -6.492 1 94.12 184 LEU B C 1
ATOM 3226 O O . LEU B 1 184 ? 11.344 -9.125 -6.574 1 94.12 184 LEU B O 1
ATOM 3230 N N . ILE B 1 185 ? 9.836 -7.727 -7.5 1 94.19 185 ILE B N 1
ATOM 3231 C CA . ILE B 1 185 ? 10.453 -7.75 -8.82 1 94.19 185 ILE B CA 1
ATOM 3232 C C . ILE B 1 185 ? 11.883 -7.203 -8.734 1 94.19 185 ILE B C 1
ATOM 3234 O O . ILE B 1 185 ? 12.734 -7.543 -9.555 1 94.19 185 ILE B O 1
ATOM 3238 N N . TYR B 1 186 ? 12.211 -6.465 -7.742 1 89.94 186 TYR B N 1
ATOM 3239 C CA . TYR B 1 186 ? 13.508 -5.82 -7.613 1 89.94 186 TYR B CA 1
ATOM 3240 C C . TYR B 1 186 ? 14.469 -6.688 -6.809 1 89.94 186 TYR B C 1
ATOM 3242 O O . TYR B 1 186 ? 15.609 -6.293 -6.555 1 89.94 186 TYR B O 1
ATOM 3250 N N . GLN B 1 187 ? 14.047 -7.82 -6.414 1 92.44 187 GLN B N 1
ATOM 3251 C CA . GLN B 1 187 ? 14.852 -8.727 -5.602 1 92.44 187 GLN B CA 1
ATOM 3252 C C . GLN B 1 187 ? 15.484 -9.82 -6.461 1 92.44 187 GLN B C 1
ATOM 3254 O O . GLN B 1 187 ? 16.188 -10.695 -5.941 1 92.44 187 GLN B O 1
ATOM 3259 N N . LEU B 1 188 ? 15.211 -9.695 -7.754 1 95.88 188 LEU B N 1
ATOM 3260 C CA . LEU B 1 188 ? 15.734 -10.672 -8.695 1 95.88 188 LEU B CA 1
ATOM 3261 C C . LEU B 1 188 ? 17.219 -10.453 -8.938 1 95.88 188 LEU B C 1
ATOM 3263 O O . LEU B 1 188 ? 17.688 -9.312 -8.953 1 95.88 188 LEU B O 1
ATOM 3267 N N . ARG B 1 189 ? 17.891 -11.594 -9.102 1 96.44 189 ARG B N 1
ATOM 3268 C CA . ARG B 1 189 ? 19.234 -11.453 -9.664 1 96.44 189 ARG B CA 1
ATOM 3269 C C . ARG B 1 189 ? 19.172 -10.797 -11.039 1 96.44 189 ARG B C 1
ATOM 3271 O O . ARG B 1 189 ? 18.25 -11.047 -11.82 1 96.44 189 ARG B O 1
ATOM 3278 N N . PRO B 1 190 ? 20.203 -10.016 -11.445 1 95.19 190 PRO B N 1
ATOM 3279 C CA . PRO B 1 190 ? 20.125 -9.18 -12.648 1 95.19 190 PRO B CA 1
ATOM 3280 C C . PRO B 1 190 ? 20.031 -9.992 -13.938 1 95.19 190 PRO B C 1
ATOM 3282 O O . PRO B 1 190 ? 19.547 -9.492 -14.953 1 95.19 190 PRO B O 1
ATOM 3285 N N . GLU B 1 191 ? 20.453 -11.156 -13.891 1 97.62 191 GLU B N 1
ATOM 3286 C CA . GLU B 1 191 ? 20.5 -11.945 -15.117 1 97.62 191 GLU B CA 1
ATOM 3287 C C . GLU B 1 191 ? 19.188 -12.672 -15.375 1 97.62 191 GLU B C 1
ATOM 3289 O O . GLU B 1 191 ? 18.969 -13.227 -16.453 1 97.62 191 GLU B O 1
ATOM 3294 N N . VAL B 1 192 ? 18.312 -12.68 -14.414 1 98.5 192 VAL B N 1
ATOM 3295 C CA . VAL B 1 192 ? 17.062 -13.43 -14.523 1 98.5 192 VAL B CA 1
ATOM 3296 C C . VAL B 1 192 ? 16.141 -12.773 -15.547 1 98.5 192 VAL B C 1
ATOM 3298 O O . VAL B 1 192 ? 15.812 -11.594 -15.414 1 98.5 192 VAL B O 1
ATOM 3301 N N . PRO B 1 193 ? 15.711 -13.516 -16.625 1 98.5 193 PRO B N 1
ATOM 3302 C CA . PRO B 1 193 ? 14.734 -12.938 -17.562 1 98.5 193 PRO B CA 1
ATOM 3303 C C . PRO B 1 193 ? 13.359 -12.734 -16.922 1 98.5 193 PRO B C 1
ATOM 3305 O O . PRO B 1 193 ? 12.914 -13.562 -16.125 1 98.5 193 PRO B O 1
ATOM 3308 N N . VAL B 1 194 ? 12.773 -11.625 -17.266 1 98.56 194 VAL B N 1
ATOM 3309 C CA . VAL B 1 194 ? 11.469 -11.25 -16.719 1 98.56 194 VAL B CA 1
ATOM 3310 C C . VAL B 1 194 ? 10.477 -11.047 -17.859 1 98.56 194 VAL B C 1
ATOM 3312 O O . VAL B 1 194 ? 10.797 -10.414 -18.859 1 98.56 194 VAL B O 1
ATOM 3315 N N . TRP B 1 195 ? 9.312 -11.633 -17.766 1 98.75 195 TRP B N 1
ATOM 3316 C CA . TRP B 1 195 ? 8.18 -11.367 -18.656 1 98.75 195 TRP B CA 1
ATOM 3317 C C . TRP B 1 195 ? 7.035 -10.711 -17.891 1 98.75 195 TRP B C 1
ATOM 3319 O O . TRP B 1 195 ? 6.668 -11.172 -16.812 1 98.75 195 TRP B O 1
ATOM 3329 N N . LEU B 1 196 ? 6.52 -9.648 -18.422 1 98.5 196 LEU B N 1
ATOM 3330 C CA . LEU B 1 196 ? 5.387 -8.93 -17.844 1 98.5 196 LEU B CA 1
ATOM 3331 C C . LEU B 1 196 ? 4.172 -9 -18.766 1 98.5 196 LEU B C 1
ATOM 3333 O O . LEU B 1 196 ? 4.219 -8.523 -19.906 1 98.5 196 LEU B O 1
ATOM 3337 N N . VAL B 1 197 ? 3.125 -9.664 -18.281 1 98.62 197 VAL B N 1
ATOM 3338 C CA . VAL B 1 197 ? 1.896 -9.82 -19.047 1 98.62 197 VAL B CA 1
ATOM 3339 C C . VAL B 1 197 ? 0.768 -9.023 -18.391 1 98.62 197 VAL B C 1
ATOM 3341 O O . VAL B 1 197 ? 0.335 -9.352 -17.281 1 98.62 197 VAL B O 1
ATOM 3344 N N . ASP B 1 198 ? 0.331 -8.039 -19.047 1 98.06 198 ASP B N 1
ATOM 3345 C CA . ASP B 1 198 ? -0.774 -7.191 -18.609 1 98.06 198 ASP B CA 1
ATOM 3346 C C . ASP B 1 198 ? -1.321 -6.355 -19.766 1 98.06 198 ASP B C 1
ATOM 3348 O O . ASP B 1 198 ? -0.557 -5.863 -20.594 1 98.06 198 ASP B O 1
ATOM 3352 N N . PRO B 1 199 ? -2.721 -6.195 -19.812 1 96.81 199 PRO B N 1
ATOM 3353 C CA . PRO B 1 199 ? -3.236 -5.328 -20.875 1 96.81 199 PRO B CA 1
ATOM 3354 C C . PRO B 1 199 ? -2.717 -3.895 -20.766 1 96.81 199 PRO B C 1
ATOM 3356 O O . PRO B 1 199 ? -2.615 -3.199 -21.781 1 96.81 199 PRO B O 1
ATOM 3359 N N . LYS B 1 200 ? -2.473 -3.424 -19.609 1 93 200 LYS B N 1
ATOM 3360 C CA . LYS B 1 200 ? -1.87 -2.129 -19.297 1 93 200 LYS B CA 1
ATOM 3361 C C . LYS B 1 200 ? -0.635 -2.293 -18.422 1 93 200 LYS B C 1
ATOM 3363 O O . LYS B 1 200 ? -0.669 -1.977 -17.234 1 93 200 LYS B O 1
ATOM 3368 N N . PRO B 1 201 ? 0.456 -2.668 -19.062 1 92.94 201 PRO B N 1
ATOM 3369 C CA . PRO B 1 201 ? 1.637 -3.049 -18.281 1 92.94 201 PRO B CA 1
ATOM 3370 C C . PRO B 1 201 ? 2.188 -1.899 -17.438 1 92.94 201 PRO B C 1
ATOM 3372 O O . PRO B 1 201 ? 2.191 -0.75 -17.891 1 92.94 201 PRO B O 1
ATOM 3375 N N . ALA B 1 202 ? 2.553 -2.271 -16.266 1 87.62 202 ALA B N 1
ATOM 3376 C CA . ALA B 1 202 ? 3.244 -1.309 -15.406 1 87.62 202 ALA B CA 1
ATOM 3377 C C . ALA B 1 202 ? 4.59 -0.91 -16.016 1 87.62 202 ALA B C 1
ATOM 3379 O O . ALA B 1 202 ? 5.234 -1.71 -16.688 1 87.62 202 ALA B O 1
ATOM 3380 N N . ARG B 1 203 ? 4.957 0.311 -15.766 1 84.31 203 ARG B N 1
ATOM 3381 C CA . ARG B 1 203 ? 6.305 0.738 -16.141 1 84.31 203 ARG B CA 1
ATOM 3382 C C . ARG B 1 203 ? 7.312 0.352 -15.055 1 84.31 203 ARG B C 1
ATOM 3384 O O . ARG B 1 203 ? 7.145 0.707 -13.883 1 84.31 203 ARG B O 1
ATOM 3391 N N . VAL B 1 204 ? 8.266 -0.475 -15.461 1 85.81 204 VAL B N 1
ATOM 3392 C CA . VAL B 1 204 ? 9.273 -0.902 -14.5 1 85.81 204 VAL B CA 1
ATOM 3393 C C . VAL B 1 204 ? 10.672 -0.699 -15.086 1 85.81 204 VAL B C 1
ATOM 3395 O O . VAL B 1 204 ? 10.875 -0.886 -16.297 1 85.81 204 VAL B O 1
ATOM 3398 N N . THR B 1 205 ? 11.594 -0.19 -14.281 1 84.56 205 THR B N 1
ATOM 3399 C CA . THR B 1 205 ? 13 -0.085 -14.648 1 84.56 205 THR B CA 1
ATOM 3400 C C . THR B 1 205 ? 13.844 -1.072 -13.852 1 84.56 205 THR B C 1
ATOM 3402 O O . THR B 1 205 ? 14.07 -0.878 -12.656 1 84.56 205 THR B O 1
ATOM 3405 N N . ILE B 1 206 ? 14.219 -2.141 -14.484 1 88.06 206 ILE B N 1
ATOM 3406 C CA . ILE B 1 206 ? 15.031 -3.184 -13.867 1 88.06 206 ILE B CA 1
ATOM 3407 C C . ILE B 1 206 ? 16.188 -3.555 -14.797 1 88.06 206 ILE B C 1
ATOM 3409 O O . ILE B 1 206 ? 16.094 -3.367 -16.016 1 88.06 206 ILE B O 1
ATOM 3413 N N . PRO B 1 207 ? 17.312 -3.932 -14.203 1 92.06 207 PRO B N 1
ATOM 3414 C CA . PRO B 1 207 ? 18.438 -4.32 -15.047 1 92.06 207 PRO B CA 1
ATOM 3415 C C . PRO B 1 207 ? 18.219 -5.641 -15.773 1 92.06 207 PRO B C 1
ATOM 3417 O O . PRO B 1 207 ? 18.969 -5.984 -16.688 1 92.06 207 PRO B O 1
ATOM 3420 N N . ASN B 1 208 ? 17.156 -6.328 -15.461 1 96.94 208 ASN B N 1
ATOM 3421 C CA . ASN B 1 208 ? 16.859 -7.645 -16.016 1 96.94 208 ASN B CA 1
ATOM 3422 C C . ASN B 1 208 ? 16.406 -7.543 -17.469 1 96.94 208 ASN B C 1
ATOM 3424 O O . ASN B 1 208 ? 15.82 -6.535 -17.875 1 96.94 208 ASN B O 1
ATOM 3428 N N . PRO B 1 209 ? 16.75 -8.625 -18.312 1 97.75 209 PRO B N 1
ATOM 3429 C CA . PRO B 1 209 ? 16.062 -8.688 -19.609 1 97.75 209 PRO B CA 1
ATOM 3430 C C . PRO B 1 209 ? 14.539 -8.734 -19.469 1 97.75 209 PRO B C 1
ATOM 3432 O O . PRO B 1 209 ? 13.992 -9.688 -18.906 1 97.75 209 PRO B O 1
ATOM 3435 N N . LEU B 1 210 ? 13.914 -7.691 -19.953 1 97.62 210 LEU B N 1
ATOM 3436 C CA . LEU B 1 210 ? 12.484 -7.535 -19.75 1 97.62 210 LEU B CA 1
ATOM 3437 C C . LEU B 1 210 ? 11.727 -7.637 -21.078 1 97.62 210 LEU B C 1
ATOM 3439 O O . LEU B 1 210 ? 12.07 -6.953 -22.047 1 97.62 210 LEU B O 1
ATOM 3443 N N . THR B 1 211 ? 10.781 -8.555 -21.141 1 98.06 211 THR B N 1
ATOM 3444 C CA . THR B 1 211 ? 9.836 -8.656 -22.25 1 98.06 211 THR B CA 1
ATOM 3445 C C . THR B 1 211 ? 8.422 -8.312 -21.781 1 98.06 211 THR B C 1
ATOM 3447 O O . THR B 1 211 ? 7.922 -8.906 -20.828 1 98.06 211 THR B O 1
ATOM 3450 N N . VAL B 1 212 ? 7.797 -7.379 -22.453 1 98.19 212 VAL B N 1
ATOM 3451 C CA . VAL B 1 212 ? 6.453 -6.945 -22.094 1 98.19 212 VAL B CA 1
ATOM 3452 C C . VAL B 1 212 ? 5.445 -7.457 -23.109 1 98.19 212 VAL B C 1
ATOM 3454 O O . VAL B 1 212 ? 5.648 -7.305 -24.328 1 98.19 212 VAL B O 1
ATOM 3457 N N . ILE B 1 213 ? 4.477 -8.094 -22.641 1 98.38 213 ILE B N 1
ATOM 3458 C CA . ILE B 1 213 ? 3.377 -8.594 -23.453 1 98.38 213 ILE B CA 1
ATOM 3459 C C . ILE B 1 213 ? 2.074 -7.91 -23.047 1 98.38 213 ILE B C 1
ATOM 3461 O O . ILE B 1 213 ? 1.51 -8.211 -21.984 1 98.38 213 ILE B O 1
ATOM 3465 N N . ALA B 1 214 ? 1.546 -6.996 -23.922 1 98 214 ALA B N 1
ATOM 3466 C CA . ALA B 1 214 ? 0.328 -6.246 -23.625 1 98 214 ALA B CA 1
ATOM 3467 C C . ALA B 1 214 ? -0.915 -7.059 -23.969 1 98 214 ALA B C 1
ATOM 3469 O O . ALA B 1 214 ? -1.506 -6.883 -25.047 1 98 214 ALA B O 1
ATOM 3470 N N . ALA B 1 215 ? -1.27 -7.902 -23.078 1 98.31 215 ALA B N 1
ATOM 3471 C CA . ALA B 1 215 ? -2.408 -8.797 -23.281 1 98.31 215 ALA B CA 1
ATOM 3472 C C . ALA B 1 215 ? -2.969 -9.281 -21.953 1 98.31 215 ALA B C 1
ATOM 3474 O O . ALA B 1 215 ? -2.312 -9.164 -20.922 1 98.31 215 ALA B O 1
ATOM 3475 N N . GLY B 1 216 ? -4.195 -9.719 -21.984 1 97.62 216 GLY B N 1
ATOM 3476 C CA . GLY B 1 216 ? -4.75 -10.391 -20.828 1 97.62 216 GLY B CA 1
ATOM 3477 C C . GLY B 1 216 ? -4.066 -11.711 -20.516 1 97.62 216 GLY B C 1
ATOM 3478 O O . GLY B 1 216 ? -3.35 -12.258 -21.359 1 97.62 216 GLY B O 1
ATOM 3479 N N . ALA B 1 217 ? -4.277 -12.172 -19.297 1 98.5 217 ALA B N 1
ATOM 3480 C CA . ALA B 1 217 ? -3.625 -13.406 -18.859 1 98.5 217 ALA B CA 1
ATOM 3481 C C . ALA B 1 217 ? -4.027 -14.586 -19.75 1 98.5 217 ALA B C 1
ATOM 3483 O O . ALA B 1 217 ? -3.172 -15.359 -20.188 1 98.5 217 ALA B O 1
ATOM 3484 N N . ALA B 1 218 ? -5.277 -14.703 -20.078 1 98.69 218 ALA B N 1
ATOM 3485 C CA . ALA B 1 218 ? -5.793 -15.844 -20.828 1 98.69 218 ALA B CA 1
ATOM 3486 C C . ALA B 1 218 ? -5.195 -15.898 -22.234 1 98.69 218 ALA B C 1
ATOM 3488 O O . ALA B 1 218 ? -4.969 -16.984 -22.781 1 98.69 218 ALA B O 1
ATOM 3489 N N . SER B 1 219 ? -4.953 -14.75 -22.797 1 98.62 219 SER B N 1
ATOM 3490 C CA . SER B 1 219 ? -4.48 -14.703 -24.172 1 98.62 219 SER B CA 1
ATOM 3491 C C . SER B 1 219 ? -2.959 -14.594 -24.234 1 98.62 219 SER B C 1
ATOM 3493 O O . SER B 1 219 ? -2.33 -15.078 -25.172 1 98.62 219 SER B O 1
ATOM 3495 N N . GLY B 1 220 ? -2.344 -14.016 -23.266 1 98.81 220 GLY B N 1
ATOM 3496 C CA . GLY B 1 220 ? -0.927 -13.695 -23.344 1 98.81 220 GLY B CA 1
ATOM 3497 C C . GLY B 1 220 ? -0.042 -14.758 -22.719 1 98.81 220 GLY B C 1
ATOM 3498 O O . GLY B 1 220 ? 1.097 -14.953 -23.141 1 98.81 220 GLY B O 1
ATOM 3499 N N . VAL B 1 221 ? -0.499 -15.445 -21.688 1 98.88 221 VAL B N 1
ATOM 3500 C CA . VAL B 1 221 ? 0.349 -16.328 -20.891 1 98.88 221 VAL B CA 1
ATOM 3501 C C . VAL B 1 221 ? 0.589 -17.625 -21.641 1 98.88 221 VAL B C 1
ATOM 3503 O O . VAL B 1 221 ? 1.718 -18.125 -21.703 1 98.88 221 VAL B O 1
ATOM 3506 N N . PRO B 1 222 ? -0.436 -18.219 -22.328 1 98.81 222 PRO B N 1
ATOM 3507 C CA . PRO B 1 222 ? -0.216 -19.516 -23 1 98.81 222 PRO B CA 1
ATOM 3508 C C . PRO B 1 222 ? 0.887 -19.453 -24.047 1 98.81 222 PRO B C 1
ATOM 3510 O O . PRO B 1 222 ? 1.837 -20.234 -24 1 98.81 222 PRO B O 1
ATOM 3513 N N . PRO B 1 223 ? 0.823 -18.453 -25.016 1 98.69 223 PRO B N 1
ATOM 3514 C CA . PRO B 1 223 ? 1.923 -18.406 -25.984 1 98.69 223 PRO B CA 1
ATOM 3515 C C . PRO B 1 223 ? 3.275 -18.141 -25.312 1 98.69 223 PRO B C 1
ATOM 3517 O O . PRO B 1 223 ? 4.301 -18.641 -25.797 1 98.69 223 PRO B O 1
ATOM 3520 N N . LEU B 1 224 ? 3.299 -17.375 -24.266 1 98.62 224 LEU B N 1
ATOM 3521 C CA . LEU B 1 224 ? 4.543 -17.109 -23.547 1 98.62 224 LEU B CA 1
ATOM 3522 C C . LEU B 1 224 ? 5.121 -18.391 -22.969 1 98.62 224 LEU B C 1
ATOM 3524 O O . LEU B 1 224 ? 6.316 -18.656 -23.109 1 98.62 224 LEU B O 1
ATOM 3528 N N . VAL B 1 225 ? 4.285 -19.141 -22.312 1 98.5 225 VAL B N 1
ATOM 3529 C CA . VAL B 1 225 ? 4.711 -20.406 -21.703 1 98.5 225 VAL B CA 1
ATOM 3530 C C . VAL B 1 225 ? 5.254 -21.344 -22.781 1 98.5 225 VAL B C 1
ATOM 3532 O O . VAL B 1 225 ? 6.281 -21.984 -22.578 1 98.5 225 VAL B O 1
ATOM 3535 N N . GLU B 1 226 ? 4.574 -21.375 -23.906 1 97.69 226 GLU B N 1
ATOM 3536 C CA . GLU B 1 226 ? 5.039 -22.203 -25.016 1 97.69 226 GLU B CA 1
ATOM 3537 C C . GLU B 1 226 ? 6.445 -21.797 -25.453 1 97.69 226 GLU B C 1
ATOM 3539 O O . GLU B 1 226 ? 7.297 -22.672 -25.688 1 97.69 226 GLU B O 1
ATOM 3544 N N . ARG B 1 227 ? 6.66 -20.531 -25.531 1 97.69 227 ARG B N 1
ATOM 3545 C CA . ARG B 1 227 ? 7.965 -20.031 -25.938 1 97.69 227 ARG B CA 1
ATOM 3546 C C . ARG B 1 227 ? 9.039 -20.391 -24.922 1 97.69 227 ARG B C 1
ATOM 3548 O O . ARG B 1 227 ? 10.148 -20.781 -25.297 1 97.69 227 ARG B O 1
ATOM 3555 N N . ILE B 1 228 ? 8.703 -20.25 -23.672 1 97.5 228 ILE B N 1
ATOM 3556 C CA . ILE B 1 228 ? 9.656 -20.531 -22.609 1 97.5 228 ILE B CA 1
ATOM 3557 C C . ILE B 1 228 ? 10.008 -22.016 -22.609 1 97.5 228 ILE B C 1
ATOM 3559 O O . ILE B 1 228 ? 11.188 -22.391 -22.516 1 97.5 228 ILE B O 1
ATOM 3563 N N . VAL B 1 229 ? 9.008 -22.859 -22.766 1 96.81 229 VAL B N 1
ATOM 3564 C CA . VAL B 1 229 ? 9.211 -24.297 -22.766 1 96.81 229 VAL B CA 1
ATOM 3565 C C . VAL B 1 229 ? 10.039 -24.703 -23.984 1 96.81 229 VAL B C 1
ATOM 3567 O O . VAL B 1 229 ? 10.961 -25.516 -23.875 1 96.81 229 VAL B O 1
ATOM 3570 N N . ALA B 1 230 ? 9.727 -24.078 -25.141 1 95.81 230 ALA B N 1
ATOM 3571 C CA . ALA B 1 230 ? 10.461 -24.375 -26.359 1 95.81 230 ALA B CA 1
ATOM 3572 C C . ALA B 1 230 ? 11.938 -24.016 -26.219 1 95.81 230 ALA B C 1
ATOM 3574 O O . ALA B 1 230 ? 12.812 -24.75 -26.672 1 95.81 230 ALA B O 1
ATOM 3575 N N . ALA B 1 231 ? 12.188 -22.922 -25.578 1 93.75 231 ALA B N 1
ATOM 3576 C CA . ALA B 1 231 ? 13.562 -22.453 -25.391 1 93.75 231 ALA B CA 1
ATOM 3577 C C . ALA B 1 231 ? 14.328 -23.391 -24.453 1 93.75 231 ALA B C 1
ATOM 3579 O O . ALA B 1 231 ? 15.539 -23.594 -24.625 1 93.75 231 ALA B O 1
ATOM 3580 N N . GLU B 1 232 ? 13.594 -23.906 -23.484 1 90.31 232 GLU B N 1
ATOM 3581 C CA . GLU B 1 232 ? 14.227 -24.766 -22.484 1 90.31 232 GLU B CA 1
ATOM 3582 C C . GLU B 1 232 ? 14.438 -26.188 -23.031 1 90.31 232 GLU B C 1
ATOM 3584 O O . GLU B 1 232 ? 15.438 -26.828 -22.734 1 90.31 232 GLU B O 1
ATOM 3589 N N . THR B 1 233 ? 13.516 -26.688 -23.797 1 85.25 233 THR B N 1
ATOM 3590 C CA . THR B 1 233 ? 13.555 -28.078 -24.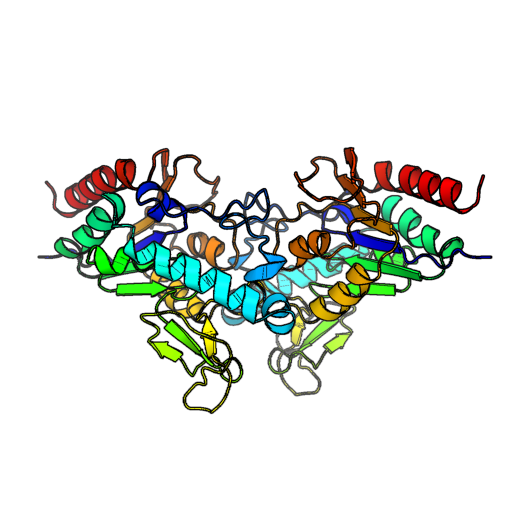266 1 85.25 233 THR B CA 1
ATOM 3591 C C . THR B 1 233 ? 14.266 -28.156 -25.625 1 85.25 233 THR B C 1
ATOM 3593 O O . THR B 1 233 ? 14.625 -29.25 -26.078 1 85.25 233 THR B O 1
ATOM 3596 N N . GLY B 1 234 ? 14.703 -27.125 -26.25 1 78.56 234 GLY B N 1
ATOM 3597 C CA . GLY B 1 234 ? 15.375 -27.141 -27.531 1 78.56 234 GLY B CA 1
ATOM 3598 C C . GLY B 1 234 ? 14.445 -27.484 -28.688 1 78.56 234 GLY B C 1
ATOM 3599 O O . GLY B 1 234 ? 14.883 -28.031 -29.703 1 78.56 234 GLY B O 1
ATOM 3600 N N . GLU B 1 235 ? 13.195 -27.344 -28.531 1 70.88 235 GLU B N 1
ATOM 3601 C CA . GLU B 1 235 ? 12.273 -27.656 -29.609 1 70.88 235 GLU B CA 1
ATOM 3602 C C . GLU B 1 235 ? 11.883 -26.406 -30.391 1 70.88 235 GLU B C 1
ATOM 3604 O O . GLU B 1 235 ? 11.852 -25.312 -29.828 1 70.88 235 GLU B O 1
#

pLDDT: mean 94.16, std 7.81, range [50.19, 98.94]

Foldseek 3Di:
DADAAAEEEEEEPLQCVVQVADHQPVVVCDDPNDHLVCAFAPVNCVVCVQVNLVVLLVVLVCLVVTARFQLLLLLLCSVVRHVHYAYEYCDQHCRNVRSRHDHYQHQFYHSQKKAFPVDLVQIDGRNHGAHAVDHGPVGGGIHGRGRGVVGDRVCVVVLLVSQQRHQEYEYAGDQLPDPPSSVSPANYDLARAYEYEELDHHDDDGSHNYHYHNHGSNPGNNVVSVVVSCVVVVD/DADAAAEEEEEEPLQCVVQVADHCPVVVCDDPNDHLVCAFAPVNCVVCVQVNLVVLLVVLVCLVVTARFQLLLLLLCSVVRHVHYAYEYCDQHCRNVRSHHDHYQHQFYHSQKKAFPVDLVQIDGRNHGAHAVDHGPVGGGIHGRGRGVVGDRVCVVVLLVSQQRHQEYEYAGDQLPDPPSSVSPANYDLAREYEYEELDHHDDDGSHNYHYHNHGSNPGNNVVSVVVSCVVVVD

Sequence (470 aa):
MKSQKKVVVFTGAGMSADSGVSTFRDADGLWENHRIEDVCTPQAWARNPQAVLDFYNARRAQLDEVEPNAGHRAVAGLEKYFDRVVVVTQNVDDLHERAGSTRIIHLHGELRKARSERDPTVIVPAPGPTYLGDKGPDGAQLRPHIVFFGEAVPEYERALEAVRDADLFLVIGTSLAVYPAAGLIYQLRPEVPVWLVDPKPARVTIPNPLTVIAAGAASGVPPLVERIVAAETGEMKSQKKVVVFTGAGMSADSGVSTFRDADGLWENHRIEDVCTPQAWARNPQAVLDFYNARRAQLDEVEPNAGHRAVAGLEKYFDRVVVVTQNVDDLHERAGSTRIIHLHGELRKARSERDPTVIVPAPGPTYLGDKGPDGAQLRPHIVFFGEAVPEYERALEAVRDADLFLVIGTSLAVYPAAGLIYQLRPEVPVWLVDPKPARVTIPNPLTVIAAGAASGVPPLVERIVAAETGE

InterPro domains:
  IPR003000 Sirtuin family [PF02146] (12-180)
  IPR026590 Sirtuin family, catalytic core domain [PS50305] (1-231)
  IPR026591 Sirtuin, catalytic core small domain superfamily [G3DSA:3.30.1600.10] (21-152)
  IPR027546 Sirtuin, class III [MF_01121] (5-230)
  IPR029035 DHS-like NAD/FAD-binding domain superfamily [SSF52467] (2-228)
  IPR050134 NAD-dependent sirtuin protein deacylases [PTHR11085] (1-203)

Nearest PDB structures (foldseek):
  1m2k-assembly1_A  TM=8.792E-01  e=1.910E-21  Archaeoglobus fulgidus
  1m2h-assembly1_A  TM=9.009E-01  e=1.124E-20  Archaeoglobus fulgidus
  1m2j-assembly1_A  TM=8.901E-01  e=2.401E-20  Archaeoglobus fulgidus
  1ici-assembly1_A  TM=8.733E-01  e=5.133E-20  Archaeoglobus fulgidus
  1m2n-assembly1_B  TM=8.505E-01  e=1.709E-19  Archaeoglobus fulgidus